Protein AF-0000000074483836 (afdb_homodimer)

pLDDT: mean 87.31, std 13.56, range [37.25, 98.81]

Sequence (510 aa):
MGKIIDRFSKYIGNLTYAEKHVLYYIEEHLEEAKQQSLTTMAEKNNVSTATIIRMCHKLGLEGFSELKYILKTIDSQLIPREEDTIARYKADLNETLRSLERKNLEEISEKLLQANRVLIVAVGLSKMIGEYFSKLLMQVNKPSTYVYESHIIDLLPNMIQPKDFIVFISSSGETKTIIQAAEKIRFKNVETLAITNNADSTLTRLVHQNMSAHIQHAQFAGYDVSARSSLVVLIDILFEFFIKKYVKIKWKNKKMGKIIDRFSKYIGNLTYAEKHVLYYIEEHLEEAKQQSLTTMAEKNNVSTATIIRMCHKLGLEGFSELKYILKTIDSQLIPREEDTIARYKADLNETLRSLERKNLEEISEKLLQANRVLIVAVGLSKMIGEYFSKLLMQVNKPSTYVYESHIIDLLPNMIQPKDFIVFISSSGETKTIIQAAEKIRFKNVETLAITNNADSTLTRLVHQNMSAHIQHAQFAGYDVSARSSLVVLIDILFEFFIKKYVKIKWKNKK

Radius of gyration: 26.15 Å; Cα contacts (8 Å, |Δi|>4): 817; chains: 2; bounding box: 59×85×54 Å

InterPro domains:
  IPR000281 Helix-turn-helix protein RpiR [PF01418] (14-74)
  IPR000281 Helix-turn-helix protein RpiR [PS51071] (2-78)
  IPR001347 SIS domain [PF01380] (111-212)
  IPR001347 SIS domain [PS51464] (108-248)
  IPR009057 Homedomain-like superfamily [SSF46689] (2-73)
  IPR035472 RpiR-like, SIS domain [cd05013] (103-239)
  IPR036388 Winged helix-like DNA-binding domain superfamily [G3DSA:1.10.10.10] (2-74)
  IPR046348 SIS domain superfamily [SSF53697] (91-248)
  IPR047640 HTH-type transcriptional regulator RpiR-like [PTHR30514] (1-245)

Nearest PDB structures (foldseek):
  4ivn-assembly1_A  TM=6.304E-01  e=1.853E-17  Vibrio vulnificus YJ016
  7en6-assembly1_A  TM=8.720E-01  e=9.984E-12  Escherichia coli
  7en6-assembly1_C  TM=8.180E-01  e=5.311E-12  Escherichia coli
  7en7-assembly1_A  TM=7.785E-01  e=6.632E-11  Escherichia coli K-12
  7en6-assembly1_D  TM=7.654E-01  e=2.948E-10  Escherichia coli

Organism: Parageobacillus thermoglucosidasius (NCBI:txid1426)

Foldseek 3Di:
DFLQCLQLVVLLVVADPLLNQLSVVCRVPLVVLLVDDLCRSCVVSVHDSVSQQVSCVSSVHNGDVVVSVCSVCSCVLAVNPPDDVVVQVVVQLVQLVVPDDPVQLLVVLVLQLQAQEEEEEEEDPCQVVSVVLCVLCVVVPHHYDYDYDLVVLVCLCVVDDPRYEYEYEDAALAPPSRLVSLVVCLPPPHAYEYEYQDCPHSNVVSGPYYRHGPWDFHDYSNDGPTDPVSSNVSSVVSSVSNVVVVVVVVVVVVD/DFLQCLQLVVLLVVADPLLNQLSVVCRVPLVVLLPDDLCRSCVVSVHDSVSQQVSCVSSVHNGDVRVSVCSVCSCVLEVNPPDDVVVQVVVQLVQLVVPDDPVQLLVVLVLQLQAQEEEEEEEDPCQVVSVVLCVLCVVVPHHYDYDYDLVVLVCLCVVDDPRYEYEYEDAALAPPSRLVSLVVCLPPPHAYEYEYQDCPHSNVVSGPYYRHGPWDFHDYSNDGPTDPVSSNVSSVVSSVSNVVVVVVVVVVVVD

Structure (mmCIF, N/CA/C/O backbone):
data_AF-0000000074483836-model_v1
#
loop_
_entity.id
_entity.type
_entity.pdbx_description
1 polymer Regulator
#
loop_
_atom_site.group_PDB
_atom_site.id
_atom_site.type_symbol
_atom_site.label_atom_id
_atom_site.label_alt_id
_atom_site.label_comp_id
_atom_site.label_asym_id
_atom_site.label_entity_id
_atom_site.label_seq_id
_atom_site.pdbx_PDB_ins_code
_atom_site.Cartn_x
_atom_site.Cartn_y
_atom_site.Cartn_z
_atom_site.occupancy
_atom_site.B_iso_or_equiv
_atom_site.auth_seq_id
_atom_site.auth_comp_id
_atom_site.auth_asym_id
_atom_site.auth_atom_id
_atom_site.pdbx_PDB_model_num
ATOM 1 N N . MET A 1 1 ? -8.695 -28.625 -12.203 1 45.75 1 MET A N 1
ATOM 2 C CA . MET A 1 1 ? -7.27 -28.75 -12.5 1 45.75 1 MET A CA 1
ATOM 3 C C . MET A 1 1 ? -6.434 -28.609 -11.234 1 45.75 1 MET A C 1
ATOM 5 O O . MET A 1 1 ? -6.859 -27.969 -10.273 1 45.75 1 MET A O 1
ATOM 9 N N . GLY A 1 2 ? -5.512 -29.5 -11.039 1 60.88 2 GLY A N 1
ATOM 10 C CA . GLY A 1 2 ? -4.793 -29.812 -9.812 1 60.88 2 GLY A CA 1
ATOM 11 C C . GLY A 1 2 ? -3.855 -28.703 -9.375 1 60.88 2 GLY A C 1
ATOM 12 O O . GLY A 1 2 ? -3.564 -27.781 -10.148 1 60.88 2 GLY A O 1
ATOM 13 N N . LYS A 1 3 ? -3.578 -28.547 -8.141 1 65.94 3 LYS A N 1
ATOM 14 C CA . LYS A 1 3 ? -2.744 -27.562 -7.449 1 65.94 3 LYS A CA 1
ATOM 15 C C . LYS A 1 3 ? -1.466 -27.281 -8.234 1 65.94 3 LYS A C 1
ATOM 17 O O . LYS A 1 3 ? -1.069 -26.125 -8.383 1 65.94 3 LYS A O 1
ATOM 22 N N . ILE A 1 4 ? -1.062 -28.312 -8.828 1 72.25 4 ILE A N 1
ATOM 23 C CA . ILE A 1 4 ? 0.233 -28.234 -9.5 1 72.25 4 ILE A CA 1
ATOM 24 C C . ILE A 1 4 ? 0.056 -27.641 -10.891 1 72.25 4 ILE A C 1
ATOM 26 O O . ILE A 1 4 ? 0.812 -26.75 -11.297 1 72.25 4 ILE A O 1
ATOM 30 N N . ILE A 1 5 ? -1.058 -28.062 -11.492 1 74.38 5 ILE A N 1
ATOM 31 C CA . ILE A 1 5 ? -1.299 -27.578 -12.852 1 74.38 5 ILE A CA 1
ATOM 32 C C . ILE A 1 5 ? -1.603 -26.094 -12.836 1 74.38 5 ILE A C 1
ATOM 34 O O . ILE A 1 5 ? -1.12 -25.344 -13.688 1 74.38 5 ILE A O 1
ATOM 38 N N . ASP A 1 6 ? -2.221 -25.734 -11.844 1 67.44 6 ASP A N 1
ATOM 39 C CA . ASP A 1 6 ? -2.582 -24.328 -11.703 1 67.44 6 ASP A CA 1
ATOM 40 C C . ASP A 1 6 ? -1.343 -23.453 -11.477 1 67.44 6 ASP A C 1
ATOM 42 O O . ASP A 1 6 ? -1.223 -22.375 -12.039 1 67.44 6 ASP A O 1
ATOM 46 N N . ARG A 1 7 ? -0.468 -23.938 -10.633 1 69 7 ARG A N 1
ATOM 47 C CA . ARG A 1 7 ? 0.757 -23.219 -10.289 1 69 7 ARG A CA 1
ATOM 48 C C . ARG A 1 7 ? 1.63 -23 -11.516 1 69 7 ARG A C 1
ATOM 50 O O . ARG A 1 7 ? 2.275 -21.953 -11.648 1 69 7 ARG A O 1
ATOM 57 N N . PHE A 1 8 ? 1.575 -23.891 -12.414 1 75.12 8 PHE A N 1
ATOM 58 C CA . PHE A 1 8 ? 2.518 -23.828 -13.531 1 75.12 8 PHE A CA 1
ATOM 59 C C . PHE A 1 8 ? 1.784 -23.625 -14.844 1 75.12 8 PHE A C 1
ATOM 61 O O . PHE A 1 8 ? 2.307 -23.953 -15.914 1 75.12 8 PHE A O 1
ATOM 68 N N . SER A 1 9 ? 0.547 -23.047 -14.672 1 73.56 9 SER A N 1
ATOM 69 C CA . SER A 1 9 ? -0.344 -22.953 -15.828 1 73.56 9 SER A CA 1
ATOM 70 C C . SER A 1 9 ? 0.301 -22.156 -16.969 1 73.56 9 SER A C 1
ATOM 72 O O . SER A 1 9 ? 0.185 -22.531 -18.125 1 73.56 9 SER A O 1
ATOM 74 N N . LYS A 1 10 ? 1.065 -21.172 -16.672 1 68.75 10 LYS A N 1
ATOM 75 C CA . LYS A 1 10 ? 1.67 -20.312 -17.688 1 68.75 10 LYS A CA 1
ATOM 76 C C . LYS A 1 10 ? 2.816 -21.016 -18.406 1 68.75 10 LYS A C 1
ATOM 78 O O . LYS A 1 10 ? 3.207 -20.625 -19.5 1 68.75 10 LYS A O 1
ATOM 83 N N . TYR A 1 11 ? 3.295 -22 -17.797 1 77.38 11 TYR A N 1
ATOM 84 C CA . TYR A 1 11 ? 4.477 -22.672 -18.328 1 77.38 11 TYR A CA 1
ATOM 85 C C . TYR A 1 11 ? 4.102 -23.969 -19.047 1 77.38 11 TYR A C 1
ATOM 87 O O . TYR A 1 11 ? 4.918 -24.547 -19.766 1 77.38 11 TYR A O 1
ATOM 95 N N . ILE A 1 12 ? 2.801 -24.328 -18.953 1 80.44 12 ILE A N 1
ATOM 96 C CA . ILE A 1 12 ? 2.416 -25.672 -19.375 1 80.44 12 ILE A CA 1
ATOM 97 C C . ILE A 1 12 ? 2.471 -25.766 -20.891 1 80.44 12 ILE A C 1
ATOM 99 O O . ILE A 1 12 ? 2.799 -26.812 -21.453 1 80.44 12 ILE A O 1
ATOM 103 N N . GLY A 1 13 ? 2.234 -24.688 -21.469 1 81.12 13 GLY A N 1
ATOM 104 C CA . GLY A 1 13 ? 2.266 -24.641 -22.922 1 81.12 13 GLY A CA 1
ATOM 105 C C . GLY A 1 13 ? 3.629 -24.984 -23.5 1 81.12 13 GLY A C 1
ATOM 106 O O . GLY A 1 13 ? 3.73 -25.422 -24.641 1 81.12 13 GLY A O 1
ATOM 107 N N . ASN A 1 14 ? 4.746 -24.812 -22.859 1 82.88 14 ASN A N 1
ATOM 108 C CA . ASN A 1 14 ? 6.109 -25.031 -23.328 1 82.88 14 ASN A CA 1
ATOM 109 C C . ASN A 1 14 ? 6.562 -26.469 -23.094 1 82.88 14 ASN A C 1
ATOM 111 O O . ASN A 1 14 ? 7.668 -26.859 -23.484 1 82.88 14 ASN A O 1
ATOM 115 N N . LEU A 1 15 ? 5.699 -27.219 -22.531 1 90.81 15 LEU A N 1
ATOM 116 C CA . LEU A 1 15 ? 6.102 -28.562 -22.156 1 90.81 15 LEU A CA 1
ATOM 117 C C . LEU A 1 15 ? 5.844 -29.547 -23.297 1 90.81 15 LEU A C 1
ATOM 119 O O . LEU A 1 15 ? 4.875 -29.391 -24.047 1 90.81 15 LEU A O 1
ATOM 123 N N . THR A 1 16 ? 6.766 -30.484 -23.516 1 89.44 16 THR A N 1
ATOM 124 C CA . THR A 1 16 ? 6.52 -31.594 -24.422 1 89.44 16 THR A CA 1
ATOM 125 C C . THR A 1 16 ? 5.445 -32.531 -23.859 1 89.44 16 THR A C 1
ATOM 127 O O . THR A 1 16 ? 5.039 -32.375 -22.703 1 89.44 16 THR A O 1
ATOM 130 N N . TYR A 1 17 ? 5.031 -33.406 -24.766 1 89 17 TYR A N 1
ATOM 131 C CA . TYR A 1 17 ? 4.008 -34.344 -24.344 1 89 17 TYR A CA 1
ATOM 132 C C . TYR A 1 17 ? 4.469 -35.156 -23.141 1 89 17 TYR A C 1
ATOM 134 O O . TYR A 1 17 ? 3.725 -35.344 -22.172 1 89 17 TYR A O 1
ATOM 142 N N . ALA A 1 18 ? 5.668 -35.656 -23.203 1 90.31 18 ALA A N 1
ATOM 143 C CA . ALA A 1 18 ? 6.234 -36.438 -22.109 1 90.31 18 ALA A CA 1
ATOM 144 C C . ALA A 1 18 ? 6.312 -35.625 -20.812 1 90.31 18 ALA A C 1
ATOM 146 O O . ALA A 1 18 ? 5.977 -36.125 -19.75 1 90.31 18 ALA A O 1
ATOM 147 N N . GLU A 1 19 ? 6.695 -34.344 -20.875 1 93.19 19 GLU A N 1
ATOM 148 C CA . GLU A 1 19 ? 6.797 -33.469 -19.719 1 93.19 19 GLU A CA 1
ATOM 149 C C . GLU A 1 19 ? 5.422 -33.156 -19.125 1 93.19 19 GLU A C 1
ATOM 151 O O . GLU A 1 19 ? 5.254 -33.156 -17.906 1 93.19 19 GLU A O 1
ATOM 156 N N . LYS A 1 20 ? 4.449 -32.969 -20 1 89.88 20 LYS A N 1
ATOM 157 C CA . LYS A 1 20 ? 3.082 -32.75 -19.531 1 89.88 20 LYS A CA 1
ATOM 158 C C . LYS A 1 20 ? 2.559 -33.969 -18.766 1 89.88 20 LYS A C 1
ATOM 160 O O . LYS A 1 20 ? 1.9 -33.812 -17.734 1 89.88 20 LYS A O 1
ATOM 165 N N . HIS A 1 21 ? 2.832 -35.062 -19.328 1 90.19 21 HIS A N 1
ATOM 166 C CA . HIS A 1 21 ? 2.416 -36.312 -18.672 1 90.19 21 HIS A CA 1
ATOM 167 C C . HIS A 1 21 ? 2.973 -36.375 -17.25 1 90.19 21 HIS A C 1
ATOM 169 O O . HIS A 1 21 ? 2.256 -36.75 -16.312 1 90.19 21 HIS A O 1
ATOM 175 N N . VAL A 1 22 ? 4.266 -36 -17.031 1 93.19 22 VAL A N 1
ATOM 176 C CA . VAL A 1 22 ? 4.887 -36.031 -15.711 1 93.19 22 VAL A CA 1
ATOM 177 C C . VAL A 1 22 ? 4.172 -35.031 -14.797 1 93.19 22 VAL A C 1
ATOM 179 O O . VAL A 1 22 ? 3.85 -35.344 -13.648 1 93.19 22 VAL A O 1
ATOM 182 N N . LEU A 1 23 ? 3.955 -33.875 -15.328 1 90.19 23 LEU A N 1
ATOM 183 C CA . LEU A 1 23 ? 3.305 -32.844 -14.539 1 90.19 23 LEU A CA 1
ATOM 184 C C . LEU A 1 23 ? 1.911 -33.281 -14.102 1 90.19 23 LEU A C 1
ATOM 186 O O . LEU A 1 23 ? 1.519 -33.062 -12.953 1 90.19 23 LEU A O 1
ATOM 190 N N . TYR A 1 24 ? 1.154 -33.844 -14.992 1 85.56 24 TYR A N 1
ATOM 191 C CA . TYR A 1 24 ? -0.184 -34.344 -14.672 1 85.56 24 TYR A CA 1
ATOM 192 C C . TYR A 1 24 ? -0.126 -35.469 -13.648 1 85.56 24 TYR A C 1
ATOM 194 O O . TYR A 1 24 ? -0.976 -35.562 -12.766 1 85.56 24 TYR A O 1
ATOM 202 N N . TYR A 1 25 ? 0.85 -36.344 -13.812 1 90.12 25 TYR A N 1
ATOM 203 C CA . TYR A 1 25 ? 1.075 -37.375 -12.812 1 90.12 25 TYR A CA 1
ATOM 204 C C . TYR A 1 25 ? 1.29 -36.781 -11.43 1 90.12 25 TYR A C 1
ATOM 206 O O . TYR A 1 25 ? 0.697 -37.219 -10.445 1 90.12 25 TYR A O 1
ATOM 214 N N . ILE A 1 26 ? 2.193 -35.719 -11.398 1 89.12 26 ILE A N 1
ATOM 215 C CA . ILE A 1 26 ? 2.484 -35.062 -10.133 1 89.12 26 ILE A CA 1
ATOM 216 C C . ILE A 1 26 ? 1.195 -34.5 -9.539 1 89.12 26 ILE A C 1
ATOM 218 O O . ILE A 1 26 ? 0.943 -34.656 -8.336 1 89.12 26 ILE A O 1
ATOM 222 N N . GLU A 1 27 ? 0.43 -33.906 -10.359 1 82.06 27 GLU A N 1
ATOM 223 C CA . GLU A 1 27 ? -0.842 -33.312 -9.922 1 82.06 27 GLU A CA 1
ATOM 224 C C . GLU A 1 27 ? -1.764 -34.406 -9.359 1 82.06 27 GLU A C 1
ATOM 226 O O . GLU A 1 27 ? -2.383 -34.188 -8.312 1 82.06 27 GLU A O 1
ATOM 231 N N . GLU A 1 28 ? -1.923 -35.469 -9.984 1 79.62 28 GLU A N 1
ATOM 232 C CA . GLU A 1 28 ? -2.85 -36.531 -9.641 1 79.62 28 GLU A CA 1
ATOM 233 C C . GLU A 1 28 ? -2.34 -37.344 -8.453 1 79.62 28 GLU A C 1
ATOM 235 O O . GLU A 1 28 ? -3.131 -37.938 -7.711 1 79.62 28 GLU A O 1
ATOM 240 N N . HIS A 1 29 ? -1.054 -37.406 -8.266 1 83.12 29 HIS A N 1
ATOM 241 C CA . HIS A 1 29 ? -0.43 -38.188 -7.203 1 83.12 29 HIS A CA 1
ATOM 242 C C . HIS A 1 29 ? 0.458 -37.312 -6.324 1 83.12 29 HIS A C 1
ATOM 244 O O . HIS A 1 29 ? 1.606 -37.688 -6.047 1 83.12 29 HIS A O 1
ATOM 250 N N . LEU A 1 30 ? -0.109 -36.219 -5.938 1 80.31 30 LEU A N 1
ATOM 251 C CA . LEU A 1 30 ? 0.648 -35.156 -5.262 1 80.31 30 LEU A CA 1
ATOM 252 C C . LEU A 1 30 ? 1.36 -35.719 -4.031 1 80.31 30 LEU A C 1
ATOM 254 O O . LEU A 1 30 ? 2.562 -35.5 -3.854 1 80.31 30 LEU A O 1
ATOM 258 N N . GLU A 1 31 ? 0.612 -36.406 -3.139 1 78.94 31 GLU A N 1
ATOM 259 C CA . GLU A 1 31 ? 1.192 -36.938 -1.897 1 78.94 31 GLU A CA 1
ATOM 260 C C . GLU A 1 31 ? 2.332 -37.906 -2.18 1 78.94 31 GLU A C 1
ATOM 262 O O . GLU A 1 31 ? 3.363 -37.875 -1.506 1 78.94 31 GLU A O 1
ATOM 267 N N . GLU A 1 32 ? 2.215 -38.719 -3.139 1 84.44 32 GLU A N 1
ATOM 268 C CA . GLU A 1 32 ? 3.277 -39.625 -3.529 1 84.44 32 GLU A CA 1
ATOM 269 C C . GLU A 1 32 ? 4.457 -38.875 -4.141 1 84.44 32 GLU A C 1
ATOM 271 O O . GLU A 1 32 ? 5.613 -39.188 -3.842 1 84.44 32 GLU A O 1
ATOM 276 N N . ALA A 1 33 ? 4.086 -37.906 -4.996 1 88.06 33 ALA A N 1
ATOM 277 C CA . ALA A 1 33 ? 5.113 -37.125 -5.68 1 88.06 33 ALA A CA 1
ATOM 278 C C . ALA A 1 33 ? 6 -36.406 -4.676 1 88.06 33 ALA A C 1
ATOM 280 O O . ALA A 1 33 ? 7.207 -36.25 -4.891 1 88.06 33 ALA A O 1
ATOM 281 N N . LYS A 1 34 ? 5.398 -35.906 -3.617 1 80.81 34 LYS A N 1
ATOM 282 C CA . LYS A 1 34 ? 6.129 -35.25 -2.553 1 80.81 34 LYS A CA 1
ATOM 283 C C . LYS A 1 34 ? 7.266 -36.094 -2.023 1 80.81 34 LYS A C 1
ATOM 285 O O . LYS A 1 34 ? 8.312 -35.594 -1.621 1 80.81 34 LYS A O 1
ATOM 290 N N . GLN A 1 35 ? 7.094 -37.344 -2.004 1 80.56 35 GLN A N 1
ATOM 291 C CA . GLN A 1 35 ? 8.023 -38.25 -1.352 1 80.56 35 GLN A CA 1
ATOM 292 C C . GLN A 1 35 ? 8.938 -38.938 -2.371 1 80.56 35 GLN A C 1
ATOM 294 O O . GLN A 1 35 ? 9.859 -39.656 -2 1 80.56 35 GLN A O 1
ATOM 299 N N . GLN A 1 36 ? 8.727 -38.719 -3.576 1 87.25 36 GLN A N 1
ATOM 300 C CA . GLN A 1 36 ? 9.477 -39.438 -4.609 1 87.25 36 GLN A CA 1
ATOM 301 C C . GLN A 1 36 ? 10.812 -38.75 -4.875 1 87.25 36 GLN A C 1
ATOM 303 O O . GLN A 1 36 ? 10.914 -37.531 -4.828 1 87.25 36 GLN A O 1
ATOM 308 N N . SER A 1 37 ? 11.805 -39.562 -5.008 1 84.12 37 SER A N 1
ATOM 309 C CA . SER A 1 37 ? 13.07 -39.062 -5.539 1 84.12 37 SER A CA 1
ATOM 310 C C . SER A 1 37 ? 12.977 -38.781 -7.039 1 84.12 37 SER A C 1
ATOM 312 O O . SER A 1 37 ? 12.008 -39.219 -7.688 1 84.12 37 SER A O 1
ATOM 314 N N . LEU A 1 38 ? 14.062 -38.062 -7.527 1 93.06 38 LEU A N 1
ATOM 315 C CA . LEU A 1 38 ? 14.156 -37.812 -8.961 1 93.06 38 LEU A CA 1
ATOM 316 C C . LEU A 1 38 ? 14.109 -39.094 -9.75 1 93.06 38 LEU A C 1
ATOM 318 O O . LEU A 1 38 ? 13.367 -39.219 -10.734 1 93.06 38 LEU A O 1
ATOM 322 N N . THR A 1 39 ? 14.789 -40.125 -9.266 1 91.69 39 THR A N 1
ATOM 323 C CA . THR A 1 39 ? 14.883 -41.438 -9.953 1 91.69 39 THR A CA 1
ATOM 324 C C . THR A 1 39 ? 13.547 -42.156 -9.906 1 91.69 39 THR A C 1
ATOM 326 O O . THR A 1 39 ? 13.094 -42.688 -10.914 1 91.69 39 THR A O 1
ATOM 329 N N . THR A 1 40 ? 12.891 -42.219 -8.773 1 92.69 40 THR A N 1
ATOM 330 C CA . THR A 1 40 ? 11.617 -42.906 -8.617 1 92.69 40 THR A CA 1
ATOM 331 C C . THR A 1 40 ? 10.539 -42.25 -9.484 1 92.69 40 THR A C 1
ATOM 333 O O . THR A 1 40 ? 9.758 -42.938 -10.141 1 92.69 40 THR A O 1
ATOM 336 N N . MET A 1 41 ? 10.469 -40.875 -9.547 1 93.75 41 MET A N 1
ATOM 337 C CA . MET A 1 41 ? 9.469 -40.156 -10.344 1 93.75 41 MET A CA 1
ATOM 338 C C . MET A 1 41 ? 9.672 -40.438 -11.828 1 93.75 41 MET A C 1
ATOM 340 O O . MET A 1 41 ? 8.703 -40.625 -12.57 1 93.75 41 MET A O 1
ATOM 344 N N . ALA A 1 42 ? 10.93 -40.469 -12.234 1 94.81 42 ALA A N 1
ATOM 345 C CA . ALA A 1 42 ? 11.242 -40.781 -13.625 1 94.81 42 ALA A CA 1
ATOM 346 C C . ALA A 1 42 ? 10.758 -42.188 -13.992 1 94.81 42 ALA A C 1
ATOM 348 O O . ALA A 1 42 ? 10.133 -42.375 -15.039 1 94.81 42 ALA A O 1
ATOM 349 N N . GLU A 1 43 ? 10.984 -43.125 -13.109 1 93.31 43 GLU A N 1
ATOM 350 C CA . GLU A 1 43 ? 10.609 -44.5 -13.344 1 93.31 43 GLU A CA 1
ATOM 351 C C . GLU A 1 43 ? 9.094 -44.688 -13.43 1 93.31 43 GLU A C 1
ATOM 353 O O . GLU A 1 43 ? 8.578 -45.344 -14.328 1 93.31 43 GLU A O 1
ATOM 358 N N . LYS A 1 44 ? 8.367 -44 -12.57 1 92.31 44 LYS A N 1
ATOM 359 C CA . LYS A 1 44 ? 6.914 -44.125 -12.5 1 92.31 44 LYS A CA 1
ATOM 360 C C . LYS A 1 44 ? 6.262 -43.5 -13.742 1 92.31 44 LYS A C 1
ATOM 362 O O . LYS A 1 44 ? 5.18 -43.938 -14.148 1 92.31 44 LYS A O 1
ATOM 367 N N . ASN A 1 45 ? 6.953 -42.562 -14.328 1 94.25 45 ASN A N 1
ATOM 368 C CA . ASN A 1 45 ? 6.383 -41.844 -15.484 1 94.25 45 ASN A CA 1
ATOM 369 C C . ASN A 1 45 ? 7.012 -42.344 -16.781 1 94.25 45 ASN A C 1
ATOM 371 O O . ASN A 1 45 ? 6.727 -41.781 -17.859 1 94.25 45 ASN A O 1
ATOM 375 N N . ASN A 1 46 ? 7.887 -43.344 -16.672 1 93.56 46 ASN A N 1
ATOM 376 C CA . ASN A 1 46 ? 8.57 -43.938 -17.828 1 93.56 46 ASN A CA 1
ATOM 377 C C . ASN A 1 46 ? 9.305 -42.906 -18.641 1 93.56 46 ASN A C 1
ATOM 379 O O . ASN A 1 46 ? 9.156 -42.844 -19.875 1 93.56 46 ASN A O 1
ATOM 383 N N . VAL A 1 47 ? 10.023 -42 -18.031 1 95 47 VAL A N 1
ATOM 384 C CA . VAL A 1 47 ? 10.867 -41 -18.656 1 95 47 VAL A CA 1
ATOM 385 C C . VAL A 1 47 ? 12.25 -41 -18.016 1 95 47 VAL A C 1
ATOM 387 O O . VAL A 1 47 ? 12.461 -41.656 -16.984 1 95 47 VAL A O 1
ATOM 390 N N . SER A 1 48 ? 13.211 -40.312 -18.656 1 93.12 48 SER A N 1
ATOM 391 C CA . SER A 1 48 ? 14.547 -40.188 -18.078 1 93.12 48 SER A CA 1
ATOM 392 C C . SER A 1 48 ? 14.562 -39.094 -17 1 93.12 48 SER A C 1
ATOM 394 O O . SER A 1 48 ? 13.703 -38.219 -16.969 1 93.12 48 SER A O 1
ATOM 396 N N . THR A 1 49 ? 15.586 -39.219 -16.094 1 93.81 49 THR A N 1
ATOM 397 C CA . THR A 1 49 ? 15.773 -38.156 -15.109 1 93.81 49 THR A CA 1
ATOM 398 C C . THR A 1 49 ? 16.047 -36.844 -15.797 1 93.81 49 THR A C 1
ATOM 400 O O . THR A 1 49 ? 15.633 -35.781 -15.312 1 93.81 49 THR A O 1
ATOM 403 N N . ALA A 1 50 ? 16.641 -36.875 -17 1 92.94 50 ALA A N 1
ATOM 404 C CA . ALA A 1 50 ? 16.891 -35.656 -17.781 1 92.94 50 ALA A CA 1
ATOM 405 C C . ALA A 1 50 ? 15.586 -35 -18.219 1 92.94 50 ALA A C 1
ATOM 407 O O . ALA A 1 50 ? 15.477 -33.781 -18.234 1 92.94 50 ALA A O 1
ATOM 408 N N . THR A 1 51 ? 14.641 -35.781 -18.578 1 93.56 51 THR A N 1
ATOM 409 C CA . THR A 1 51 ? 13.328 -35.281 -18.969 1 93.56 51 THR A CA 1
ATOM 410 C C . THR A 1 51 ? 12.672 -34.531 -17.828 1 93.56 51 THR A C 1
ATOM 412 O O . THR A 1 51 ? 12.078 -33.469 -18.031 1 93.56 51 THR A O 1
ATOM 415 N N . ILE A 1 52 ? 12.742 -35 -16.578 1 94.88 52 ILE A N 1
ATOM 416 C CA . ILE A 1 52 ? 12.156 -34.312 -15.414 1 94.88 52 ILE A CA 1
ATOM 417 C C . ILE A 1 52 ? 12.914 -33.031 -15.117 1 94.88 52 ILE A C 1
ATOM 419 O O . ILE A 1 52 ? 12.305 -32 -14.82 1 94.88 52 ILE A O 1
ATOM 423 N N . ILE A 1 53 ? 14.234 -33.125 -15.242 1 93.19 53 ILE A N 1
ATOM 424 C CA . ILE A 1 53 ? 15.047 -31.938 -14.992 1 93.19 53 ILE A CA 1
ATOM 425 C C . ILE A 1 53 ? 14.727 -30.859 -16.031 1 93.19 53 ILE A C 1
ATOM 427 O O . ILE A 1 53 ? 14.57 -29.688 -15.703 1 93.19 53 ILE A O 1
ATOM 431 N N . ARG A 1 54 ? 14.617 -31.234 -17.281 1 92.56 54 ARG A N 1
ATOM 432 C CA . ARG A 1 54 ? 14.234 -30.297 -18.328 1 92.56 54 ARG A CA 1
ATOM 433 C C . ARG A 1 54 ? 12.844 -29.719 -18.062 1 92.56 54 ARG A C 1
ATOM 435 O O . ARG A 1 54 ? 12.602 -28.531 -18.281 1 92.56 54 ARG A O 1
ATOM 442 N N . MET A 1 55 ? 11.883 -30.609 -17.672 1 93.56 55 MET A N 1
ATOM 443 C CA . MET A 1 55 ? 10.562 -30.141 -17.281 1 93.56 55 MET A CA 1
ATOM 444 C C . MET A 1 55 ? 10.656 -29.062 -16.203 1 93.56 55 MET A C 1
ATOM 446 O O . MET A 1 55 ? 10.031 -28.016 -16.312 1 93.56 55 MET A O 1
ATOM 450 N N . CYS A 1 56 ? 11.406 -29.328 -15.188 1 90.69 56 CYS A N 1
ATOM 451 C CA . CYS A 1 56 ? 11.57 -28.359 -14.102 1 90.69 56 CYS A CA 1
ATOM 452 C C . CYS A 1 56 ? 12.078 -27.016 -14.633 1 90.69 56 CYS A C 1
ATOM 454 O O . CYS A 1 56 ? 11.539 -25.969 -14.289 1 90.69 56 CYS A O 1
ATOM 456 N N . HIS A 1 57 ? 13.031 -27.062 -15.508 1 87.88 57 HIS A N 1
ATOM 457 C CA . HIS A 1 57 ? 13.57 -25.844 -16.078 1 87.88 57 HIS A CA 1
ATOM 458 C C . HIS A 1 57 ? 12.523 -25.094 -16.891 1 87.88 57 HIS A C 1
ATOM 460 O O . HIS A 1 57 ? 12.406 -23.875 -16.797 1 87.88 57 HIS A O 1
ATOM 466 N N . LYS A 1 58 ? 11.797 -25.812 -17.625 1 88.19 58 LYS A N 1
ATOM 467 C CA . LYS A 1 58 ? 10.766 -25.188 -18.453 1 88.19 58 LYS A CA 1
ATOM 468 C C . LYS A 1 58 ? 9.641 -24.625 -17.594 1 88.19 58 LYS A C 1
ATOM 470 O O . LYS A 1 58 ? 8.961 -23.688 -18.016 1 88.19 58 LYS A O 1
ATOM 475 N N . LEU A 1 59 ? 9.5 -25.219 -16.438 1 86.69 59 LEU A N 1
ATOM 476 C CA . LEU A 1 59 ? 8.508 -24.719 -15.492 1 86.69 59 LEU A CA 1
ATOM 477 C C . LEU A 1 59 ? 9.047 -23.516 -14.719 1 86.69 59 LEU A C 1
ATOM 479 O O . LEU A 1 59 ? 8.383 -23 -13.828 1 86.69 59 LEU A O 1
ATOM 483 N N . GLY A 1 60 ? 10.32 -23.156 -15.055 1 79.81 60 GLY A N 1
ATOM 484 C CA . GLY A 1 60 ? 10.93 -22.016 -14.398 1 79.81 60 GLY A CA 1
ATOM 485 C C . GLY A 1 60 ? 11.641 -22.359 -13.109 1 79.81 60 GLY A C 1
ATOM 486 O O . GLY A 1 60 ? 11.891 -21.5 -12.273 1 79.81 60 GLY A O 1
ATOM 487 N N . LEU A 1 61 ? 11.891 -23.547 -12.93 1 81.69 61 LEU A N 1
ATOM 488 C CA . LEU A 1 61 ? 12.523 -24 -11.695 1 81.69 61 LEU A CA 1
ATOM 489 C C . LEU A 1 61 ? 14.008 -24.281 -11.914 1 81.69 61 LEU A C 1
ATOM 491 O O . LEU A 1 61 ? 14.438 -24.516 -13.047 1 81.69 61 LEU A O 1
ATOM 495 N N . GLU A 1 62 ? 14.797 -24.234 -10.844 1 76.5 62 GLU A N 1
ATOM 496 C CA . GLU A 1 62 ? 16.234 -24.516 -10.922 1 76.5 62 GLU A CA 1
ATOM 497 C C . GLU A 1 62 ? 16.5 -26 -11.094 1 76.5 62 GLU A C 1
ATOM 499 O O . GLU A 1 62 ? 17.531 -26.391 -11.641 1 76.5 62 GLU A O 1
ATOM 504 N N . GLY A 1 63 ? 15.586 -26.812 -10.633 1 82.56 63 GLY A N 1
ATOM 505 C CA . GLY A 1 63 ? 15.758 -28.266 -10.703 1 82.56 63 GLY A CA 1
ATOM 506 C C . GLY A 1 63 ? 14.734 -29.031 -9.891 1 82.56 63 GLY A C 1
ATOM 507 O O . GLY A 1 63 ? 13.727 -28.453 -9.461 1 82.56 63 GLY A O 1
ATOM 508 N N . PHE A 1 64 ? 15.047 -30.328 -9.719 1 87.44 64 PHE A N 1
ATOM 509 C CA . PHE A 1 64 ? 14.109 -31.219 -9.055 1 87.44 64 PHE A CA 1
ATOM 510 C C . PHE A 1 64 ? 13.984 -30.875 -7.578 1 87.44 64 PHE A C 1
ATOM 512 O O . PHE A 1 64 ? 12.906 -31 -6.996 1 87.44 64 PHE A O 1
ATOM 519 N N . SER A 1 65 ? 15.039 -30.359 -7.02 1 78.31 65 SER A N 1
ATOM 520 C CA . SER A 1 65 ? 14.977 -30 -5.609 1 78.31 65 SER A CA 1
ATOM 521 C C . SER A 1 65 ? 13.969 -28.875 -5.3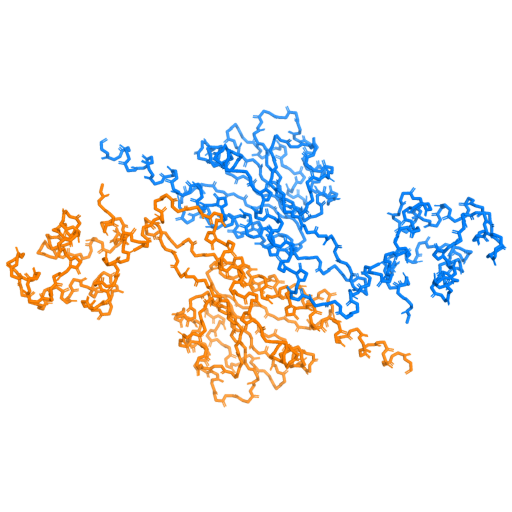71 1 78.31 65 SER A C 1
ATOM 523 O O . SER A 1 65 ? 13.219 -28.906 -4.387 1 78.31 65 SER A O 1
ATOM 525 N N . GLU A 1 66 ? 13.945 -27.938 -6.254 1 78.25 66 GLU A N 1
ATOM 526 C CA . GLU A 1 66 ? 12.961 -26.859 -6.137 1 78.25 66 GLU A CA 1
ATOM 527 C C . GLU A 1 66 ? 11.547 -27.359 -6.41 1 78.25 66 GLU A C 1
ATOM 529 O O . GLU A 1 66 ? 10.594 -26.938 -5.758 1 78.25 66 GLU A O 1
ATOM 534 N N . LEU A 1 67 ? 11.383 -28.25 -7.344 1 83.62 67 LEU A N 1
ATOM 535 C CA . LEU A 1 67 ? 10.07 -28.859 -7.574 1 83.62 67 LEU A CA 1
ATOM 536 C C . LEU A 1 67 ? 9.578 -29.578 -6.316 1 83.62 67 LEU A C 1
ATOM 538 O O . LEU A 1 67 ? 8.43 -29.391 -5.902 1 83.62 67 LEU A O 1
ATOM 542 N N . LYS A 1 68 ? 10.453 -30.297 -5.699 1 79.56 68 LYS A N 1
ATOM 543 C CA . LYS A 1 68 ? 10.094 -31.016 -4.48 1 79.56 68 LYS A CA 1
ATOM 544 C C . LYS A 1 68 ? 9.664 -30.062 -3.375 1 79.56 68 LYS A C 1
ATOM 546 O O . LYS A 1 68 ? 8.695 -30.328 -2.658 1 79.56 68 LYS A O 1
ATOM 551 N N . TYR A 1 69 ? 10.383 -29.078 -3.338 1 70.31 69 TYR A N 1
ATOM 552 C CA . TYR A 1 69 ? 10.016 -28.078 -2.352 1 70.31 69 TYR A CA 1
ATOM 553 C C . TYR A 1 69 ? 8.617 -27.531 -2.623 1 70.31 69 TYR A C 1
ATOM 555 O O . TYR A 1 69 ? 7.805 -27.406 -1.702 1 70.31 69 TYR A O 1
ATOM 563 N N . ILE A 1 70 ? 8.422 -27.203 -3.824 1 70.75 70 ILE A N 1
ATOM 564 C CA . ILE A 1 70 ? 7.117 -26.672 -4.219 1 70.75 70 ILE A CA 1
ATOM 565 C C . ILE A 1 70 ? 6.035 -27.719 -3.932 1 70.75 70 ILE A C 1
ATOM 567 O O . ILE A 1 70 ? 4.969 -27.391 -3.41 1 70.75 70 ILE A O 1
ATOM 571 N N . LEU A 1 71 ? 6.312 -28.953 -4.297 1 74.25 71 LEU A N 1
ATOM 572 C CA . LEU A 1 71 ? 5.336 -30 -4.07 1 74.25 71 LEU A CA 1
ATOM 573 C C . LEU A 1 71 ? 5.039 -30.156 -2.582 1 74.25 71 LEU A C 1
ATOM 575 O O . LEU A 1 71 ? 3.891 -30.406 -2.195 1 74.25 71 LEU A O 1
ATOM 579 N N . LYS A 1 72 ? 6.082 -30.016 -1.83 1 64.62 72 LYS A N 1
ATOM 580 C CA . LYS A 1 72 ? 5.918 -30.172 -0.387 1 64.62 72 LYS A CA 1
ATOM 581 C C . LYS A 1 72 ? 5.125 -29.016 0.202 1 64.62 72 LYS A C 1
ATOM 583 O O . LYS A 1 72 ? 4.402 -29.188 1.188 1 64.62 72 LYS A O 1
ATOM 588 N N . THR A 1 73 ? 5.453 -28.016 -0.522 1 54.28 73 THR A N 1
ATOM 589 C CA . THR A 1 73 ? 4.852 -26.797 0.038 1 54.28 73 THR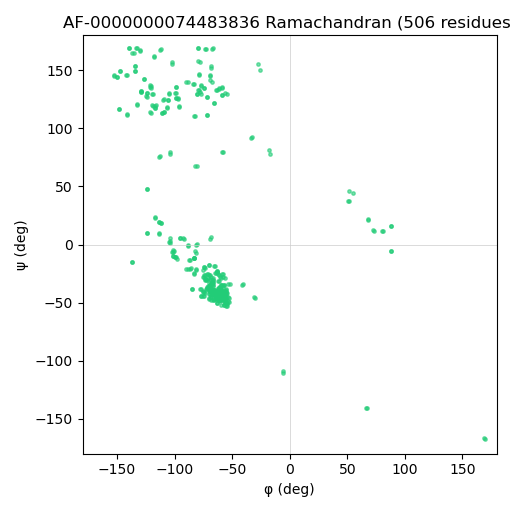 A CA 1
ATOM 590 C C . THR A 1 73 ? 3.566 -26.453 -0.701 1 54.28 73 THR A C 1
ATOM 592 O O . THR A 1 73 ? 2.885 -25.484 -0.342 1 54.28 73 THR A O 1
ATOM 595 N N . ILE A 1 74 ? 3.484 -27.156 -1.786 1 55.47 74 ILE A N 1
ATOM 596 C CA . ILE A 1 74 ? 2.355 -26.828 -2.65 1 55.47 74 ILE A CA 1
ATOM 597 C C . ILE A 1 74 ? 1.052 -26.938 -1.866 1 55.47 74 ILE A C 1
ATOM 599 O O . ILE A 1 74 ? 0.106 -26.188 -2.102 1 55.47 74 ILE A O 1
ATOM 603 N N . ASP A 1 75 ? 1.077 -28 -1.246 1 49.84 75 ASP A N 1
ATOM 604 C CA . ASP A 1 75 ? -0.055 -28.094 -0.329 1 49.84 75 ASP A CA 1
ATOM 605 C C . ASP A 1 75 ? -0.036 -26.969 0.688 1 49.84 75 ASP A C 1
ATOM 607 O O . ASP A 1 75 ? -1.09 -26.469 1.091 1 49.84 75 ASP A O 1
ATOM 611 N N . SER A 1 76 ? 1.135 -26.891 1.199 1 42.47 76 SER A N 1
ATOM 612 C CA . SER A 1 76 ? 1.299 -25.828 2.195 1 42.47 76 SER A CA 1
ATOM 613 C C . SER A 1 76 ? 1.217 -24.453 1.559 1 42.47 76 SER A C 1
ATOM 615 O O . SER A 1 76 ? 0.877 -23.469 2.227 1 42.47 76 SER A O 1
ATOM 617 N N . GLN A 1 77 ? 1.931 -24.281 0.499 1 41.94 77 GLN A N 1
ATOM 618 C CA . GLN A 1 77 ? 1.937 -22.984 -0.188 1 41.94 77 GLN A CA 1
ATOM 619 C C . GLN A 1 77 ? 0.61 -22.734 -0.902 1 41.94 77 GLN A C 1
ATOM 621 O O . GLN A 1 77 ? 0.484 -21.781 -1.674 1 41.94 77 GLN A O 1
ATOM 626 N N . LEU A 1 78 ? -0.145 -23.766 -1.365 1 39.5 78 LEU A N 1
ATOM 627 C CA . LEU A 1 78 ? -1.575 -23.578 -1.593 1 39.5 78 LEU A CA 1
ATOM 628 C C . LEU A 1 78 ? -2.139 -22.5 -0.681 1 39.5 78 LEU A C 1
ATOM 630 O O . LEU A 1 78 ? -1.541 -22.172 0.349 1 39.5 78 LEU A O 1
ATOM 634 N N . ILE A 1 79 ? -3.266 -21.875 -1.114 1 41.16 79 ILE A N 1
ATOM 635 C CA . ILE A 1 79 ? -3.924 -21.031 -0.12 1 41.16 79 ILE A CA 1
ATOM 636 C C . ILE A 1 79 ? -3.748 -21.641 1.269 1 41.16 79 ILE A C 1
ATOM 638 O O . ILE A 1 79 ? -4.094 -22.797 1.492 1 41.16 79 ILE A O 1
ATOM 642 N N . PRO A 1 80 ? -2.789 -21.375 2.088 1 37.75 80 PRO A N 1
ATOM 643 C CA . PRO A 1 80 ? -3.004 -22.047 3.377 1 37.75 80 PRO A CA 1
ATOM 644 C C . PRO A 1 80 ? -4.445 -22.5 3.57 1 37.75 80 PRO A C 1
ATOM 646 O O . PRO A 1 80 ? -5.379 -21.703 3.443 1 37.75 80 PRO A O 1
ATOM 649 N N . ARG A 1 81 ? -4.898 -23.609 3.037 1 38.75 81 ARG A N 1
ATOM 650 C CA . ARG A 1 81 ? -6.211 -24.047 3.492 1 38.75 81 ARG A CA 1
ATOM 651 C C . ARG A 1 81 ? -6.719 -23.172 4.633 1 38.75 81 ARG A C 1
ATOM 653 O O . ARG A 1 81 ? -7.414 -22.188 4.402 1 38.75 81 ARG A O 1
ATOM 660 N N . GLU A 1 82 ? -6.742 -23.875 5.809 1 44.25 82 GLU A N 1
ATOM 661 C CA . GLU A 1 82 ? -7.289 -23.422 7.086 1 44.25 82 GLU A CA 1
ATOM 662 C C . GLU A 1 82 ? -6.449 -22.297 7.676 1 44.25 82 GLU A C 1
ATOM 664 O O . GLU A 1 82 ? -6.57 -21.984 8.859 1 44.25 82 GLU A O 1
ATOM 669 N N . GLU A 1 83 ? -5.418 -21.812 6.855 1 56.12 83 GLU A N 1
ATOM 670 C CA . GLU A 1 83 ? -4.605 -20.875 7.621 1 56.12 83 GLU A CA 1
ATOM 671 C C . GLU A 1 83 ? -5.297 -19.516 7.734 1 56.12 83 GLU A C 1
ATOM 673 O O . GLU A 1 83 ? -5.973 -19.078 6.801 1 56.12 83 GLU A O 1
ATOM 678 N N . ASP A 1 84 ? -5.352 -19.062 8.781 1 80.19 84 ASP A N 1
ATOM 679 C CA . ASP A 1 84 ? -5.887 -17.766 9.195 1 80.19 84 ASP A CA 1
ATOM 680 C C . ASP A 1 84 ? -5.164 -16.625 8.492 1 80.19 84 ASP A C 1
ATOM 682 O O . ASP A 1 84 ? -4.07 -16.219 8.898 1 80.19 84 ASP A O 1
ATOM 686 N N . THR A 1 85 ? -5.574 -16.312 7.082 1 87.88 85 THR A N 1
ATOM 687 C CA . THR A 1 85 ? -5.047 -15.219 6.27 1 87.88 85 THR A CA 1
ATOM 688 C C . THR A 1 85 ? -4.656 -14.031 7.148 1 87.88 85 THR A C 1
ATOM 690 O O . THR A 1 85 ? -3.547 -13.508 7.027 1 87.88 85 THR A O 1
ATOM 693 N N . ILE A 1 86 ? -5.523 -13.719 8.047 1 92.06 86 ILE A N 1
ATOM 694 C CA . ILE A 1 86 ? -5.293 -12.562 8.906 1 92.06 86 ILE A CA 1
ATOM 695 C C . ILE A 1 86 ? -4.082 -12.828 9.805 1 92.06 86 ILE A C 1
ATOM 697 O O . ILE A 1 86 ? -3.225 -11.953 9.969 1 92.06 86 ILE A O 1
ATOM 701 N N . ALA A 1 87 ? -3.979 -14 10.328 1 86.62 87 ALA A N 1
ATOM 702 C CA . ALA A 1 87 ? -2.859 -14.359 11.195 1 86.62 87 ALA A CA 1
ATOM 703 C C . ALA A 1 87 ? -1.542 -14.344 10.422 1 86.62 87 ALA A C 1
ATOM 705 O O . ALA A 1 87 ? -0.509 -13.93 10.953 1 86.62 87 ALA A O 1
ATOM 706 N N . ARG A 1 88 ? -1.547 -14.82 9.211 1 88.19 88 ARG A N 1
ATOM 707 C CA . ARG A 1 88 ? -0.34 -14.812 8.391 1 88.19 88 ARG A CA 1
ATOM 708 C C . ARG A 1 88 ? 0.129 -13.391 8.109 1 88.19 88 ARG A C 1
ATOM 710 O O . ARG A 1 88 ? 1.317 -13.086 8.234 1 88.19 88 ARG A O 1
ATOM 717 N N . TYR A 1 89 ? -0.762 -12.508 7.734 1 92.19 89 TYR A N 1
ATOM 718 C CA . TYR A 1 89 ? -0.412 -11.109 7.504 1 92.19 89 TYR A CA 1
ATOM 719 C C . TYR A 1 89 ? 0.147 -10.477 8.766 1 92.19 89 TYR A C 1
ATOM 721 O O . TYR A 1 89 ? 1.108 -9.703 8.711 1 92.19 89 TYR A O 1
ATOM 729 N N . LYS A 1 90 ? -0.521 -10.805 9.891 1 90.62 90 LYS A N 1
ATOM 730 C CA . LYS A 1 90 ? -0.03 -10.289 11.164 1 90.62 90 LYS A CA 1
ATOM 731 C C . LYS A 1 90 ? 1.414 -10.719 11.406 1 90.62 90 LYS A C 1
ATOM 733 O O . LYS A 1 90 ? 2.26 -9.891 11.758 1 90.62 90 LYS A O 1
ATOM 738 N N . ALA A 1 91 ? 1.689 -11.977 11.219 1 87.44 91 ALA A N 1
ATOM 739 C CA . ALA A 1 91 ? 3.031 -12.516 11.438 1 87.44 91 ALA A CA 1
ATOM 740 C C . ALA A 1 91 ? 4.039 -11.875 10.484 1 87.44 91 ALA A C 1
ATOM 742 O O . ALA A 1 91 ? 5.113 -11.445 10.906 1 87.44 91 ALA A O 1
ATOM 743 N N . ASP A 1 92 ? 3.676 -11.789 9.25 1 90.38 92 ASP A N 1
ATOM 744 C CA . ASP A 1 92 ? 4.559 -11.242 8.227 1 90.38 92 ASP A CA 1
ATOM 745 C C . ASP A 1 92 ? 4.871 -9.773 8.492 1 90.38 92 ASP A C 1
ATOM 747 O O . ASP A 1 92 ? 6.023 -9.352 8.391 1 90.38 92 ASP A O 1
ATOM 751 N N . LEU A 1 93 ? 3.852 -9 8.812 1 94.06 93 LEU A N 1
ATOM 752 C CA . LEU A 1 93 ? 4.039 -7.57 9.062 1 94.06 93 LEU A CA 1
ATOM 753 C C . LEU A 1 93 ? 4.852 -7.348 10.336 1 94.06 93 LEU A C 1
ATOM 755 O O . LEU A 1 93 ? 5.715 -6.465 10.375 1 94.06 93 LEU A O 1
ATOM 759 N N . ASN A 1 94 ? 4.586 -8.18 11.344 1 90 94 ASN A N 1
ATOM 760 C CA . ASN A 1 94 ? 5.367 -8.07 12.57 1 90 94 ASN A CA 1
ATOM 761 C C . ASN A 1 94 ? 6.836 -8.414 12.328 1 90 94 ASN A C 1
ATOM 763 O O . ASN A 1 94 ? 7.73 -7.746 12.852 1 90 94 ASN A O 1
ATOM 767 N N . GLU A 1 95 ? 7.074 -9.438 11.602 1 88.25 95 GLU A N 1
ATOM 768 C CA . GLU A 1 95 ? 8.445 -9.805 11.266 1 88.25 95 GLU A CA 1
ATOM 769 C C . GLU A 1 95 ? 9.133 -8.703 10.461 1 88.25 95 GLU A C 1
ATOM 771 O O . GLU A 1 95 ? 10.305 -8.391 10.695 1 88.25 95 GLU A O 1
ATOM 776 N N . THR A 1 96 ? 8.414 -8.125 9.5 1 93.69 96 THR A N 1
ATOM 777 C CA . THR A 1 96 ? 8.922 -7.02 8.695 1 93.69 96 THR A CA 1
ATOM 778 C C . THR A 1 96 ? 9.352 -5.859 9.594 1 93.69 96 THR A C 1
ATOM 780 O O . THR A 1 96 ? 10.469 -5.359 9.477 1 93.69 96 THR A O 1
ATOM 783 N N . LEU A 1 97 ? 8.453 -5.48 10.492 1 93.06 97 LEU A N 1
ATOM 784 C CA . LEU A 1 97 ? 8.719 -4.328 11.352 1 93.06 97 LEU A CA 1
ATOM 785 C C . LEU A 1 97 ? 9.844 -4.625 12.336 1 93.06 97 LEU A C 1
ATOM 787 O O . LEU A 1 97 ? 10.648 -3.746 12.648 1 93.06 97 LEU A O 1
ATOM 791 N N . ARG A 1 98 ? 9.914 -5.859 12.781 1 87.06 98 ARG A N 1
ATOM 792 C CA . ARG A 1 98 ? 10.969 -6.273 13.703 1 87.06 98 ARG A CA 1
ATOM 793 C C . ARG A 1 98 ? 12.328 -6.234 13.023 1 87.06 98 ARG A C 1
ATOM 795 O O . ARG A 1 98 ? 13.344 -5.934 13.664 1 87.06 98 ARG A O 1
ATOM 802 N N . SER A 1 99 ? 12.375 -6.496 11.781 1 88.38 99 SER A N 1
ATOM 803 C CA . SER A 1 99 ? 13.633 -6.625 11.055 1 88.38 99 SER A CA 1
ATOM 804 C C . SER A 1 99 ? 14.164 -5.262 10.625 1 88.38 99 SER A C 1
ATOM 806 O O . SER A 1 99 ? 15.32 -5.145 10.211 1 88.38 99 SER A O 1
ATOM 808 N N . LEU A 1 100 ? 13.344 -4.195 10.742 1 93.44 100 LEU A N 1
ATOM 809 C CA . LEU A 1 100 ? 13.773 -2.859 10.344 1 93.44 100 LEU A CA 1
ATOM 810 C C . LEU A 1 100 ? 14.789 -2.293 11.32 1 93.44 100 LEU A C 1
ATOM 812 O O . LEU A 1 100 ? 14.562 -2.305 12.539 1 93.44 100 LEU A O 1
ATOM 816 N N . GLU A 1 101 ? 15.898 -1.862 10.828 1 89.19 101 GLU A N 1
ATOM 817 C CA . GLU A 1 101 ? 16.938 -1.229 11.641 1 89.19 101 GLU A CA 1
ATOM 818 C C . GLU A 1 101 ? 16.859 0.292 11.531 1 89.19 101 GLU A C 1
ATOM 820 O O . GLU A 1 101 ? 16.969 0.85 10.438 1 89.19 101 GLU A O 1
ATOM 825 N N . ARG A 1 102 ? 16.781 0.941 12.672 1 90.56 102 ARG A N 1
ATOM 826 C CA . ARG A 1 102 ? 16.688 2.396 12.719 1 90.56 102 ARG A CA 1
ATOM 827 C C . ARG A 1 102 ? 17.875 3.045 12.016 1 90.56 102 ARG A C 1
ATOM 829 O O . ARG A 1 102 ? 17.703 4.02 11.281 1 90.56 102 ARG A O 1
ATOM 836 N N . LYS A 1 103 ? 19.062 2.496 12.258 1 91.88 103 LYS A N 1
ATOM 837 C CA . LYS A 1 103 ? 20.266 3.047 11.648 1 91.88 103 LYS A CA 1
ATOM 838 C C . LYS A 1 103 ? 20.172 3.031 10.125 1 91.88 103 LYS A C 1
ATOM 840 O O . LYS A 1 103 ? 20.547 4.008 9.469 1 91.88 103 LYS A O 1
ATOM 845 N N . ASN A 1 104 ? 19.734 1.938 9.602 1 95.69 104 ASN A N 1
ATOM 846 C CA . ASN A 1 104 ? 19.562 1.818 8.156 1 95.69 104 ASN A CA 1
ATOM 847 C C . ASN A 1 104 ? 18.562 2.842 7.629 1 95.69 104 ASN A C 1
ATOM 849 O O . ASN A 1 104 ? 18.812 3.49 6.609 1 95.69 104 ASN A O 1
ATOM 853 N N . LEU A 1 105 ? 17.453 3.031 8.328 1 96.69 105 LEU A N 1
ATOM 854 C CA . LEU A 1 105 ? 16.422 4 7.965 1 96.69 105 LEU A CA 1
ATOM 855 C C . LEU A 1 105 ? 16.984 5.418 7.996 1 96.69 105 LEU A C 1
ATOM 857 O O . LEU A 1 105 ? 16.703 6.219 7.102 1 96.69 105 LEU A O 1
ATOM 861 N N . GLU A 1 106 ? 17.734 5.684 8.992 1 94.25 106 GLU A N 1
ATOM 862 C CA . GLU A 1 106 ? 18.328 7.004 9.117 1 94.25 106 GLU A CA 1
ATOM 863 C C . GLU A 1 106 ? 19.297 7.277 7.969 1 94.25 106 GLU A C 1
ATOM 865 O O . GLU A 1 106 ? 19.312 8.367 7.398 1 94.25 106 GLU A O 1
ATOM 870 N N . GLU A 1 107 ? 20.078 6.312 7.633 1 96.88 107 GLU A N 1
ATOM 871 C CA . GLU A 1 107 ? 21.062 6.461 6.555 1 96.88 107 GLU A CA 1
ATOM 872 C C . GLU A 1 107 ? 20.359 6.688 5.215 1 96.88 107 GLU A C 1
ATOM 874 O O . GLU A 1 107 ? 20.75 7.57 4.449 1 96.88 107 GLU A O 1
ATOM 879 N N . ILE A 1 108 ? 19.359 5.922 4.914 1 98.12 108 ILE A N 1
ATOM 880 C CA . ILE A 1 108 ? 18.625 6.062 3.662 1 98.12 108 ILE A CA 1
ATOM 881 C C . ILE A 1 108 ? 17.938 7.426 3.617 1 98.12 108 ILE A C 1
ATOM 883 O O . ILE A 1 108 ? 17.938 8.094 2.578 1 98.12 108 ILE A O 1
ATOM 887 N N . SER A 1 109 ? 17.359 7.836 4.75 1 96.94 109 SER A N 1
ATOM 888 C CA . SER A 1 109 ? 16.703 9.141 4.836 1 96.94 109 SER A CA 1
ATOM 889 C C . SER A 1 109 ? 17.688 10.273 4.543 1 96.94 109 SER A C 1
ATOM 891 O O . SER A 1 109 ? 17.328 11.266 3.912 1 96.94 109 SER A O 1
ATOM 893 N N . GLU A 1 110 ? 18.875 10.102 5.016 1 96.56 110 GLU A N 1
ATOM 894 C CA . GLU A 1 110 ? 19.922 11.102 4.758 1 96.56 110 GLU A CA 1
ATOM 895 C C . GLU A 1 110 ? 20.25 11.172 3.273 1 96.56 110 GLU A C 1
ATOM 897 O O . GLU A 1 110 ? 20.438 12.266 2.725 1 96.56 110 GLU A O 1
ATOM 902 N N . LYS A 1 111 ? 20.344 10.031 2.662 1 97.38 111 LYS A N 1
ATOM 903 C CA . LYS A 1 111 ? 20.609 10 1.228 1 97.38 111 LYS A CA 1
ATOM 904 C C . LYS A 1 111 ? 19.484 10.648 0.438 1 97.38 111 LYS A C 1
ATOM 906 O O . LYS A 1 111 ? 19.719 11.375 -0.526 1 97.38 111 LYS A O 1
ATOM 911 N N . LEU A 1 112 ? 18.281 10.406 0.847 1 97.38 112 LEU A N 1
ATOM 912 C CA . LEU A 1 112 ? 17.109 11.031 0.243 1 97.38 112 LEU A CA 1
ATOM 913 C C . LEU A 1 112 ? 17.188 12.547 0.365 1 97.38 112 LEU A C 1
ATOM 915 O O . LEU A 1 112 ? 16.875 13.266 -0.588 1 97.38 112 LEU A O 1
ATOM 919 N N . LEU A 1 113 ? 17.562 12.953 1.474 1 95.56 113 LEU A N 1
ATOM 920 C CA . LEU A 1 113 ? 17.656 14.383 1.76 1 95.56 113 LEU A CA 1
ATOM 921 C C . LEU A 1 113 ? 18.703 15.055 0.887 1 95.56 113 LEU A C 1
ATOM 923 O O . LEU A 1 113 ? 18.484 16.156 0.382 1 95.56 113 LEU A O 1
ATOM 927 N N . GLN A 1 114 ? 19.781 14.398 0.694 1 96.38 114 GLN A N 1
ATOM 928 C CA . GLN A 1 114 ? 20.938 14.977 0.008 1 96.38 114 GLN A CA 1
ATOM 929 C C . GLN A 1 114 ? 20.766 14.914 -1.507 1 96.38 114 GLN A C 1
ATOM 931 O O . GLN A 1 114 ? 21.406 15.664 -2.242 1 96.38 114 GLN A O 1
ATOM 936 N N . ALA A 1 115 ? 19.938 14.062 -1.985 1 97.75 115 ALA A N 1
ATOM 937 C CA . ALA A 1 115 ? 19.781 13.859 -3.424 1 97.75 115 ALA A CA 1
ATOM 938 C C . ALA A 1 115 ? 19.125 15.07 -4.074 1 97.75 115 ALA A C 1
ATOM 940 O O . ALA A 1 115 ? 18.219 15.68 -3.496 1 97.75 115 ALA A O 1
ATOM 941 N N . ASN A 1 116 ? 19.578 15.414 -5.266 1 97.19 116 ASN A N 1
ATOM 942 C CA . ASN A 1 116 ? 18.922 16.453 -6.051 1 97.19 116 ASN A CA 1
ATOM 943 C C . ASN A 1 116 ? 17.578 15.984 -6.59 1 97.19 116 ASN A C 1
ATOM 945 O O . ASN A 1 116 ? 16.641 16.781 -6.715 1 97.19 116 ASN A O 1
ATOM 949 N N . ARG A 1 117 ? 17.594 14.758 -6.91 1 97.31 117 ARG A N 1
ATOM 950 C CA . ARG A 1 117 ? 16.406 14.125 -7.492 1 97.31 117 ARG A CA 1
ATOM 951 C C . ARG A 1 117 ? 16.344 12.648 -7.133 1 97.31 117 ARG A C 1
ATOM 953 O O . ARG A 1 117 ? 17.375 11.992 -6.984 1 97.31 117 ARG A O 1
ATOM 960 N N . VAL A 1 118 ? 15.125 12.172 -6.93 1 98.5 118 VAL A N 1
ATOM 961 C CA . VAL A 1 118 ? 14.906 10.742 -6.703 1 98.5 118 VAL A CA 1
ATOM 962 C C . VAL A 1 118 ? 14.266 10.117 -7.938 1 98.5 118 VAL A C 1
ATOM 964 O O . VAL A 1 118 ? 13.195 10.547 -8.375 1 98.5 118 VAL A O 1
ATOM 967 N N . LEU A 1 119 ? 14.93 9.172 -8.594 1 98.31 119 LEU A N 1
ATOM 968 C CA . LEU A 1 119 ? 14.367 8.391 -9.688 1 98.31 119 LEU A CA 1
ATOM 969 C C . LEU A 1 119 ? 13.836 7.051 -9.188 1 98.31 119 LEU A C 1
ATOM 971 O O . LEU A 1 119 ? 14.594 6.23 -8.672 1 98.31 119 LEU A O 1
ATOM 975 N N . ILE A 1 120 ? 12.586 6.844 -9.359 1 98.69 120 ILE A N 1
ATOM 976 C CA . ILE A 1 120 ? 11.922 5.648 -8.844 1 98.69 120 ILE A CA 1
ATOM 977 C C . ILE A 1 120 ? 11.523 4.742 -10.008 1 98.69 120 ILE A C 1
ATOM 979 O O . ILE A 1 120 ? 10.828 5.176 -10.93 1 98.69 120 ILE A O 1
ATOM 983 N N . VAL A 1 121 ? 11.961 3.486 -9.977 1 98.56 121 VAL A N 1
ATOM 984 C CA . VAL A 1 121 ? 11.719 2.525 -11.047 1 98.56 121 VAL A CA 1
ATOM 985 C C . VAL A 1 121 ? 10.922 1.34 -10.508 1 98.56 121 VAL A C 1
ATOM 987 O O . VAL A 1 121 ? 11.367 0.655 -9.586 1 98.56 121 VAL A O 1
ATOM 990 N N . ALA A 1 122 ? 9.812 1.115 -11.016 1 98 122 ALA A N 1
ATOM 991 C CA . ALA A 1 122 ? 8.938 0.01 -10.625 1 98 122 ALA A CA 1
ATOM 992 C C . ALA A 1 122 ? 8.031 -0.413 -11.773 1 98 122 ALA A C 1
ATOM 994 O O . ALA A 1 122 ? 7.617 0.421 -12.586 1 98 122 ALA A O 1
ATOM 995 N N . VAL A 1 123 ? 7.742 -1.68 -11.883 1 96.19 123 VAL A N 1
ATOM 996 C CA . VAL A 1 123 ? 6.887 -2.188 -12.945 1 96.19 123 VAL A CA 1
ATOM 997 C C . VAL A 1 123 ? 5.844 -3.141 -12.367 1 96.19 123 VAL A C 1
ATOM 999 O O . VAL A 1 123 ? 5.879 -3.457 -11.18 1 96.19 123 VAL A O 1
ATOM 1002 N N . GLY A 1 124 ? 4.852 -3.504 -13.211 1 91.75 124 GLY A N 1
ATOM 1003 C CA . GLY A 1 124 ? 3.826 -4.441 -12.781 1 91.75 124 GLY A CA 1
ATOM 1004 C C . GLY A 1 124 ? 2.936 -3.887 -11.688 1 91.75 124 GLY A C 1
ATOM 1005 O O . GLY A 1 124 ? 2.572 -2.709 -11.711 1 91.75 124 GLY A O 1
ATOM 1006 N N . LEU A 1 125 ? 2.58 -4.73 -10.719 1 90.5 125 LEU A N 1
ATOM 1007 C CA . LEU A 1 125 ? 1.698 -4.336 -9.625 1 90.5 125 LEU A CA 1
ATOM 1008 C C . LEU A 1 125 ? 2.402 -3.365 -8.68 1 90.5 125 LEU A C 1
ATOM 1010 O O . LEU A 1 125 ? 1.748 -2.631 -7.941 1 90.5 125 LEU A O 1
ATOM 1014 N N . SER A 1 126 ? 3.709 -3.342 -8.789 1 93.69 126 SER A N 1
ATOM 1015 C CA . SER A 1 126 ? 4.469 -2.463 -7.906 1 93.69 126 SER A CA 1
ATOM 1016 C C . SER A 1 126 ? 4.523 -1.041 -8.453 1 93.69 126 SER A C 1
ATOM 1018 O O . SER A 1 126 ? 4.953 -0.118 -7.758 1 93.69 126 SER A O 1
ATOM 1020 N N . LYS A 1 127 ? 4.102 -0.877 -9.711 1 94.38 127 LYS A N 1
ATOM 1021 C CA . LYS A 1 127 ? 4.176 0.445 -10.328 1 94.38 127 LYS A CA 1
ATOM 1022 C C . LYS A 1 127 ? 3.408 1.478 -9.508 1 94.38 127 LYS A C 1
ATOM 1024 O O . LYS A 1 127 ? 3.859 2.613 -9.352 1 94.38 127 LYS A O 1
ATOM 1029 N N . MET A 1 128 ? 2.279 1.122 -8.969 1 94.94 128 MET A N 1
ATOM 1030 C CA . MET A 1 128 ? 1.464 2.055 -8.195 1 94.94 128 MET A CA 1
ATOM 1031 C C . MET A 1 128 ? 2.17 2.453 -6.906 1 94.94 128 MET A C 1
ATOM 1033 O O . MET A 1 128 ? 1.995 3.57 -6.418 1 94.94 128 MET A O 1
ATOM 1037 N N . ILE A 1 129 ? 2.957 1.539 -6.418 1 96.5 129 ILE A N 1
ATOM 1038 C CA . ILE A 1 129 ? 3.719 1.804 -5.203 1 96.5 129 ILE A CA 1
ATOM 1039 C C . ILE A 1 129 ? 4.809 2.834 -5.492 1 96.5 129 ILE A C 1
ATOM 1041 O O . ILE A 1 129 ? 5.07 3.717 -4.672 1 96.5 129 ILE A O 1
ATOM 1045 N N . GLY A 1 130 ? 5.418 2.691 -6.66 1 97.62 130 GLY A N 1
ATOM 1046 C CA . GLY A 1 130 ? 6.383 3.693 -7.082 1 97.62 130 GLY A CA 1
ATOM 1047 C C . GLY A 1 130 ? 5.777 5.078 -7.234 1 97.62 130 GLY A C 1
ATOM 1048 O O . GLY A 1 130 ? 6.363 6.07 -6.797 1 97.62 130 GLY A O 1
ATOM 1049 N N . GLU A 1 131 ? 4.66 5.141 -7.891 1 96.44 131 GLU A N 1
ATOM 1050 C CA . GLU A 1 131 ? 3.967 6.414 -8.047 1 96.44 131 GLU A CA 1
ATOM 1051 C C . GLU A 1 131 ? 3.602 7.02 -6.695 1 96.44 131 GLU A C 1
ATOM 1053 O O . GLU A 1 131 ? 3.721 8.227 -6.5 1 96.44 131 GLU A O 1
ATOM 1058 N N . TYR A 1 132 ? 3.139 6.223 -5.816 1 96.88 132 TYR A N 1
ATOM 1059 C CA . TYR A 1 132 ? 2.805 6.656 -4.465 1 96.88 132 TYR A CA 1
ATOM 1060 C C . TYR A 1 132 ? 4 7.324 -3.795 1 96.88 132 TYR A C 1
ATOM 1062 O O . TYR A 1 132 ? 3.881 8.422 -3.246 1 96.88 132 TYR A O 1
ATOM 1070 N N . PHE A 1 133 ? 5.148 6.656 -3.848 1 98 133 PHE A N 1
ATOM 1071 C CA . PHE A 1 133 ? 6.355 7.199 -3.236 1 98 133 PHE A CA 1
ATOM 1072 C C . PHE A 1 133 ? 6.73 8.531 -3.871 1 98 133 PHE A C 1
ATOM 1074 O O . PHE A 1 133 ? 7.078 9.484 -3.17 1 98 133 PHE A O 1
ATOM 1081 N N . SER A 1 134 ? 6.656 8.57 -5.188 1 97.56 134 SER A N 1
ATOM 1082 C CA . SER A 1 134 ? 6.949 9.805 -5.906 1 97.56 134 SER A CA 1
ATOM 1083 C C . SER A 1 134 ? 6.043 10.938 -5.441 1 97.56 134 SER A C 1
ATOM 1085 O O . SER A 1 134 ? 6.504 12.07 -5.25 1 97.56 134 SER A O 1
ATOM 1087 N N . LYS A 1 135 ? 4.793 10.672 -5.266 1 95.25 135 LYS A N 1
ATOM 1088 C CA . LYS A 1 135 ? 3.846 11.695 -4.848 1 95.25 135 LYS A CA 1
ATOM 1089 C C . LYS A 1 135 ? 4.133 12.164 -3.422 1 95.25 135 LYS A C 1
ATOM 1091 O O . LYS A 1 135 ? 3.973 13.344 -3.104 1 95.25 135 LYS A O 1
ATOM 1096 N N . LEU A 1 136 ? 4.488 11.227 -2.535 1 95.56 136 LEU A N 1
ATOM 1097 C CA . LEU A 1 136 ? 4.883 11.609 -1.183 1 95.56 136 LEU A CA 1
ATOM 1098 C C . LEU A 1 136 ? 6.031 12.609 -1.214 1 95.56 136 LEU A C 1
ATOM 1100 O O . LEU A 1 136 ? 6.004 13.617 -0.502 1 95.56 136 LEU A O 1
ATOM 1104 N N . LEU A 1 137 ? 6.996 12.336 -2.041 1 96.31 137 LEU A N 1
ATOM 1105 C CA . LEU A 1 137 ? 8.164 13.211 -2.141 1 96.31 137 LEU A CA 1
ATOM 1106 C C . LEU A 1 137 ? 7.785 14.562 -2.738 1 96.31 137 LEU A C 1
ATOM 1108 O O . LEU A 1 137 ? 8.227 15.602 -2.256 1 96.31 137 LEU A O 1
ATOM 1112 N N . MET A 1 138 ? 6.938 14.5 -3.73 1 93.44 138 MET A N 1
ATOM 1113 C CA . MET A 1 138 ? 6.5 15.711 -4.418 1 93.44 138 MET A CA 1
ATOM 1114 C C . MET A 1 138 ? 5.77 16.641 -3.457 1 93.44 138 MET A C 1
ATOM 1116 O O . MET A 1 138 ? 5.926 17.859 -3.535 1 93.44 138 MET A O 1
ATOM 1120 N N . GLN A 1 139 ? 5.016 16.141 -2.566 1 88.56 139 GLN A N 1
ATOM 1121 C CA . GLN A 1 139 ? 4.223 16.938 -1.636 1 88.56 139 GLN A CA 1
ATOM 1122 C C . GLN A 1 139 ? 5.117 17.781 -0.742 1 88.56 139 GLN A C 1
ATOM 1124 O O . GLN A 1 139 ? 4.688 18.828 -0.237 1 88.56 139 GLN A O 1
ATOM 1129 N N . VAL A 1 140 ? 6.379 17.344 -0.594 1 87.56 140 VAL A N 1
ATOM 1130 C CA . VAL A 1 140 ? 7.285 18.094 0.26 1 87.56 140 VAL A CA 1
ATOM 1131 C C . VAL A 1 140 ? 8.375 18.75 -0.59 1 87.56 140 VAL A C 1
ATOM 1133 O O . VAL A 1 140 ? 9.469 19.031 -0.101 1 87.56 140 VAL A O 1
ATOM 1136 N N . ASN A 1 141 ? 8.125 18.859 -1.856 1 91.5 141 ASN A N 1
ATOM 1137 C CA . ASN A 1 141 ? 8.953 19.562 -2.832 1 91.5 141 ASN A CA 1
ATOM 1138 C C . ASN A 1 141 ? 10.281 18.859 -3.045 1 91.5 141 ASN A C 1
ATOM 1140 O O . ASN A 1 141 ? 11.305 19.5 -3.293 1 91.5 141 ASN A O 1
ATOM 1144 N N . LYS A 1 142 ? 10.367 17.641 -2.752 1 95 142 LYS A N 1
ATOM 1145 C CA . LYS A 1 142 ? 11.508 16.828 -3.168 1 95 142 LYS A CA 1
ATOM 1146 C C . LYS A 1 142 ? 11.336 16.328 -4.598 1 95 142 LYS A C 1
ATOM 1148 O O . LYS A 1 142 ? 10.453 15.516 -4.875 1 95 142 LYS A O 1
ATOM 1153 N N . PRO A 1 143 ? 12.156 16.844 -5.52 1 97.12 143 PRO A N 1
ATOM 1154 C CA . PRO A 1 143 ? 12 16.422 -6.914 1 97.12 143 PRO A CA 1
ATOM 1155 C C . PRO A 1 143 ? 12.102 14.906 -7.078 1 97.12 143 PRO A C 1
ATOM 1157 O O . PRO A 1 143 ? 13.016 14.281 -6.535 1 97.12 143 PRO A O 1
ATOM 1160 N N . SER A 1 144 ? 11.156 14.336 -7.758 1 97.69 144 SER A N 1
ATOM 1161 C CA . SER A 1 144 ? 11.148 12.906 -8.023 1 97.69 144 SER A CA 1
ATOM 1162 C C . SER A 1 144 ? 10.516 12.602 -9.383 1 97.69 144 SER A C 1
ATOM 1164 O O . SER A 1 144 ? 9.703 13.375 -9.883 1 97.69 144 SER A O 1
ATOM 1166 N N . THR A 1 145 ? 10.977 11.547 -10.008 1 95.88 145 THR A N 1
ATOM 1167 C CA . THR A 1 145 ? 10.422 11.008 -11.242 1 95.88 145 THR A CA 1
ATOM 1168 C C . THR A 1 145 ? 10.164 9.516 -11.109 1 95.88 145 THR A C 1
ATOM 1170 O O . THR A 1 145 ? 11 8.773 -10.594 1 95.88 145 THR A O 1
ATOM 1173 N N . TYR A 1 146 ? 9.039 9.109 -11.469 1 94.94 146 TYR A N 1
ATOM 1174 C CA . TYR A 1 146 ? 8.664 7.699 -11.461 1 94.94 146 TYR A CA 1
ATOM 1175 C C . TYR A 1 146 ? 8.633 7.137 -12.875 1 94.94 146 TYR A C 1
ATOM 1177 O O . TYR A 1 146 ? 8.023 7.723 -13.773 1 94.94 146 TYR A O 1
ATOM 1185 N N . VAL A 1 147 ? 9.375 6.066 -13.133 1 96.12 147 VAL A N 1
ATOM 1186 C CA . VAL A 1 147 ? 9.5 5.43 -14.445 1 96.12 147 VAL A CA 1
ATOM 1187 C C . VAL A 1 147 ? 8.992 3.992 -14.367 1 96.12 147 VAL A C 1
ATOM 1189 O O . VAL A 1 147 ? 9.398 3.229 -13.492 1 96.12 147 VAL A O 1
ATOM 1192 N N . TYR A 1 148 ? 8.109 3.668 -15.32 1 95.19 148 TYR A N 1
ATOM 1193 C CA . TYR A 1 148 ? 7.512 2.336 -15.25 1 95.19 148 TYR A CA 1
ATOM 1194 C C . TYR A 1 148 ? 7.457 1.694 -16.625 1 95.19 148 TYR A C 1
ATOM 1196 O O . TYR A 1 148 ? 7.227 0.489 -16.75 1 95.19 148 TYR A O 1
ATOM 1204 N N . GLU A 1 149 ? 7.641 2.492 -17.672 1 95.19 149 GLU A N 1
ATOM 1205 C CA . GLU A 1 149 ? 7.609 1.959 -19.031 1 95.19 149 GLU A CA 1
ATOM 1206 C C . GLU A 1 149 ? 8.938 1.299 -19.406 1 95.19 149 GLU A C 1
ATOM 1208 O O . GLU A 1 149 ? 10 1.912 -19.266 1 95.19 149 GLU A O 1
ATOM 1213 N N . SER A 1 150 ? 8.781 0.079 -19.906 1 93.38 150 SER A N 1
ATOM 1214 C CA . SER A 1 150 ? 9.977 -0.711 -20.188 1 93.38 150 SER A CA 1
ATOM 1215 C C . SER A 1 150 ? 10.93 0.043 -21.109 1 93.38 150 SER A C 1
ATOM 1217 O O . SER A 1 150 ? 12.141 0.028 -20.906 1 93.38 150 SER A O 1
ATOM 1219 N N . HIS A 1 151 ? 10.398 0.744 -22.141 1 94.25 151 HIS A N 1
ATOM 1220 C CA . HIS A 1 151 ? 11.234 1.467 -23.078 1 94.25 151 HIS A CA 1
ATOM 1221 C C . HIS A 1 151 ? 11.953 2.633 -22.406 1 94.25 151 HIS A C 1
ATOM 1223 O O . HIS A 1 151 ? 13.078 2.975 -22.781 1 94.25 151 HIS A O 1
ATOM 1229 N N . ILE A 1 152 ? 11.391 3.266 -21.531 1 95.69 152 ILE A N 1
ATOM 1230 C CA . ILE A 1 152 ? 12 4.375 -20.812 1 95.69 152 ILE A CA 1
ATOM 1231 C C . ILE A 1 152 ? 13.016 3.838 -19.797 1 95.69 152 ILE A C 1
ATOM 1233 O O . ILE A 1 152 ? 14.086 4.422 -19.609 1 95.69 152 ILE A O 1
ATOM 1237 N N . ILE A 1 153 ? 12.656 2.744 -19.141 1 97 153 ILE A N 1
ATOM 1238 C CA . ILE A 1 153 ? 13.555 2.121 -18.172 1 97 153 ILE A CA 1
ATOM 1239 C C . ILE A 1 153 ? 14.875 1.763 -18.859 1 97 153 ILE A C 1
ATOM 1241 O O . ILE A 1 153 ? 15.945 1.902 -18.266 1 97 153 ILE A O 1
ATOM 1245 N N . ASP A 1 154 ? 14.766 1.376 -20.078 1 95.06 154 ASP A N 1
ATOM 1246 C CA . ASP A 1 154 ? 15.953 1.032 -20.844 1 95.06 154 ASP A CA 1
ATOM 1247 C C . ASP A 1 154 ? 16.875 2.244 -21.016 1 95.06 154 ASP A C 1
ATOM 1249 O O . ASP A 1 154 ? 18.078 2.094 -21.234 1 95.06 154 ASP A O 1
ATOM 1253 N N . LEU A 1 155 ? 16.391 3.432 -20.938 1 95.5 155 LEU A N 1
ATOM 1254 C CA . LEU A 1 155 ? 17.141 4.668 -21.125 1 95.5 155 LEU A CA 1
ATOM 1255 C C . LEU A 1 155 ? 17.672 5.188 -19.797 1 95.5 155 LEU A C 1
ATOM 1257 O O . LEU A 1 155 ? 18.297 6.25 -19.734 1 95.5 155 LEU A O 1
ATOM 1261 N N . LEU A 1 156 ? 17.484 4.441 -18.719 1 96.06 156 LEU A N 1
ATOM 1262 C CA . LEU A 1 156 ? 17.859 4.867 -17.375 1 96.06 156 LEU A CA 1
ATOM 1263 C C . LEU A 1 156 ? 19.312 5.316 -17.344 1 96.06 156 LEU A C 1
ATOM 1265 O O . LEU A 1 156 ? 19.625 6.375 -16.781 1 96.06 156 LEU A O 1
ATOM 1269 N N . PRO A 1 157 ? 20.297 4.605 -17.922 1 96.12 157 PRO A N 1
ATOM 1270 C CA . PRO A 1 157 ? 21.688 5.035 -17.891 1 96.12 157 PRO A CA 1
ATOM 1271 C C . PRO A 1 157 ? 21.906 6.43 -18.469 1 96.12 157 PRO A C 1
ATOM 1273 O O . PRO A 1 157 ? 22.781 7.168 -18.031 1 96.12 157 PRO A O 1
ATOM 1276 N N . ASN A 1 158 ? 21.062 6.793 -19.375 1 95.81 158 ASN A N 1
ATOM 1277 C CA . ASN A 1 158 ? 21.188 8.086 -20.031 1 95.81 158 ASN A CA 1
ATOM 1278 C C . ASN A 1 158 ? 20.5 9.188 -19.25 1 95.81 158 ASN A C 1
ATOM 1280 O O . ASN A 1 158 ? 20.797 10.375 -19.422 1 95.81 158 ASN A O 1
ATOM 1284 N N . MET A 1 159 ? 19.594 8.852 -18.406 1 94.81 159 MET A N 1
ATOM 1285 C CA . MET A 1 159 ? 18.766 9.805 -17.672 1 94.81 159 MET A CA 1
ATOM 1286 C C . MET A 1 159 ? 19.438 10.211 -16.375 1 94.81 159 MET A C 1
ATOM 1288 O O . MET A 1 159 ? 19.141 11.281 -15.82 1 94.81 159 MET A O 1
ATOM 1292 N N . ILE A 1 160 ? 20.312 9.453 -15.898 1 95.88 160 ILE A N 1
ATOM 1293 C CA . ILE A 1 160 ? 20.859 9.602 -14.562 1 95.88 160 ILE A CA 1
ATOM 1294 C C . ILE A 1 160 ? 21.812 10.797 -14.531 1 95.88 160 ILE A C 1
ATOM 1296 O O . ILE A 1 160 ? 22.609 10.984 -15.445 1 95.88 160 ILE A O 1
ATOM 1300 N N . GLN A 1 161 ? 21.719 11.625 -13.531 1 95.62 161 GLN A N 1
ATOM 1301 C CA . GLN A 1 161 ? 22.578 12.766 -13.25 1 95.62 161 GLN A CA 1
ATOM 1302 C C . GLN A 1 161 ? 23.297 12.594 -11.914 1 95.62 161 GLN A C 1
ATOM 1304 O O . GLN A 1 161 ? 22.875 11.812 -11.07 1 95.62 161 GLN A O 1
ATOM 1309 N N . PRO A 1 162 ? 24.391 13.414 -11.789 1 94.12 162 PRO A N 1
ATOM 1310 C CA . PRO A 1 162 ? 25.078 13.367 -10.492 1 94.12 162 PRO A CA 1
ATOM 1311 C C . PRO A 1 162 ? 24.156 13.742 -9.328 1 94.12 162 PRO A C 1
ATOM 1313 O O . PRO A 1 162 ? 23.328 14.648 -9.453 1 94.12 162 PRO A O 1
ATOM 1316 N N . LYS A 1 163 ? 24.156 13.07 -8.273 1 96.31 163 LYS A N 1
ATOM 1317 C CA . LYS A 1 163 ? 23.438 13.305 -7.02 1 96.31 163 LYS A CA 1
ATOM 1318 C C . LYS A 1 163 ? 21.984 12.844 -7.125 1 96.31 163 LYS A C 1
ATOM 1320 O O . LYS A 1 163 ? 21.156 13.211 -6.293 1 96.31 163 LYS A O 1
ATOM 1325 N N . ASP A 1 164 ? 21.75 12.109 -8.242 1 98.12 164 ASP A N 1
ATOM 1326 C CA . ASP A 1 164 ? 20.469 11.391 -8.25 1 98.12 164 ASP A CA 1
ATOM 1327 C C . ASP A 1 164 ? 20.469 10.266 -7.227 1 98.12 164 ASP A C 1
ATOM 1329 O O . ASP A 1 164 ? 21.516 9.703 -6.902 1 98.12 164 ASP A O 1
ATOM 1333 N N . PHE A 1 165 ? 19.375 10.008 -6.641 1 98.5 165 PHE A N 1
ATOM 1334 C CA . PHE A 1 165 ? 19.141 8.828 -5.82 1 98.5 165 PHE A CA 1
ATOM 1335 C C . PHE A 1 165 ? 18.156 7.887 -6.508 1 98.5 165 PHE A C 1
ATOM 1337 O O . PHE A 1 165 ? 17 8.25 -6.742 1 98.5 165 PHE A O 1
ATOM 1344 N N . ILE A 1 166 ? 18.594 6.68 -6.941 1 98.69 166 ILE A N 1
ATOM 1345 C CA . ILE A 1 166 ? 17.781 5.754 -7.719 1 98.69 166 ILE A CA 1
ATOM 1346 C C . ILE A 1 166 ? 17.156 4.715 -6.797 1 98.69 166 ILE A C 1
ATOM 1348 O O . ILE A 1 166 ? 17.859 4.047 -6.035 1 98.69 166 ILE A O 1
ATOM 1352 N N . VAL A 1 167 ? 15.852 4.574 -6.852 1 98.81 167 VAL A N 1
ATOM 1353 C CA . VAL A 1 167 ? 15.109 3.623 -6.031 1 98.81 167 VAL A CA 1
ATOM 1354 C C . VAL A 1 167 ? 14.422 2.596 -6.926 1 98.81 167 VAL A C 1
ATOM 1356 O O . VAL A 1 167 ? 13.617 2.955 -7.789 1 98.81 167 VAL A O 1
ATOM 1359 N N . PHE A 1 168 ? 14.766 1.325 -6.758 1 98.75 168 PHE A N 1
ATOM 1360 C CA . PHE A 1 168 ? 14.094 0.214 -7.422 1 98.75 168 PHE A CA 1
ATOM 1361 C C . PHE A 1 168 ? 13.078 -0.442 -6.488 1 98.75 168 PHE A C 1
ATOM 1363 O O . PHE A 1 168 ? 13.406 -0.76 -5.34 1 98.75 168 PHE A O 1
ATOM 1370 N N . ILE A 1 169 ? 11.852 -0.627 -6.973 1 98.5 169 ILE A N 1
ATOM 1371 C CA . ILE A 1 169 ? 10.828 -1.319 -6.203 1 98.5 169 ILE A CA 1
ATOM 1372 C C . ILE A 1 169 ? 10.414 -2.6 -6.922 1 98.5 169 ILE A C 1
ATOM 1374 O O . ILE A 1 169 ? 9.938 -2.553 -8.062 1 98.5 169 ILE A O 1
ATOM 1378 N N . SER A 1 170 ? 10.633 -3.67 -6.312 1 96.19 170 SER A N 1
ATOM 1379 C CA . SER A 1 170 ? 10.297 -4.992 -6.824 1 96.19 170 SER A CA 1
ATOM 1380 C C . SER A 1 170 ? 9.953 -5.953 -5.691 1 96.19 170 SER A C 1
ATOM 1382 O O . SER A 1 170 ? 10.797 -6.258 -4.852 1 96.19 170 SER A O 1
ATOM 1384 N N . SER A 1 171 ? 8.742 -6.414 -5.664 1 93.75 171 SER A N 1
ATOM 1385 C CA . SER A 1 171 ? 8.297 -7.273 -4.574 1 93.75 171 SER A CA 1
ATOM 1386 C C . SER A 1 171 ? 9.227 -8.477 -4.41 1 93.75 171 SER A C 1
ATOM 1388 O O . SER A 1 171 ? 9.742 -8.727 -3.322 1 93.75 171 SER A O 1
ATOM 1390 N N . SER A 1 172 ? 9.5 -9.18 -5.453 1 88.5 172 SER A N 1
ATOM 1391 C CA . SER A 1 172 ? 10.289 -10.398 -5.395 1 88.5 172 SER A CA 1
ATOM 1392 C C . SER A 1 172 ? 11.781 -10.094 -5.402 1 88.5 172 SER A C 1
ATOM 1394 O O . SER A 1 172 ? 12.594 -10.922 -4.988 1 88.5 172 SER A O 1
ATOM 1396 N N . GLY A 1 173 ? 12.172 -8.969 -5.93 1 93.94 173 GLY A N 1
ATOM 1397 C CA . GLY A 1 173 ? 13.57 -8.648 -6.168 1 93.94 173 GLY A CA 1
ATOM 1398 C C . GLY A 1 173 ? 14.172 -9.438 -7.316 1 93.94 173 GLY A C 1
ATOM 1399 O O . GLY A 1 173 ? 15.391 -9.445 -7.496 1 93.94 173 GLY A O 1
ATOM 1400 N N . GLU A 1 174 ? 13.273 -10.07 -8.047 1 91.88 174 GLU A N 1
ATOM 1401 C CA . GLU A 1 174 ? 13.742 -10.93 -9.125 1 91.88 174 GLU A CA 1
ATOM 1402 C C . GLU A 1 174 ? 13.125 -10.516 -10.461 1 91.88 174 GLU A C 1
ATOM 1404 O O . GLU A 1 174 ? 13.211 -11.25 -11.445 1 91.88 174 GLU A O 1
ATOM 1409 N N . THR A 1 175 ? 12.43 -9.336 -10.5 1 93.12 175 THR A N 1
ATOM 1410 C CA . THR A 1 175 ? 11.82 -8.859 -11.734 1 93.12 175 THR A CA 1
ATOM 1411 C C . THR A 1 175 ? 12.883 -8.523 -12.773 1 93.12 175 THR A C 1
ATOM 1413 O O . THR A 1 175 ? 13.711 -7.633 -12.555 1 93.12 175 THR A O 1
ATOM 1416 N N . LYS A 1 176 ? 12.828 -9.156 -13.906 1 94.06 176 LYS A N 1
ATOM 1417 C CA . LYS A 1 176 ? 13.883 -9.102 -14.922 1 94.06 176 LYS A CA 1
ATOM 1418 C C . LYS A 1 176 ? 14.148 -7.66 -15.352 1 94.06 176 LYS A C 1
ATOM 1420 O O . LYS A 1 176 ? 15.297 -7.219 -15.367 1 94.06 176 LYS A O 1
ATOM 1425 N N . THR A 1 177 ? 13.078 -6.945 -15.734 1 96.81 177 THR A N 1
ATOM 1426 C CA . THR A 1 177 ? 13.211 -5.57 -16.203 1 96.81 177 THR A CA 1
ATOM 1427 C C . THR A 1 177 ? 13.922 -4.711 -15.156 1 96.81 177 THR A C 1
ATOM 1429 O O . THR A 1 177 ? 14.773 -3.889 -15.5 1 96.81 177 THR A O 1
ATOM 1432 N N . ILE A 1 178 ? 13.648 -4.914 -13.938 1 97.88 178 ILE A N 1
ATOM 1433 C CA . ILE A 1 178 ? 14.219 -4.129 -12.844 1 97.88 178 ILE A CA 1
ATOM 1434 C C . ILE A 1 178 ? 15.672 -4.539 -12.625 1 97.88 178 ILE A C 1
ATOM 1436 O O . ILE A 1 178 ? 16.547 -3.682 -12.445 1 97.88 178 ILE A O 1
ATOM 1440 N N . ILE A 1 179 ? 15.906 -5.848 -12.633 1 97.25 179 ILE A N 1
ATOM 1441 C CA . ILE A 1 179 ? 17.25 -6.367 -12.445 1 97.25 179 ILE A CA 1
ATOM 1442 C C . ILE A 1 179 ? 18.156 -5.848 -13.562 1 97.25 179 ILE A C 1
ATOM 1444 O O . ILE A 1 179 ? 19.266 -5.367 -13.289 1 97.25 179 ILE A O 1
ATOM 1448 N N . GLN A 1 180 ? 17.703 -5.883 -14.75 1 97.81 180 GLN A N 1
ATOM 1449 C CA . GLN A 1 180 ? 18.484 -5.414 -15.891 1 97.81 180 GLN A CA 1
ATOM 1450 C C . GLN A 1 180 ? 18.781 -3.922 -15.773 1 97.81 180 GLN A C 1
ATOM 1452 O O . GLN A 1 180 ? 19.891 -3.479 -16.078 1 97.81 180 GLN A O 1
ATOM 1457 N N . ALA A 1 181 ? 17.812 -3.162 -15.391 1 98 181 ALA A N 1
ATOM 1458 C CA . ALA A 1 181 ? 18.016 -1.73 -15.188 1 98 181 ALA A CA 1
ATOM 1459 C C . ALA A 1 181 ? 19.094 -1.472 -14.133 1 98 181 ALA A C 1
ATOM 1461 O O . ALA A 1 181 ? 19.969 -0.63 -14.328 1 98 181 ALA A O 1
ATOM 1462 N N . ALA A 1 182 ? 18.984 -2.197 -13.047 1 98.31 182 ALA A N 1
ATOM 1463 C CA . ALA A 1 182 ? 19.969 -2.055 -11.977 1 98.31 182 ALA A CA 1
ATOM 1464 C C . ALA A 1 182 ? 21.359 -2.441 -12.453 1 98.31 182 ALA A C 1
ATOM 1466 O O . ALA A 1 182 ? 22.344 -1.777 -12.117 1 98.31 182 ALA A O 1
ATOM 1467 N N . GLU A 1 183 ? 21.406 -3.496 -13.234 1 97.88 183 GLU A N 1
ATOM 1468 C CA . GLU A 1 183 ? 22.688 -3.955 -13.773 1 97.88 183 GLU A CA 1
ATOM 1469 C C . GLU A 1 183 ? 23.328 -2.898 -14.672 1 97.88 183 GLU A C 1
ATOM 1471 O O . GLU A 1 183 ? 24.531 -2.676 -14.617 1 97.88 183 GLU A O 1
ATOM 1476 N N . LYS A 1 184 ? 22.547 -2.281 -15.445 1 97.25 184 LYS A N 1
ATOM 1477 C CA . LYS A 1 184 ? 23.031 -1.314 -16.422 1 97.25 184 LYS A CA 1
ATOM 1478 C C . LYS A 1 184 ? 23.656 -0.106 -15.742 1 97.25 184 LYS A C 1
ATOM 1480 O O . LYS A 1 184 ? 24.531 0.557 -16.312 1 97.25 184 LYS A O 1
ATOM 1485 N N . ILE A 1 185 ? 23.281 0.182 -14.523 1 97.06 185 ILE A N 1
ATOM 1486 C CA . ILE A 1 185 ? 23.797 1.404 -13.914 1 97.06 185 ILE A CA 1
ATOM 1487 C C . ILE A 1 185 ? 24.719 1.054 -12.742 1 97.06 185 ILE A C 1
ATOM 1489 O O . ILE A 1 185 ? 25.078 1.924 -11.953 1 97.06 185 ILE A O 1
ATOM 1493 N N . ARG A 1 186 ? 25.047 -0.214 -12.609 1 92.81 186 ARG A N 1
ATOM 1494 C CA . ARG A 1 186 ? 25.781 -0.724 -11.453 1 92.81 186 ARG A CA 1
ATOM 1495 C C . ARG A 1 186 ? 27.125 -0.02 -11.312 1 92.81 186 ARG A C 1
ATOM 1497 O O . ARG A 1 186 ? 27.641 0.134 -10.203 1 92.81 186 ARG A O 1
ATOM 1504 N N . PHE A 1 187 ? 27.688 0.497 -12.344 1 89.88 187 PHE A N 1
ATOM 1505 C CA . PHE A 1 187 ? 29.016 1.082 -12.305 1 89.88 187 PHE A CA 1
ATOM 1506 C C . PHE A 1 187 ? 28.953 2.604 -12.336 1 89.88 187 PHE A C 1
ATOM 1508 O O . PHE A 1 187 ? 29.969 3.283 -12.328 1 89.88 187 PHE A O 1
ATOM 1515 N N . LYS A 1 188 ? 27.797 3.119 -12.352 1 92.62 188 LYS A N 1
ATOM 1516 C CA . LYS A 1 188 ? 27.641 4.566 -12.242 1 92.62 188 LYS A CA 1
ATOM 1517 C C . LYS A 1 188 ? 27.781 5.027 -10.797 1 92.62 188 LYS A C 1
ATOM 1519 O O . LYS A 1 188 ? 27.438 4.293 -9.867 1 92.62 188 LYS A O 1
ATOM 1524 N N . ASN A 1 189 ? 28.328 6.238 -10.625 1 92.88 189 ASN A N 1
ATOM 1525 C CA . ASN A 1 189 ? 28.516 6.801 -9.289 1 92.88 189 ASN A CA 1
ATOM 1526 C C . ASN A 1 189 ? 27.219 7.438 -8.781 1 92.88 189 ASN A C 1
ATOM 1528 O O . ASN A 1 189 ? 27.156 8.656 -8.617 1 92.88 189 ASN A O 1
ATOM 1532 N N . VAL A 1 190 ? 26.281 6.613 -8.539 1 96 190 VAL A N 1
ATOM 1533 C CA . VAL A 1 190 ? 24.984 7.078 -8.023 1 96 190 VAL A CA 1
ATOM 1534 C C . VAL A 1 190 ? 24.531 6.184 -6.871 1 96 190 VAL A C 1
ATOM 1536 O O . VAL A 1 190 ? 24.906 5.008 -6.809 1 96 190 VAL A O 1
ATOM 1539 N N . GLU A 1 191 ? 23.812 6.742 -5.949 1 97.31 191 GLU A N 1
ATOM 1540 C CA . GLU A 1 191 ? 23.266 5.984 -4.828 1 97.31 191 GLU A CA 1
ATOM 1541 C C . GLU A 1 191 ? 22.016 5.211 -5.25 1 97.31 191 GLU A C 1
ATOM 1543 O O . GLU A 1 191 ? 21.156 5.742 -5.953 1 97.31 191 GLU A O 1
ATOM 1548 N N . THR A 1 192 ? 22 3.924 -4.855 1 98.38 192 THR A N 1
ATOM 1549 C CA . THR A 1 192 ? 20.875 3.078 -5.258 1 98.38 192 THR A CA 1
ATOM 1550 C C . THR A 1 192 ? 20.25 2.4 -4.043 1 98.38 192 THR A C 1
ATOM 1552 O O . THR A 1 192 ? 20.953 2.018 -3.107 1 98.38 192 THR A O 1
ATOM 1555 N N . LEU A 1 193 ? 18.922 2.287 -4.059 1 98.69 193 LEU A N 1
ATOM 1556 C CA . LEU A 1 193 ? 18.125 1.632 -3.029 1 98.69 193 LEU A CA 1
ATOM 1557 C C . LEU A 1 193 ? 17.156 0.625 -3.646 1 98.69 193 LEU A C 1
ATOM 1559 O O . LEU A 1 193 ? 16.516 0.912 -4.664 1 98.69 193 LEU A O 1
ATOM 1563 N N . ALA A 1 194 ? 17.109 -0.572 -3.109 1 98.69 194 ALA A N 1
ATOM 1564 C CA . ALA A 1 194 ? 16.078 -1.535 -3.449 1 98.69 194 ALA A CA 1
ATOM 1565 C C . ALA A 1 194 ? 15.047 -1.658 -2.322 1 98.69 194 ALA A C 1
ATOM 1567 O O . ALA A 1 194 ? 15.422 -1.77 -1.151 1 98.69 194 ALA A O 1
ATOM 1568 N N . ILE A 1 195 ? 13.789 -1.563 -2.648 1 98.44 195 ILE A N 1
ATOM 1569 C CA . ILE A 1 195 ? 12.688 -1.894 -1.751 1 98.44 195 ILE A CA 1
ATOM 1570 C C . ILE A 1 195 ? 12 -3.174 -2.225 1 98.44 195 ILE A C 1
ATOM 1572 O O . ILE A 1 195 ? 11.43 -3.213 -3.318 1 98.44 195 ILE A O 1
ATOM 1576 N N . THR A 1 196 ? 12.109 -4.254 -1.389 1 96.62 196 THR A N 1
ATOM 1577 C CA . THR A 1 196 ? 11.648 -5.574 -1.803 1 96.62 196 THR A CA 1
ATOM 1578 C C . THR A 1 196 ? 10.953 -6.285 -0.649 1 96.62 196 THR A C 1
ATOM 1580 O O . THR A 1 196 ? 10.914 -5.777 0.473 1 96.62 196 THR A O 1
ATOM 1583 N N . ASN A 1 197 ? 10.297 -7.406 -0.974 1 92.56 197 ASN A N 1
ATOM 1584 C CA . ASN A 1 197 ? 9.75 -8.297 0.043 1 92.56 197 ASN A CA 1
ATOM 1585 C C . ASN A 1 197 ? 10.711 -9.438 0.372 1 92.56 197 ASN A C 1
ATOM 1587 O O . ASN A 1 197 ? 10.375 -10.336 1.136 1 92.56 197 ASN A O 1
ATOM 1591 N N . ASN A 1 198 ? 11.867 -9.367 -0.199 1 87.5 198 ASN A N 1
ATOM 1592 C CA . ASN A 1 198 ? 12.852 -10.43 -0.036 1 87.5 198 ASN A CA 1
ATOM 1593 C C . ASN A 1 198 ? 14.266 -9.867 0.101 1 87.5 198 ASN A C 1
ATOM 1595 O O . ASN A 1 198 ? 14.844 -9.398 -0.876 1 87.5 198 ASN A O 1
ATOM 1599 N N . ALA A 1 199 ? 14.836 -10.039 1.312 1 88.38 199 ALA A N 1
ATOM 1600 C CA . ALA A 1 199 ? 16.156 -9.469 1.59 1 88.38 199 ALA A CA 1
ATOM 1601 C C . ALA A 1 199 ? 17.25 -10.219 0.842 1 88.38 199 ALA A C 1
ATOM 1603 O O . ALA A 1 199 ? 18.344 -9.695 0.64 1 88.38 199 ALA A O 1
ATOM 1604 N N . ASP A 1 200 ? 17.016 -11.438 0.519 1 88.81 200 ASP A N 1
ATOM 1605 C CA . ASP A 1 200 ? 17.969 -12.25 -0.232 1 88.81 200 ASP A CA 1
ATOM 1606 C C . ASP A 1 200 ? 17.531 -12.398 -1.688 1 88.81 200 ASP A C 1
ATOM 1608 O O . ASP A 1 200 ? 16.984 -13.43 -2.07 1 88.81 200 ASP A O 1
ATOM 1612 N N . SER A 1 201 ? 17.766 -11.422 -2.496 1 90.38 201 SER A N 1
ATOM 1613 C CA . SER A 1 201 ? 17.359 -11.422 -3.898 1 90.38 201 SER A CA 1
ATOM 1614 C C . SER A 1 201 ? 18.469 -10.883 -4.793 1 90.38 201 SER A C 1
ATOM 1616 O O . SER A 1 201 ? 19.422 -10.266 -4.309 1 90.38 201 SER A O 1
ATOM 1618 N N . THR A 1 202 ? 18.359 -11.102 -6.09 1 95.69 202 THR A N 1
ATOM 1619 C CA . THR A 1 202 ? 19.312 -10.594 -7.062 1 95.69 202 THR A CA 1
ATOM 1620 C C . THR A 1 202 ? 19.375 -9.07 -7.016 1 95.69 202 THR A C 1
ATOM 1622 O O . THR A 1 202 ? 20.469 -8.492 -7.02 1 95.69 202 THR A O 1
ATOM 1625 N N . LEU A 1 203 ? 18.281 -8.414 -6.945 1 97.75 203 LEU A N 1
ATOM 1626 C CA . LEU A 1 203 ? 18.234 -6.961 -6.945 1 97.75 203 LEU A CA 1
ATOM 1627 C C . LEU A 1 203 ? 18.969 -6.387 -5.738 1 97.75 203 LEU A C 1
ATOM 1629 O O . LEU A 1 203 ? 19.703 -5.414 -5.867 1 97.75 203 LEU A O 1
ATOM 1633 N N . THR A 1 204 ? 18.688 -7.062 -4.527 1 96.12 204 THR A N 1
ATOM 1634 C CA . THR A 1 204 ? 19.297 -6.535 -3.309 1 96.12 204 THR A CA 1
ATOM 1635 C C . THR A 1 204 ? 20.812 -6.656 -3.357 1 96.12 204 THR A C 1
ATOM 1637 O O . THR A 1 204 ? 21.516 -5.898 -2.693 1 96.12 204 THR A O 1
ATOM 1640 N N . ARG A 1 205 ? 21.344 -7.492 -4.207 1 96.06 205 ARG A N 1
ATOM 1641 C CA . ARG A 1 205 ? 22.781 -7.68 -4.344 1 96.06 205 ARG A CA 1
ATOM 1642 C C . ARG A 1 205 ? 23.375 -6.676 -5.324 1 96.06 205 ARG A C 1
ATOM 1644 O O . ARG A 1 205 ? 24.594 -6.492 -5.375 1 96.06 205 ARG A O 1
ATOM 1651 N N . LEU A 1 206 ? 22.594 -6.02 -6.059 1 97.62 206 LEU A N 1
ATOM 1652 C CA . LEU A 1 206 ? 23.047 -5.145 -7.129 1 97.62 206 LEU A CA 1
ATOM 1653 C C . LEU A 1 206 ? 23.047 -3.688 -6.688 1 97.62 206 LEU A C 1
ATOM 1655 O O . LEU A 1 206 ? 23.578 -2.82 -7.379 1 97.62 206 LEU A O 1
ATOM 1659 N N . VAL A 1 207 ? 22.453 -3.369 -5.539 1 97.81 207 VAL A N 1
ATOM 1660 C CA . VAL A 1 207 ? 22.266 -1.981 -5.129 1 97.81 207 VAL A CA 1
ATOM 1661 C C . VAL A 1 207 ? 23.141 -1.688 -3.904 1 97.81 207 VAL A C 1
ATOM 1663 O O . VAL A 1 207 ? 23.641 -2.609 -3.26 1 97.81 207 VAL A O 1
ATOM 1666 N N . HIS A 1 208 ? 23.297 -0.382 -3.541 1 96.81 208 HIS A N 1
ATOM 1667 C CA . HIS A 1 208 ? 24.109 0.034 -2.404 1 96.81 208 HIS A CA 1
ATOM 1668 C C . HIS A 1 208 ? 23.375 -0.202 -1.087 1 96.81 208 HIS A C 1
ATOM 1670 O O . HIS A 1 208 ? 24 -0.546 -0.079 1 96.81 208 HIS A O 1
ATOM 1676 N N . GLN A 1 209 ? 22.047 0.03 -1.06 1 96.94 209 GLN A N 1
ATOM 1677 C CA . GLN A 1 209 ? 21.203 -0.143 0.125 1 96.94 209 GLN A CA 1
ATOM 1678 C C . GLN A 1 209 ? 19.922 -0.885 -0.215 1 96.94 209 GLN A C 1
ATOM 1680 O O . GLN A 1 209 ? 19.484 -0.885 -1.368 1 96.94 209 GLN A O 1
ATOM 1685 N N . ASN A 1 210 ? 19.406 -1.525 0.765 1 97 210 ASN A N 1
ATOM 1686 C CA . ASN A 1 210 ? 18.125 -2.184 0.581 1 97 210 ASN A CA 1
ATOM 1687 C C . ASN A 1 210 ? 17.25 -2.072 1.83 1 97 210 ASN A C 1
ATOM 1689 O O . ASN A 1 210 ? 17.766 -1.892 2.936 1 97 210 ASN A O 1
ATOM 1693 N N . MET A 1 211 ? 15.992 -1.973 1.632 1 97.38 211 MET A N 1
ATOM 1694 C CA . MET A 1 211 ? 14.93 -2.141 2.619 1 97.38 211 MET A CA 1
ATOM 1695 C C . MET A 1 211 ? 13.984 -3.264 2.215 1 97.38 211 MET A C 1
ATOM 1697 O O . MET A 1 211 ? 13.312 -3.178 1.181 1 97.38 211 MET A O 1
ATOM 1701 N N . SER A 1 212 ? 14.008 -4.32 3.016 1 95.12 212 SER A N 1
ATOM 1702 C CA . SER A 1 212 ? 13.242 -5.492 2.604 1 95.12 212 SER A CA 1
ATOM 1703 C C . SER A 1 212 ? 12.242 -5.906 3.684 1 95.12 212 SER A C 1
ATOM 1705 O O . SER A 1 212 ? 12.562 -5.875 4.875 1 95.12 212 SER A O 1
ATOM 1707 N N . ALA A 1 213 ? 11.031 -6.09 3.25 1 94.69 213 ALA A N 1
ATOM 1708 C CA . ALA A 1 213 ? 10.062 -6.758 4.113 1 94.69 213 ALA A CA 1
ATOM 1709 C C . ALA A 1 213 ? 10.258 -8.273 4.09 1 94.69 213 ALA A C 1
ATOM 1711 O O . ALA A 1 213 ? 11.164 -8.773 3.426 1 94.69 213 ALA A O 1
ATOM 1712 N N . HIS A 1 214 ? 9.57 -8.891 5.016 1 84.62 214 HIS A N 1
ATOM 1713 C CA . HIS A 1 214 ? 9.617 -10.344 5.117 1 84.62 214 HIS A CA 1
ATOM 1714 C C . HIS A 1 214 ? 8.266 -10.961 4.777 1 84.62 214 HIS A C 1
ATOM 1716 O O . HIS A 1 214 ? 7.477 -11.281 5.676 1 84.62 214 HIS A O 1
ATOM 1722 N N . ILE A 1 215 ? 8.023 -10.953 3.518 1 82.94 215 ILE A N 1
ATOM 1723 C CA . ILE A 1 215 ? 6.781 -11.562 3.055 1 82.94 215 ILE A CA 1
ATOM 1724 C C . ILE A 1 215 ? 7.09 -12.695 2.084 1 82.94 215 ILE A C 1
ATOM 1726 O O . ILE A 1 215 ? 8.008 -12.594 1.271 1 82.94 215 ILE A O 1
ATOM 1730 N N . GLN A 1 216 ? 6.434 -13.648 2.332 1 67 216 GLN A N 1
ATOM 1731 C CA . GLN A 1 216 ? 6.613 -14.781 1.422 1 67 216 GLN A CA 1
ATOM 1732 C C . GLN A 1 216 ? 5.871 -14.547 0.108 1 67 216 GLN A C 1
ATOM 1734 O O . GLN A 1 216 ? 4.77 -13.992 0.1 1 67 216 GLN A O 1
ATOM 1739 N N . HIS A 1 217 ? 6.582 -14.898 -0.892 1 72.88 217 HIS A N 1
ATOM 1740 C CA . HIS A 1 217 ? 5.879 -14.922 -2.168 1 72.88 217 HIS A CA 1
ATOM 1741 C C . HIS A 1 217 ? 4.691 -15.875 -2.123 1 72.88 217 HIS A C 1
ATOM 1743 O O . HIS A 1 217 ? 4.797 -16.984 -1.588 1 72.88 217 HIS A O 1
ATOM 1749 N N . ALA A 1 218 ? 3.541 -15.336 -2.543 1 72.94 218 ALA A N 1
ATOM 1750 C CA . ALA A 1 218 ? 2.342 -16.172 -2.518 1 72.94 218 ALA A CA 1
ATOM 1751 C C . ALA A 1 218 ? 1.686 -16.234 -3.895 1 72.94 218 ALA A C 1
ATOM 1753 O O . ALA A 1 218 ? 1.6 -15.219 -4.59 1 72.94 218 ALA A O 1
ATOM 1754 N N . GLN A 1 219 ? 1.469 -17.406 -4.316 1 70.88 219 GLN A N 1
ATOM 1755 C CA . GLN A 1 219 ? 0.705 -17.656 -5.531 1 70.88 219 GLN A CA 1
ATOM 1756 C C . GLN A 1 219 ? -0.511 -18.531 -5.242 1 70.88 219 GLN A C 1
ATOM 1758 O O . GLN A 1 219 ? -0.442 -19.453 -4.414 1 70.88 219 GLN A O 1
ATOM 1763 N N . PHE A 1 220 ? -1.639 -18.125 -5.859 1 69 220 PHE A N 1
ATOM 1764 C CA . PHE A 1 220 ? -2.855 -18.906 -5.734 1 69 220 PHE A CA 1
ATOM 1765 C C . PHE A 1 220 ? -3.51 -19.125 -7.098 1 69 220 PHE A C 1
ATOM 1767 O O . PHE A 1 220 ? -3.855 -18.156 -7.777 1 69 220 PHE A O 1
ATOM 1774 N N . ALA A 1 221 ? -3.633 -20.406 -7.422 1 67.81 221 ALA A N 1
ATOM 1775 C CA . ALA A 1 221 ? -4.277 -20.781 -8.68 1 67.81 221 ALA A CA 1
ATOM 1776 C C . ALA A 1 221 ? -3.666 -20.031 -9.859 1 67.81 221 ALA A C 1
ATOM 1778 O O . ALA A 1 221 ? -4.387 -19.531 -10.727 1 67.81 221 ALA A O 1
ATOM 1779 N N . GLY A 1 222 ? -2.336 -19.812 -9.844 1 69.31 222 GLY A N 1
ATOM 1780 C CA . GLY A 1 222 ? -1.632 -19.172 -10.945 1 69.31 222 GLY A CA 1
ATOM 1781 C C . GLY A 1 222 ? -1.599 -17.672 -10.836 1 69.31 222 GLY A C 1
ATOM 1782 O O . GLY A 1 222 ? -0.936 -17 -11.633 1 69.31 222 GLY A O 1
ATOM 1783 N N . TYR A 1 223 ? -2.281 -17.219 -9.875 1 75.06 223 TYR A N 1
ATOM 1784 C CA . TYR A 1 223 ? -2.318 -15.773 -9.688 1 75.06 223 TYR A CA 1
ATOM 1785 C C . TYR A 1 223 ? -1.34 -15.336 -8.602 1 75.06 223 TYR A C 1
ATOM 1787 O O . TYR A 1 223 ? -1.197 -16.016 -7.578 1 75.06 223 TYR A O 1
ATOM 1795 N N . ASP A 1 224 ? -0.598 -14.242 -8.906 1 78.81 224 ASP A N 1
ATOM 1796 C CA . ASP A 1 224 ? 0.253 -13.625 -7.891 1 78.81 224 ASP A CA 1
ATOM 1797 C C . ASP A 1 224 ? -0.583 -12.906 -6.84 1 78.81 224 ASP A C 1
ATOM 1799 O O . ASP A 1 224 ? -1.231 -11.898 -7.137 1 78.81 224 ASP A O 1
ATOM 1803 N N . VAL A 1 225 ? -0.561 -13.484 -5.609 1 80.75 225 VAL A N 1
ATOM 1804 C CA . VAL A 1 225 ? -1.329 -12.867 -4.535 1 80.75 225 VAL A CA 1
ATOM 1805 C C . VAL A 1 225 ? -0.381 -12.32 -3.471 1 80.75 225 VAL A C 1
ATOM 1807 O O . VAL A 1 225 ? -0.783 -12.102 -2.324 1 80.75 225 VAL A O 1
ATOM 1810 N N . SER A 1 226 ? 0.876 -12.156 -3.939 1 86.69 226 SER A N 1
ATOM 1811 C CA . SER A 1 226 ? 1.847 -11.617 -2.994 1 86.69 226 SER A CA 1
ATOM 1812 C C . SER A 1 226 ? 1.438 -10.227 -2.52 1 86.69 226 SER A C 1
ATOM 1814 O O . SER A 1 226 ? 1.058 -9.375 -3.326 1 86.69 226 SER A O 1
ATOM 1816 N N . ALA A 1 227 ? 1.545 -10.062 -1.213 1 90.12 227 ALA A N 1
ATOM 1817 C CA . ALA A 1 227 ? 1.172 -8.789 -0.606 1 90.12 227 ALA A CA 1
ATOM 1818 C C . ALA A 1 227 ? 2.078 -7.664 -1.097 1 90.12 227 ALA A C 1
ATOM 1820 O O . ALA A 1 227 ? 3.295 -7.832 -1.186 1 90.12 227 ALA A O 1
ATOM 1821 N N . ARG A 1 228 ? 1.521 -6.555 -1.487 1 94.81 228 ARG A N 1
ATOM 1822 C CA . ARG A 1 228 ? 2.279 -5.348 -1.799 1 94.81 228 ARG A CA 1
ATOM 1823 C C . ARG A 1 228 ? 2.217 -4.348 -0.65 1 94.81 228 ARG A C 1
ATOM 1825 O O . ARG A 1 228 ? 3.01 -3.406 -0.595 1 94.81 228 ARG A O 1
ATOM 1832 N N . SER A 1 229 ? 1.329 -4.652 0.31 1 96.62 229 SER A N 1
ATOM 1833 C CA . SER A 1 229 ? 1.143 -3.76 1.449 1 96.62 229 SER A CA 1
ATOM 1834 C C . SER A 1 229 ? 2.439 -3.586 2.232 1 96.62 229 SER A C 1
ATOM 1836 O O . SER A 1 229 ? 2.723 -2.5 2.742 1 96.62 229 SER A O 1
ATOM 1838 N N . SER A 1 230 ? 3.211 -4.656 2.291 1 96.25 230 SER A N 1
ATOM 1839 C CA . SER A 1 230 ? 4.469 -4.59 3.029 1 96.25 230 SER A CA 1
ATOM 1840 C C . SER A 1 230 ? 5.414 -3.559 2.42 1 96.25 230 SER A C 1
ATOM 1842 O O . SER A 1 230 ? 6.121 -2.855 3.143 1 96.25 230 SER A O 1
ATOM 1844 N N . LEU A 1 231 ? 5.469 -3.453 1.117 1 97.69 231 LEU A N 1
ATOM 1845 C CA . LEU A 1 231 ? 6.293 -2.457 0.441 1 97.69 231 LEU A CA 1
ATOM 1846 C C . LEU A 1 231 ? 5.836 -1.045 0.795 1 97.69 231 LEU A C 1
ATOM 1848 O O . LEU A 1 231 ? 6.664 -0.156 1.008 1 97.69 231 LEU A O 1
ATOM 1852 N N . VAL A 1 232 ? 4.52 -0.848 0.866 1 97.94 232 VAL A N 1
ATOM 1853 C CA . VAL A 1 232 ? 3.967 0.464 1.191 1 97.94 232 VAL A CA 1
ATOM 1854 C C . VAL A 1 232 ? 4.266 0.801 2.65 1 97.94 232 VAL A C 1
ATOM 1856 O O . VAL A 1 232 ? 4.516 1.961 2.988 1 97.94 232 VAL A O 1
ATOM 1859 N N . VAL A 1 233 ? 4.219 -0.18 3.541 1 97 233 VAL A N 1
ATOM 1860 C CA . VAL A 1 233 ? 4.59 0.033 4.934 1 97 233 VAL A CA 1
ATOM 1861 C C . VAL A 1 233 ? 6.027 0.55 5.012 1 97 233 VAL A C 1
ATOM 1863 O O . VAL A 1 233 ? 6.309 1.514 5.727 1 97 233 VAL A O 1
ATOM 1866 N N . LEU A 1 234 ? 6.949 -0.085 4.289 1 98 234 LEU A N 1
ATOM 1867 C CA . LEU A 1 234 ? 8.344 0.341 4.262 1 98 234 LEU A CA 1
ATOM 1868 C C . LEU A 1 234 ? 8.461 1.785 3.785 1 98 234 LEU A C 1
ATOM 1870 O O . LEU A 1 234 ? 9.203 2.578 4.375 1 98 234 LEU A O 1
ATOM 1874 N N . ILE A 1 235 ? 7.727 2.129 2.787 1 98.19 235 ILE A N 1
ATOM 1875 C CA . ILE A 1 235 ? 7.781 3.461 2.193 1 98.19 235 ILE A CA 1
ATOM 1876 C C . ILE A 1 235 ? 7.219 4.488 3.174 1 98.19 235 ILE A C 1
ATOM 1878 O O . ILE A 1 235 ? 7.789 5.562 3.354 1 98.19 235 ILE A O 1
ATOM 1882 N N . ASP A 1 236 ? 6.043 4.152 3.82 1 96.19 236 ASP A N 1
ATOM 1883 C CA . ASP A 1 236 ? 5.461 5.059 4.809 1 96.19 236 ASP A CA 1
ATOM 1884 C C . ASP A 1 236 ? 6.457 5.367 5.922 1 96.19 236 ASP A C 1
ATOM 1886 O O . ASP A 1 236 ? 6.637 6.527 6.301 1 96.19 236 ASP A O 1
ATOM 1890 N N . ILE A 1 237 ? 7.055 4.34 6.398 1 95.5 237 ILE A N 1
ATOM 1891 C CA . ILE A 1 237 ? 7.988 4.5 7.512 1 95.5 237 ILE A CA 1
ATOM 1892 C C . ILE A 1 237 ? 9.203 5.301 7.051 1 95.5 237 ILE A C 1
ATOM 1894 O O . ILE A 1 237 ? 9.633 6.238 7.73 1 95.5 237 ILE A O 1
ATOM 1898 N N . LEU A 1 238 ? 9.797 4.938 5.895 1 97.56 238 LEU A N 1
ATOM 1899 C CA . LEU A 1 238 ? 10.938 5.668 5.352 1 97.56 238 LEU A CA 1
ATOM 1900 C C . LEU A 1 238 ? 10.602 7.148 5.18 1 97.56 238 LEU A C 1
ATOM 1902 O O . LEU A 1 238 ? 11.414 8.016 5.516 1 97.56 238 LEU A O 1
ATOM 1906 N N . PHE A 1 239 ? 9.469 7.438 4.648 1 96.69 239 PHE A N 1
ATOM 1907 C CA . PHE A 1 239 ? 9.055 8.812 4.406 1 96.69 239 PHE A CA 1
ATOM 1908 C C . PHE A 1 239 ? 8.953 9.586 5.715 1 96.69 239 PHE A C 1
ATOM 1910 O O . PHE A 1 239 ? 9.328 10.766 5.777 1 96.69 239 PHE A O 1
ATOM 1917 N N . GLU A 1 240 ? 8.398 8.961 6.707 1 91.69 240 GLU A N 1
ATOM 1918 C CA . GLU A 1 240 ? 8.305 9.641 7.996 1 91.69 240 GLU A CA 1
ATOM 1919 C C . GLU A 1 240 ? 9.688 9.969 8.547 1 91.69 240 GLU A C 1
ATOM 1921 O O . GLU A 1 240 ? 9.898 11.055 9.094 1 91.69 240 GLU A O 1
ATOM 1926 N N . PHE A 1 241 ? 10.648 9.016 8.477 1 92.31 241 PHE A N 1
ATOM 1927 C CA . PHE A 1 241 ? 12.016 9.297 8.883 1 92.31 241 PHE A CA 1
ATOM 1928 C C . PHE A 1 241 ? 12.594 10.461 8.086 1 92.31 241 PHE A C 1
ATOM 1930 O O . PHE A 1 241 ? 13.234 11.352 8.656 1 92.31 241 PHE A O 1
ATOM 1937 N N . PHE A 1 242 ? 12.359 10.5 6.805 1 95.56 242 PHE A N 1
ATOM 1938 C CA . PHE A 1 242 ? 12.844 11.539 5.902 1 95.56 242 PHE A CA 1
ATOM 1939 C C . PHE A 1 242 ? 12.266 12.898 6.277 1 95.56 242 PHE A C 1
ATOM 1941 O O . PHE A 1 242 ? 13 13.875 6.422 1 95.56 242 PHE A O 1
ATOM 1948 N N . ILE A 1 243 ? 10.914 12.953 6.441 1 90.56 243 ILE A N 1
ATOM 1949 C CA . ILE A 1 243 ? 10.25 14.242 6.621 1 90.56 243 ILE A CA 1
ATOM 1950 C C . ILE A 1 243 ? 10.656 14.844 7.965 1 90.56 243 ILE A C 1
ATOM 1952 O O . ILE A 1 243 ? 10.758 16.062 8.102 1 90.56 243 ILE A O 1
ATOM 1956 N N . LYS A 1 244 ? 10.891 13.969 8.953 1 83.25 244 LYS A N 1
ATOM 1957 C CA . LYS A 1 244 ? 11.352 14.453 10.25 1 83.25 244 LYS A CA 1
ATOM 1958 C C . LYS A 1 244 ? 12.711 15.133 10.133 1 83.25 244 LYS A C 1
ATOM 1960 O O . LYS A 1 244 ? 12.953 16.156 10.758 1 83.25 244 LYS A O 1
ATOM 1965 N N . LYS A 1 245 ? 13.547 14.586 9.32 1 85.69 245 LYS A N 1
ATOM 1966 C CA . LYS A 1 245 ? 14.859 15.18 9.07 1 85.69 245 LYS A CA 1
ATOM 1967 C C . LYS A 1 245 ? 14.742 16.422 8.195 1 85.69 245 LYS A C 1
ATOM 1969 O O . LYS A 1 245 ? 15.422 17.422 8.43 1 85.69 245 LYS A O 1
ATOM 1974 N N . TYR A 1 246 ? 13.906 16.328 7.207 1 85.5 246 TYR A N 1
ATOM 1975 C CA . TYR A 1 246 ? 13.695 17.391 6.234 1 85.5 246 TYR A CA 1
ATOM 1976 C C . TYR A 1 246 ? 13.211 18.672 6.918 1 85.5 246 TYR A C 1
ATOM 1978 O O . TYR A 1 246 ? 13.719 19.766 6.645 1 85.5 246 TYR A O 1
ATOM 1986 N N . VAL A 1 247 ? 12.289 18.578 7.809 1 77.06 247 VAL A N 1
ATOM 1987 C CA . VAL A 1 247 ? 11.695 19.719 8.484 1 77.06 247 VAL A CA 1
ATOM 1988 C C . VAL A 1 247 ? 12.703 20.312 9.469 1 77.06 247 VAL A C 1
ATOM 1990 O O . VAL A 1 247 ? 12.781 21.531 9.625 1 77.06 247 VAL A O 1
ATOM 1993 N N . LYS A 1 248 ? 13.445 19.469 10.102 1 72.31 248 LYS A N 1
ATOM 1994 C CA . LYS A 1 248 ? 14.461 19.938 11.039 1 72.31 248 LYS A CA 1
ATOM 1995 C C . LYS A 1 248 ? 15.492 20.828 10.328 1 72.31 248 LYS A C 1
ATOM 1997 O O . LYS A 1 248 ? 15.891 21.859 10.852 1 72.31 248 LYS A O 1
ATOM 2002 N N . ILE A 1 249 ? 15.797 20.484 9.211 1 74.19 249 ILE A N 1
ATOM 2003 C CA . ILE A 1 249 ? 16.797 21.234 8.453 1 74.19 249 ILE A CA 1
ATOM 2004 C C . ILE A 1 249 ? 16.188 22.516 7.906 1 74.19 249 ILE A C 1
ATOM 2006 O O . ILE A 1 249 ? 16.812 23.578 7.961 1 74.19 249 ILE A O 1
ATOM 2010 N N . LYS A 1 250 ? 15.016 22.406 7.375 1 68.44 250 LYS A N 1
ATOM 2011 C CA . LYS A 1 250 ? 14.352 23.578 6.816 1 68.44 250 LYS A CA 1
ATOM 2012 C C . LYS A 1 250 ? 14.117 24.641 7.887 1 68.44 250 LYS A C 1
ATOM 2014 O O . LYS A 1 250 ? 14.219 25.844 7.613 1 68.44 250 LYS A O 1
ATOM 2019 N N . TRP A 1 251 ? 13.805 24.203 9.047 1 56.38 251 TRP A N 1
ATOM 2020 C CA . TRP A 1 251 ? 13.562 25.125 10.156 1 56.38 251 TRP A CA 1
ATOM 2021 C C . TRP A 1 251 ? 14.875 25.719 10.664 1 56.38 251 TRP A C 1
ATOM 2023 O O . TRP A 1 251 ? 14.922 26.891 11.039 1 56.38 251 TRP A O 1
ATOM 2033 N N . LYS A 1 252 ? 15.883 24.969 10.539 1 58.56 252 LYS A N 1
ATOM 2034 C CA . LYS A 1 252 ? 17.188 25.484 10.945 1 58.56 252 LYS A CA 1
ATOM 2035 C C . LYS A 1 252 ? 17.703 26.516 9.953 1 58.56 252 LYS A C 1
ATOM 2037 O O . LYS A 1 252 ? 18.312 27.516 10.352 1 58.56 252 LYS A O 1
ATOM 2042 N N . ASN A 1 253 ? 17.438 26.203 8.844 1 57.56 253 ASN A N 1
ATOM 2043 C CA . ASN A 1 253 ? 17.922 27.141 7.828 1 57.56 253 ASN A CA 1
ATOM 2044 C C . ASN A 1 253 ? 17.094 28.422 7.801 1 57.56 253 ASN A C 1
ATOM 2046 O O . ASN A 1 253 ? 17.562 29.453 7.312 1 57.56 253 ASN A O 1
ATOM 2050 N N . LYS A 1 254 ? 15.969 28.484 8.266 1 48.84 254 LYS A N 1
ATOM 2051 C CA . LYS A 1 254 ? 15.164 29.688 8.352 1 48.84 254 LYS A CA 1
ATOM 2052 C C . LYS A 1 254 ? 15.539 30.516 9.586 1 48.84 254 LYS A C 1
ATOM 2054 O O . LYS A 1 254 ? 15.094 31.656 9.734 1 48.84 254 LYS A O 1
ATOM 2059 N N . LYS A 1 255 ? 16.344 30.109 10.422 1 44.28 255 LYS A N 1
ATOM 2060 C CA . LYS A 1 255 ? 16.969 30.938 11.453 1 44.28 255 LYS A CA 1
ATOM 2061 C C . LYS A 1 255 ? 18.297 31.5 10.969 1 44.28 255 LYS A C 1
ATOM 2063 O O . LYS A 1 255 ? 19.047 30.828 10.258 1 44.28 255 LYS A O 1
ATOM 2068 N N . MET B 1 1 ? 10.312 28.031 14.305 1 45.31 1 MET B N 1
ATOM 2069 C CA . MET B 1 1 ? 8.875 28.266 14.281 1 45.31 1 MET B CA 1
ATOM 2070 C C . MET B 1 1 ? 8.125 27.125 14.945 1 45.31 1 MET B C 1
ATOM 2072 O O . MET B 1 1 ? 8.609 25.984 14.969 1 45.31 1 MET B O 1
ATOM 2076 N N . GLY B 1 2 ? 7.238 27.438 15.859 1 60.69 2 GLY B N 1
ATOM 2077 C CA . GLY B 1 2 ? 6.625 26.594 16.875 1 60.69 2 GLY B CA 1
ATOM 2078 C C . GLY B 1 2 ? 5.68 25.547 16.297 1 60.69 2 GLY B C 1
ATOM 2079 O O . GLY B 1 2 ? 5.297 25.641 15.125 1 60.69 2 GLY B O 1
ATOM 2080 N N . LYS B 1 3 ? 5.457 24.469 16.891 1 65.38 3 LYS B N 1
ATOM 2081 C CA . LYS B 1 3 ? 4.641 23.297 16.562 1 65.38 3 LYS B CA 1
ATOM 2082 C C . LYS B 1 3 ? 3.303 23.719 15.961 1 65.38 3 LYS B C 1
ATOM 2084 O O . LYS B 1 3 ? 2.861 23.156 14.961 1 65.38 3 LYS B O 1
ATOM 2089 N N . ILE B 1 4 ? 2.891 24.781 16.469 1 72.19 4 ILE B N 1
ATOM 2090 C CA . ILE B 1 4 ? 1.554 25.234 16.094 1 72.19 4 ILE B CA 1
ATOM 2091 C C . ILE B 1 4 ? 1.619 26.031 14.797 1 72.19 4 ILE B C 1
ATOM 2093 O O . ILE B 1 4 ? 0.812 25.812 13.891 1 72.19 4 ILE B O 1
ATOM 2097 N N . ILE B 1 5 ? 2.707 26.797 14.727 1 74.44 5 ILE B N 1
ATOM 2098 C CA . ILE B 1 5 ? 2.846 27.641 13.547 1 74.44 5 ILE B CA 1
ATOM 2099 C C . ILE B 1 5 ? 3.104 26.766 12.32 1 74.44 5 ILE B C 1
ATOM 2101 O O . ILE B 1 5 ? 2.545 27.016 11.25 1 74.44 5 ILE B O 1
ATOM 2105 N N . ASP B 1 6 ? 3.781 25.781 12.547 1 67.75 6 ASP B N 1
ATOM 2106 C CA . ASP B 1 6 ? 4.105 24.844 11.469 1 67.75 6 ASP B CA 1
ATOM 2107 C C . ASP B 1 6 ? 2.857 24.109 10.977 1 67.75 6 ASP B C 1
ATOM 2109 O O . ASP B 1 6 ? 2.666 23.938 9.773 1 67.75 6 ASP B O 1
ATOM 2113 N N . ARG B 1 7 ? 2.045 23.688 11.898 1 69.12 7 ARG B N 1
ATOM 2114 C CA . ARG B 1 7 ? 0.825 22.938 11.602 1 69.12 7 ARG B CA 1
ATOM 2115 C C . ARG B 1 7 ? -0.134 23.781 10.758 1 69.12 7 ARG B C 1
ATOM 2117 O O . ARG B 1 7 ? -0.82 23.25 9.883 1 69.12 7 ARG B O 1
ATOM 2124 N N . PHE B 1 8 ? -0.102 25.047 10.961 1 75.38 8 PHE B N 1
ATOM 2125 C CA . PHE B 1 8 ? -1.116 25.875 10.328 1 75.38 8 PHE B CA 1
ATOM 2126 C C . PHE B 1 8 ? -0.477 26.844 9.344 1 75.38 8 PHE B C 1
ATOM 2128 O O . PHE B 1 8 ? -1.057 27.891 9.031 1 75.38 8 PHE B O 1
ATOM 2135 N N . SER B 1 9 ? 0.761 26.422 8.906 1 73.5 9 SER B N 1
ATOM 2136 C CA . SER B 1 9 ? 1.574 27.328 8.102 1 73.5 9 SER B CA 1
ATOM 2137 C C . SER B 1 9 ? 0.834 27.766 6.844 1 73.5 9 SER B C 1
ATOM 2139 O O . SER B 1 9 ? 0.894 28.938 6.465 1 73.5 9 SER B O 1
ATOM 2141 N N . LYS B 1 10 ? 0.049 26.938 6.246 1 69.31 10 LYS B N 1
ATOM 2142 C CA . LYS B 1 10 ? -0.645 27.234 4.996 1 69.31 10 LYS B CA 1
ATOM 2143 C C . LYS B 1 10 ? -1.809 28.188 5.227 1 69.31 10 LYS B C 1
ATOM 2145 O O . LYS B 1 10 ? -2.281 28.844 4.293 1 69.31 10 LYS B O 1
ATOM 2150 N N . TYR B 1 11 ? -2.211 28.25 6.418 1 77.88 11 TYR B N 1
ATOM 2151 C CA . TYR B 1 11 ? -3.404 29.031 6.719 1 77.88 11 TYR B CA 1
ATOM 2152 C C . TYR B 1 11 ? -3.037 30.375 7.336 1 77.88 11 TYR B C 1
ATOM 2154 O O . TYR B 1 11 ? -3.879 31.281 7.438 1 77.88 11 TYR B O 1
ATOM 2162 N N . ILE B 1 12 ? -1.723 30.547 7.613 1 80.81 12 ILE B N 1
ATOM 2163 C CA . ILE B 1 12 ? -1.326 31.688 8.438 1 80.81 12 ILE B CA 1
ATOM 2164 C C . ILE B 1 12 ? -1.477 32.969 7.637 1 80.81 12 ILE B C 1
ATOM 2166 O O . ILE B 1 12 ? -1.807 34.031 8.195 1 80.81 12 ILE B O 1
ATOM 2170 N N . GLY B 1 13 ? -1.312 32.844 6.41 1 81.44 13 GLY B N 1
ATOM 2171 C CA . GLY B 1 13 ? -1.437 34 5.543 1 81.44 13 GLY B CA 1
ATOM 2172 C C . GLY B 1 13 ? -2.824 34.625 5.559 1 81.44 13 GLY B C 1
ATOM 2173 O O . GLY B 1 13 ? -2.988 35.812 5.277 1 81.44 13 GLY B O 1
ATOM 2174 N N . ASN B 1 14 ? -3.904 33.969 5.855 1 83.38 14 ASN B N 1
ATOM 2175 C CA . ASN B 1 14 ? -5.289 34.406 5.84 1 83.38 14 ASN B CA 1
ATOM 2176 C C . ASN B 1 14 ? -5.688 35.031 7.176 1 83.38 14 ASN B C 1
ATOM 2178 O O . ASN B 1 14 ? -6.801 35.562 7.324 1 83.38 14 ASN B O 1
ATOM 2182 N N . LEU B 1 15 ? -4.766 35.031 8.055 1 91 15 LEU B 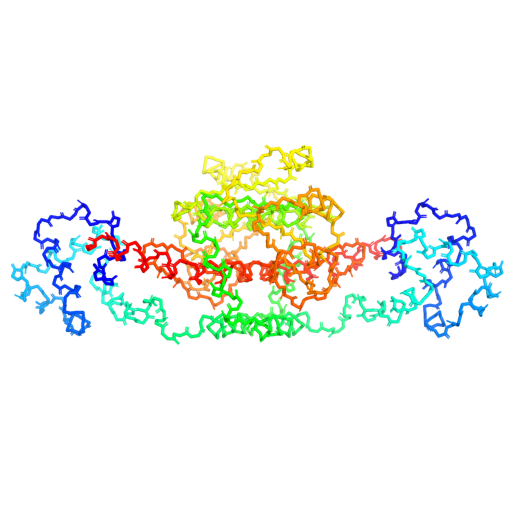N 1
ATOM 2183 C CA . LEU B 1 15 ? -5.105 35.531 9.398 1 91 15 LEU B CA 1
ATOM 2184 C C . LEU B 1 15 ? -4.895 37.031 9.516 1 91 15 LEU B C 1
ATOM 2186 O O . LEU B 1 15 ? -3.984 37.562 8.891 1 91 15 LEU B O 1
ATOM 2190 N N . THR B 1 16 ? -5.805 37.719 10.188 1 89.56 16 THR B N 1
ATOM 2191 C CA . THR B 1 16 ? -5.586 39.094 10.555 1 89.56 16 THR B CA 1
ATOM 2192 C C . THR B 1 16 ? -4.453 39.219 11.57 1 89.56 16 THR B C 1
ATOM 2194 O O . THR B 1 16 ? -3.975 38.219 12.102 1 89.56 16 THR B O 1
ATOM 2197 N N . TYR B 1 17 ? -4.078 40.469 11.742 1 89.12 17 TYR B N 1
ATOM 2198 C CA . TYR B 1 17 ? -3 40.719 12.688 1 89.12 17 TYR B CA 1
ATOM 2199 C C . TYR B 1 17 ? -3.365 40.219 14.078 1 89.12 17 TYR B C 1
ATOM 2201 O O . TYR B 1 17 ? -2.555 39.562 14.734 1 89.12 17 TYR B O 1
ATOM 2209 N N . ALA B 1 18 ? -4.559 40.5 14.508 1 90.62 18 ALA B N 1
ATOM 2210 C CA . ALA B 1 18 ? -5.031 40.062 15.812 1 90.62 18 ALA B CA 1
ATOM 2211 C C . ALA B 1 18 ? -5.047 38.531 15.914 1 90.62 18 ALA B C 1
ATOM 2213 O O . ALA B 1 18 ? -4.629 37.969 16.922 1 90.62 18 ALA B O 1
ATOM 2214 N N . GLU B 1 19 ? -5.465 37.844 14.859 1 93.44 19 GLU B N 1
ATOM 2215 C CA . GLU B 1 19 ? -5.516 36.375 14.828 1 93.44 19 GLU B CA 1
ATOM 2216 C C . GLU B 1 19 ? -4.113 35.781 14.844 1 93.44 19 GLU B C 1
ATOM 2218 O O . GLU B 1 19 ? -3.867 34.781 15.523 1 93.44 19 GLU B O 1
ATOM 2223 N N . LYS B 1 20 ? -3.213 36.406 14.117 1 89.88 20 LYS B N 1
ATOM 2224 C CA . LYS B 1 20 ? -1.824 35.938 14.125 1 89.88 20 LYS B CA 1
ATOM 2225 C C . LYS B 1 20 ? -1.219 36.031 15.523 1 89.88 20 LYS B C 1
ATOM 2227 O O . LYS B 1 20 ? -0.501 35.156 15.953 1 89.88 20 LYS B O 1
ATOM 2232 N N . HIS B 1 21 ? -1.496 37.156 16.109 1 90.31 21 HIS B N 1
ATOM 2233 C CA . HIS B 1 21 ? -1.008 37.344 17.469 1 90.31 21 HIS B CA 1
ATOM 2234 C C . HIS B 1 21 ? -1.468 36.219 18.391 1 90.31 21 HIS B C 1
ATOM 2236 O O . HIS B 1 21 ? -0.685 35.719 19.203 1 90.31 21 HIS B O 1
ATOM 2242 N N . VAL B 1 22 ? -2.744 35.781 18.297 1 93.31 22 VAL B N 1
ATOM 2243 C CA . VAL B 1 22 ? -3.281 34.688 19.109 1 93.31 22 VAL B CA 1
ATOM 2244 C C . VAL B 1 22 ? -2.535 33.406 18.797 1 93.31 22 VAL B C 1
ATOM 2246 O O . VAL B 1 22 ? -2.133 32.656 19.703 1 93.31 22 VAL B O 1
ATOM 2249 N N . LEU B 1 23 ? -2.387 33.156 17.531 1 90.12 23 LEU B N 1
ATOM 2250 C CA . LEU B 1 23 ? -1.717 31.922 17.109 1 90.12 23 LEU B CA 1
ATOM 2251 C C . LEU B 1 23 ? -0.286 31.875 17.625 1 90.12 23 LEU B C 1
ATOM 2253 O O . LEU B 1 23 ? 0.174 30.828 18.094 1 90.12 23 LEU B O 1
ATOM 2257 N N . TYR B 1 24 ? 0.427 32.969 17.531 1 85.56 24 TYR B N 1
ATOM 2258 C CA . TYR B 1 24 ? 1.795 33.031 18.031 1 85.56 24 TYR B CA 1
ATOM 2259 C C . TYR B 1 24 ? 1.833 32.875 19.547 1 85.56 24 TYR B C 1
ATOM 2261 O O . TYR B 1 24 ? 2.74 32.219 20.078 1 85.56 24 TYR B O 1
ATOM 2269 N N . TYR B 1 25 ? 0.878 33.469 20.219 1 90.12 25 TYR B N 1
ATOM 2270 C CA . TYR B 1 25 ? 0.745 33.25 21.656 1 90.12 25 TYR B CA 1
ATOM 2271 C C . TYR B 1 25 ? 0.604 31.766 21.969 1 90.12 25 TYR B C 1
ATOM 2273 O O . TYR B 1 25 ? 1.271 31.25 22.875 1 90.12 25 TYR B O 1
ATOM 2281 N N . ILE B 1 26 ? -0.326 31.094 21.219 1 89.06 26 ILE B N 1
ATOM 2282 C CA . ILE B 1 26 ? -0.553 29.672 21.422 1 89.06 26 ILE B CA 1
ATOM 2283 C C . ILE B 1 26 ? 0.757 28.906 21.234 1 89.06 26 ILE B C 1
ATOM 2285 O O . ILE B 1 26 ? 1.09 28.031 22.047 1 89.06 26 ILE B O 1
ATOM 2289 N N . GLU B 1 27 ? 1.445 29.25 20.203 1 82 27 GLU B N 1
ATOM 2290 C CA . GLU B 1 27 ? 2.727 28.609 19.906 1 82 27 GLU B CA 1
ATOM 2291 C C . GLU B 1 27 ? 3.711 28.812 21.062 1 82 27 GLU B C 1
ATOM 2293 O O . GLU B 1 27 ? 4.391 27.875 21.469 1 82 27 GLU B O 1
ATOM 2298 N N . GLU B 1 28 ? 3.857 29.969 21.562 1 79.56 28 GLU B N 1
ATOM 2299 C CA . GLU B 1 28 ? 4.832 30.344 22.578 1 79.56 28 GLU B CA 1
ATOM 2300 C C . GLU B 1 28 ? 4.426 29.828 23.953 1 79.56 28 GLU B C 1
ATOM 2302 O O . GLU B 1 28 ? 5.277 29.609 24.812 1 79.56 28 GLU B O 1
ATOM 2307 N N . HIS B 1 29 ? 3.156 29.656 24.188 1 83 29 HIS B N 1
ATOM 2308 C CA . HIS B 1 29 ? 2.623 29.234 25.469 1 83 29 HIS B CA 1
ATOM 2309 C C . HIS B 1 29 ? 1.772 27.984 25.328 1 83 29 HIS B C 1
ATOM 2311 O O . HIS B 1 29 ? 0.654 27.922 25.844 1 83 29 HIS B O 1
ATOM 2317 N N . LEU B 1 30 ? 2.342 27.047 24.625 1 80 30 LEU B N 1
ATOM 2318 C CA . LEU B 1 30 ? 1.604 25.844 24.219 1 80 30 LEU B CA 1
ATOM 2319 C C . LEU B 1 30 ? 0.988 25.156 25.422 1 80 30 LEU B C 1
ATOM 2321 O O . LEU B 1 30 ? -0.206 24.844 25.422 1 80 30 LEU B O 1
ATOM 2325 N N . GLU B 1 31 ? 1.821 24.859 26.469 1 78.75 31 GLU B N 1
ATOM 2326 C CA . GLU B 1 31 ? 1.338 24.125 27.625 1 78.75 31 GLU B CA 1
ATOM 2327 C C . GLU B 1 31 ? 0.208 24.875 28.328 1 78.75 31 GLU B C 1
ATOM 2329 O O . GLU B 1 31 ? -0.777 24.281 28.75 1 78.75 31 GLU B O 1
ATOM 2334 N N . GLU B 1 32 ? 0.284 26.125 28.406 1 84 32 GLU B N 1
ATOM 2335 C CA . GLU B 1 32 ? -0.777 26.953 29 1 84 32 GLU B CA 1
ATOM 2336 C C . GLU B 1 32 ? -2.016 26.969 28.109 1 84 32 GLU B C 1
ATOM 2338 O O . GLU B 1 32 ? -3.141 26.844 28.594 1 84 32 GLU B O 1
ATOM 2343 N N . ALA B 1 33 ? -1.74 27.094 26.812 1 87.81 33 ALA B N 1
ATOM 2344 C CA . ALA B 1 33 ? -2.832 27.156 25.844 1 87.81 33 ALA B CA 1
ATOM 2345 C C . ALA B 1 33 ? -3.67 25.875 25.875 1 87.81 33 ALA B C 1
ATOM 2347 O O . ALA B 1 33 ? -4.891 25.922 25.719 1 87.81 33 ALA B O 1
ATOM 2348 N N . LYS B 1 34 ? -3.008 24.766 26.062 1 80.56 34 LYS B N 1
ATOM 2349 C CA . LYS B 1 34 ? -3.684 23.484 26.172 1 80.56 34 LYS B CA 1
ATOM 2350 C C . LYS B 1 34 ? -4.762 23.516 27.25 1 80.56 34 LYS B C 1
ATOM 2352 O O . LYS B 1 34 ? -5.793 22.844 27.125 1 80.56 34 LYS B O 1
ATOM 2357 N N . GLN B 1 35 ? -4.562 24.203 28.25 1 80.38 35 GLN B N 1
ATOM 2358 C CA . GLN B 1 35 ? -5.426 24.172 29.422 1 80.38 35 GLN B CA 1
ATOM 2359 C C . GLN B 1 35 ? -6.383 25.359 29.438 1 80.38 35 GLN B C 1
ATOM 2361 O O . GLN B 1 35 ? -7.27 25.438 30.297 1 80.38 35 GLN B O 1
ATOM 2366 N N . GLN B 1 36 ? -6.254 26.219 28.562 1 87.06 36 GLN B N 1
ATOM 2367 C CA . GLN B 1 36 ? -7.055 27.453 28.578 1 87.06 36 GLN B CA 1
ATOM 2368 C C . GLN B 1 36 ? -8.422 27.219 27.953 1 87.06 36 GLN B C 1
ATOM 2370 O O . GLN B 1 36 ? -8.555 26.453 27 1 87.06 36 GLN B O 1
ATOM 2375 N N . SER B 1 37 ? -9.406 27.766 28.578 1 84.12 37 SER B N 1
ATOM 2376 C CA . SER B 1 37 ? -10.711 27.859 27.938 1 84.12 37 SER B CA 1
ATOM 2377 C C . SER B 1 37 ? -10.719 28.922 26.859 1 84.12 37 SER B C 1
ATOM 2379 O O . SER B 1 37 ? -9.789 29.719 26.75 1 84.12 37 SER B O 1
ATOM 2381 N N . LEU B 1 38 ? -11.867 28.859 26.047 1 93.12 38 LEU B N 1
ATOM 2382 C CA . LEU B 1 38 ? -12.055 29.875 25.016 1 93.12 38 LEU B CA 1
ATOM 2383 C C . LEU B 1 38 ? -12.023 31.281 25.609 1 93.12 38 LEU B C 1
ATOM 2385 O O . LEU B 1 38 ? -11.344 32.156 25.094 1 93.12 38 LEU B O 1
ATOM 2389 N N . THR B 1 39 ? -12.656 31.453 26.781 1 91.56 39 THR B N 1
ATOM 2390 C CA . THR B 1 39 ? -12.766 32.75 27.438 1 91.56 39 THR B CA 1
ATOM 2391 C C . THR B 1 39 ? -11.406 33.188 27.969 1 91.56 39 THR B C 1
ATOM 2393 O O . THR B 1 39 ? -11 34.344 27.781 1 91.56 39 THR B O 1
ATOM 2396 N N . THR B 1 40 ? -10.672 32.344 28.625 1 92.56 40 THR B N 1
ATOM 2397 C CA . THR B 1 40 ? -9.367 32.656 29.203 1 92.56 40 THR B CA 1
ATOM 2398 C C . THR B 1 40 ? -8.367 33.031 28.109 1 92.56 40 THR B C 1
ATOM 2400 O O . THR B 1 40 ? -7.613 34 28.25 1 92.56 40 THR B O 1
ATOM 2403 N N . MET B 1 41 ? -8.344 32.281 26.953 1 93.88 41 MET B N 1
ATOM 2404 C CA . MET B 1 41 ? -7.422 32.531 25.844 1 93.88 41 MET B CA 1
ATOM 2405 C C . MET B 1 41 ? -7.711 33.875 25.219 1 93.88 41 MET B C 1
ATOM 2407 O O . MET B 1 41 ? -6.785 34.625 24.891 1 93.88 41 MET B O 1
ATOM 2411 N N . ALA B 1 42 ? -8.977 34.188 25.094 1 94.94 42 ALA B N 1
ATOM 2412 C CA . ALA B 1 42 ? -9.375 35.5 24.562 1 94.94 42 ALA B CA 1
ATOM 2413 C C . ALA B 1 42 ? -8.875 36.625 25.469 1 94.94 42 ALA B C 1
ATOM 2415 O O . ALA B 1 42 ? -8.312 37.625 24.984 1 94.94 42 ALA B O 1
ATOM 2416 N N . GLU B 1 43 ? -9.016 36.438 26.75 1 93.12 43 GLU B N 1
ATOM 2417 C CA . GLU B 1 43 ? -8.617 37.469 27.719 1 93.12 43 GLU B CA 1
ATOM 2418 C C . GLU B 1 43 ? -7.109 37.688 27.719 1 93.12 43 GLU B C 1
ATOM 2420 O O . GLU B 1 43 ? -6.641 38.812 27.703 1 93.12 43 GLU B O 1
ATOM 2425 N N . LYS B 1 44 ? -6.348 36.656 27.641 1 92.38 44 LYS B N 1
ATOM 2426 C CA . LYS B 1 44 ? -4.891 36.688 27.672 1 92.38 44 LYS B CA 1
ATOM 2427 C C . LYS B 1 44 ? -4.336 37.375 26.422 1 92.38 44 LYS B C 1
ATOM 2429 O O . LYS B 1 44 ? -3.268 38 26.469 1 92.38 44 LYS B O 1
ATOM 2434 N N . ASN B 1 45 ? -5.086 37.281 25.328 1 94.25 45 ASN B N 1
ATOM 2435 C CA . ASN B 1 45 ? -4.613 37.812 24.078 1 94.25 45 ASN B CA 1
ATOM 2436 C C . ASN B 1 45 ? -5.312 39.125 23.734 1 94.25 45 ASN B C 1
ATOM 2438 O O . ASN B 1 45 ? -5.117 39.688 22.656 1 94.25 45 ASN B O 1
ATOM 2442 N N . ASN B 1 46 ? -6.137 39.625 24.688 1 93.5 46 ASN B N 1
ATOM 2443 C CA . ASN B 1 46 ? -6.879 40.844 24.562 1 93.5 46 ASN B CA 1
ATOM 2444 C C . ASN B 1 46 ? -7.691 40.906 23.266 1 93.5 46 ASN B C 1
ATOM 2446 O O . ASN B 1 46 ? -7.629 41.875 22.516 1 93.5 46 ASN B O 1
ATOM 2450 N N . VAL B 1 47 ? -8.398 39.844 22.938 1 94.94 47 VAL B N 1
ATOM 2451 C CA . VAL B 1 47 ? -9.305 39.719 21.797 1 94.94 47 VAL B CA 1
ATOM 2452 C C . VAL B 1 47 ? -10.648 39.156 22.266 1 94.94 47 VAL B C 1
ATOM 2454 O O . VAL B 1 47 ? -10.773 38.719 23.406 1 94.94 47 VAL B O 1
ATOM 2457 N N . SER B 1 48 ? -11.664 39.25 21.391 1 93.12 48 SER B N 1
ATOM 2458 C CA . SER B 1 48 ? -12.961 38.656 21.688 1 93.12 48 SER B CA 1
ATOM 2459 C C . SER B 1 48 ? -12.945 37.156 21.453 1 93.12 48 SER B C 1
ATOM 2461 O O . SER B 1 48 ? -12.109 36.656 20.688 1 93.12 48 SER B O 1
ATOM 2463 N N . THR B 1 49 ? -13.898 36.469 22.141 1 94 49 THR B N 1
ATOM 2464 C CA . THR B 1 49 ? -14.062 35.031 21.859 1 94 49 THR B CA 1
ATOM 2465 C C . THR B 1 49 ? -14.414 34.812 20.391 1 94 49 THR B C 1
ATOM 2467 O O . THR B 1 49 ? -14 33.812 19.797 1 94 49 THR B O 1
ATOM 2470 N N . ALA B 1 50 ? -15.07 35.781 19.766 1 92.94 50 ALA B N 1
ATOM 2471 C CA . ALA B 1 50 ? -15.414 35.719 18.344 1 92.94 50 ALA B CA 1
ATOM 2472 C C . ALA B 1 50 ? -14.156 35.75 17.484 1 92.94 50 ALA B C 1
ATOM 2474 O O . ALA B 1 50 ? -14.078 35.031 16.469 1 92.94 50 ALA B O 1
ATOM 2475 N N . THR B 1 51 ? -13.203 36.531 17.844 1 93.69 51 THR B N 1
ATOM 2476 C CA . THR B 1 51 ? -11.938 36.594 17.125 1 93.69 51 THR B CA 1
ATOM 2477 C C . THR B 1 51 ? -11.227 35.25 17.125 1 93.69 51 THR B C 1
ATOM 2479 O O . THR B 1 51 ? -10.688 34.812 16.109 1 93.69 51 THR B O 1
ATOM 2482 N N . ILE B 1 52 ? -11.203 34.5 18.234 1 95.12 52 ILE B N 1
ATOM 2483 C CA . ILE B 1 52 ? -10.57 33.188 18.328 1 95.12 52 ILE B CA 1
ATOM 2484 C C . ILE B 1 52 ? -11.344 32.156 17.5 1 95.12 52 ILE B C 1
ATOM 2486 O O . ILE B 1 52 ? -10.75 31.344 16.797 1 95.12 52 ILE B O 1
ATOM 2490 N N . ILE B 1 53 ? -12.656 32.281 17.578 1 93.44 53 ILE B N 1
ATOM 2491 C CA . ILE B 1 53 ? -13.484 31.359 16.812 1 93.44 53 ILE B CA 1
ATOM 2492 C C . ILE B 1 53 ? -13.266 31.594 15.32 1 93.44 53 ILE B C 1
ATOM 2494 O O . ILE B 1 53 ? -13.125 30.641 14.547 1 93.44 53 ILE B O 1
ATOM 2498 N N . ARG B 1 54 ? -13.219 32.844 14.891 1 92.62 54 ARG B N 1
ATOM 2499 C CA . ARG B 1 54 ? -12.93 33.156 13.5 1 92.62 54 ARG B CA 1
ATOM 2500 C C . ARG B 1 54 ? -11.539 32.656 13.102 1 92.62 54 ARG B C 1
ATOM 2502 O O . ARG B 1 54 ? -11.352 32.125 12 1 92.62 54 ARG B O 1
ATOM 2509 N N . MET B 1 55 ? -10.531 32.875 13.984 1 93.81 55 MET B N 1
ATOM 2510 C CA . MET B 1 55 ? -9.195 32.344 13.75 1 93.81 55 MET B CA 1
ATOM 2511 C C . MET B 1 55 ? -9.258 30.828 13.508 1 93.81 55 MET B C 1
ATOM 2513 O O . MET B 1 55 ? -8.664 30.328 12.547 1 93.81 55 MET B O 1
ATOM 2517 N N . CYS B 1 56 ? -9.945 30.125 14.359 1 91.06 56 CYS B N 1
ATOM 2518 C CA . CYS B 1 56 ? -10.07 28.688 14.211 1 91.06 56 CYS B CA 1
ATOM 2519 C C . CYS B 1 56 ? -10.641 28.328 12.844 1 91.06 56 CYS B C 1
ATOM 2521 O O . CYS B 1 56 ? -10.109 27.453 12.156 1 91.06 56 CYS B O 1
ATOM 2523 N N . HIS B 1 57 ? -11.633 29.031 12.43 1 88.38 57 HIS B N 1
ATOM 2524 C CA . HIS B 1 57 ? -12.25 28.75 11.133 1 88.38 57 HIS B CA 1
ATOM 2525 C C . HIS B 1 57 ? -11.273 29.031 9.992 1 88.38 57 HIS B C 1
ATOM 2527 O O . HIS B 1 57 ? -11.188 28.25 9.047 1 88.38 57 HIS B O 1
ATOM 2533 N N . LYS B 1 58 ? -10.578 30.062 10.109 1 88.44 58 LYS B N 1
ATOM 2534 C CA . LYS B 1 58 ? -9.617 30.406 9.07 1 88.44 58 LYS B CA 1
ATOM 2535 C C . LYS B 1 58 ? -8.461 29.406 9.031 1 88.44 58 LYS B C 1
ATOM 2537 O O . LYS B 1 58 ? -7.828 29.234 7.988 1 88.44 58 LYS B O 1
ATOM 2542 N N . LEU B 1 59 ? -8.211 28.828 10.18 1 87.06 59 LEU B N 1
ATOM 2543 C CA . LEU B 1 59 ? -7.176 27.797 10.266 1 87.06 59 LEU B CA 1
ATOM 2544 C C . LEU B 1 59 ? -7.703 26.453 9.773 1 87.06 59 LEU B C 1
ATOM 2546 O O . LEU B 1 59 ? -6.992 25.453 9.828 1 87.06 59 LEU B O 1
ATOM 2550 N N . GLY B 1 60 ? -9 26.484 9.359 1 80.06 60 GLY B N 1
ATOM 2551 C CA . GLY B 1 60 ? -9.594 25.266 8.836 1 80.06 60 GLY B CA 1
ATOM 2552 C C . GLY B 1 60 ? -10.211 24.391 9.914 1 80.06 60 GLY B C 1
ATOM 2553 O O . GLY B 1 60 ? -10.43 23.188 9.711 1 80.06 60 GLY B O 1
ATOM 2554 N N . LEU B 1 61 ? -10.414 24.922 11.008 1 82.19 61 LEU B N 1
ATOM 2555 C CA . LEU B 1 61 ? -10.953 24.156 12.133 1 82.19 61 LEU B CA 1
ATOM 2556 C C . LEU B 1 61 ? -12.438 24.438 12.32 1 82.19 61 LEU B C 1
ATOM 2558 O O . LEU B 1 61 ? -12.93 25.484 11.883 1 82.19 61 LEU B O 1
ATOM 2562 N N . GLU B 1 62 ? -13.164 23.516 12.922 1 76.81 62 GLU B N 1
ATOM 2563 C CA . GLU B 1 62 ? -14.594 23.688 13.188 1 76.81 62 GLU B CA 1
ATOM 2564 C C . GLU B 1 62 ? -14.828 24.672 14.32 1 76.81 62 GLU B C 1
ATOM 2566 O O . GLU B 1 62 ? -15.883 25.312 14.383 1 76.81 62 GLU B O 1
ATOM 2571 N N . GLY B 1 63 ? -13.867 24.797 15.211 1 82.69 63 GLY B N 1
ATOM 2572 C CA . GLY B 1 63 ? -14.008 25.688 16.359 1 82.69 63 GLY B CA 1
ATOM 2573 C C . GLY B 1 63 ? -12.906 25.5 17.375 1 82.69 63 GLY B C 1
ATOM 2574 O O . GLY B 1 63 ? -11.891 24.875 17.109 1 82.69 63 GLY B O 1
ATOM 2575 N N . PHE B 1 64 ? -13.172 26.125 18.562 1 88.12 64 PHE B N 1
ATOM 2576 C CA . PHE B 1 64 ? -12.164 26.141 19.609 1 88.12 64 PHE B CA 1
ATOM 2577 C C . PHE B 1 64 ? -11.953 24.75 20.188 1 88.12 64 PHE B C 1
ATOM 2579 O O . PHE B 1 64 ? -10.828 24.391 20.547 1 88.12 64 PHE B O 1
ATOM 2586 N N . SER B 1 65 ? -12.984 23.969 20.172 1 78.44 65 SER B N 1
ATOM 2587 C CA . SER B 1 65 ? -12.844 22.609 20.688 1 78.44 65 SER B CA 1
ATOM 2588 C C . SER B 1 65 ? -11.852 21.797 19.859 1 78.44 65 SER B C 1
ATOM 2590 O O . SER B 1 65 ? -11.039 21.047 20.406 1 78.44 65 SER B O 1
ATOM 2592 N N . GLU B 1 66 ? -11.906 21.969 18.562 1 78.56 66 GLU B N 1
ATOM 2593 C CA . GLU B 1 66 ? -10.953 21.297 17.688 1 78.56 66 GLU B CA 1
ATOM 2594 C C . GLU B 1 66 ? -9.547 21.859 17.859 1 78.56 66 GLU B C 1
ATOM 2596 O O . GLU B 1 66 ? -8.562 21.109 17.828 1 78.56 66 GLU B O 1
ATOM 2601 N N . LEU B 1 67 ? -9.414 23.141 18.047 1 83.81 67 LEU B N 1
ATOM 2602 C CA . LEU B 1 67 ? -8.109 23.734 18.328 1 83.81 67 LEU B CA 1
ATOM 2603 C C . LEU B 1 67 ? -7.516 23.141 19.609 1 83.81 67 LEU B C 1
ATOM 2605 O O . LEU B 1 67 ? -6.352 22.734 19.625 1 83.81 67 LEU B O 1
ATOM 2609 N N . LYS B 1 68 ? -8.328 23.031 20.594 1 79.5 68 LYS B N 1
ATOM 2610 C CA . LYS B 1 68 ? -7.875 22.469 21.875 1 79.5 68 LYS B CA 1
ATOM 2611 C C . LYS B 1 68 ? -7.391 21.031 21.719 1 79.5 68 LYS B C 1
ATOM 2613 O O . LYS B 1 68 ? -6.371 20.656 22.281 1 79.5 68 LYS B O 1
ATOM 2618 N N . TYR B 1 69 ? -8.125 20.406 20.984 1 70.19 69 TYR B N 1
ATOM 2619 C CA . TYR B 1 69 ? -7.719 19.031 20.719 1 70.19 69 TYR B CA 1
ATOM 2620 C C . TYR B 1 69 ? -6.359 19 20.031 1 70.19 69 TYR B C 1
ATOM 2622 O O . TYR B 1 69 ? -5.488 18.203 20.422 1 70.19 69 TYR B O 1
ATOM 2630 N N . ILE B 1 70 ? -6.242 19.781 19.062 1 70.69 70 ILE B N 1
ATOM 2631 C CA . ILE B 1 70 ? -4.98 19.844 18.328 1 70.69 70 ILE B CA 1
ATOM 2632 C C . ILE B 1 70 ? -3.859 20.266 19.281 1 70.69 70 ILE B C 1
ATOM 2634 O O . ILE B 1 70 ? -2.768 19.688 19.25 1 70.69 70 ILE B O 1
ATOM 2638 N N . LEU B 1 71 ? -4.117 21.266 20.078 1 74.19 71 LEU B N 1
ATOM 2639 C CA . LEU B 1 71 ? -3.1 21.734 21.016 1 74.19 71 LEU B CA 1
ATOM 2640 C C . LEU B 1 71 ? -2.701 20.625 21.984 1 74.19 71 LEU B C 1
ATOM 2642 O O . LEU B 1 71 ? -1.525 20.5 22.328 1 74.19 71 LEU B O 1
ATOM 2646 N N . LYS B 1 7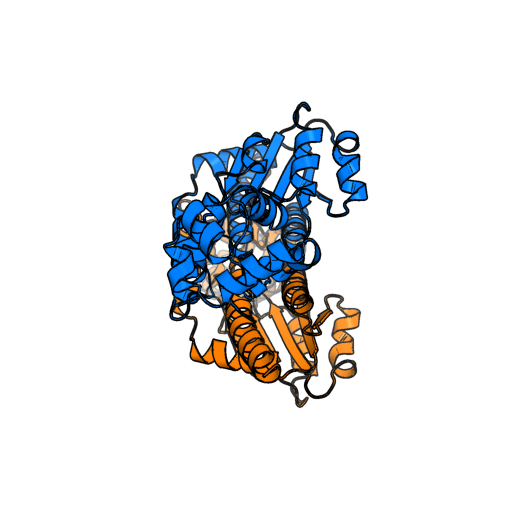2 ? -3.697 19.906 22.391 1 64.5 72 LYS B N 1
ATOM 2647 C CA . LYS B 1 72 ? -3.436 18.828 23.344 1 64.5 72 LYS B CA 1
ATOM 2648 C C . LYS B 1 72 ? -2.629 17.703 22.688 1 64.5 72 LYS B C 1
ATOM 2650 O O . LYS B 1 72 ? -1.846 17.031 23.359 1 64.5 72 LYS B O 1
ATOM 2655 N N . THR B 1 73 ? -3.01 17.688 21.484 1 54.06 73 THR B N 1
ATOM 2656 C CA . THR B 1 73 ? -2.4 16.562 20.797 1 54.06 73 THR B CA 1
ATOM 2657 C C . THR B 1 73 ? -1.181 17.016 20 1 54.06 73 THR B C 1
ATOM 2659 O O . THR B 1 73 ? -0.498 16.188 19.391 1 54.06 73 THR B O 1
ATOM 2662 N N . ILE B 1 74 ? -1.138 18.297 19.953 1 55.38 74 ILE B N 1
ATOM 2663 C CA . ILE B 1 74 ? -0.08 18.844 19.125 1 55.38 74 ILE B CA 1
ATOM 2664 C C . ILE B 1 74 ? 1.278 18.344 19.594 1 55.38 74 ILE B C 1
ATOM 2666 O O . ILE B 1 74 ? 2.188 18.125 18.797 1 55.38 74 ILE B O 1
ATOM 2670 N N . ASP B 1 75 ? 1.349 18.469 20.828 1 49.69 75 ASP B N 1
ATOM 2671 C CA . ASP B 1 75 ? 2.547 17.844 21.375 1 49.69 75 ASP B CA 1
ATOM 2672 C C . ASP B 1 75 ? 2.574 16.344 21.062 1 49.69 75 ASP B C 1
ATOM 2674 O O . ASP B 1 75 ? 3.641 15.773 20.828 1 49.69 75 ASP B O 1
ATOM 2678 N N . SER B 1 76 ? 1.477 15.82 21.438 1 42.16 76 SER B N 1
ATOM 2679 C CA . SER B 1 76 ? 1.358 14.383 21.203 1 42.16 76 SER B CA 1
ATOM 2680 C C . SER B 1 76 ? 1.334 14.07 19.703 1 42.16 76 SER B C 1
ATOM 2682 O O . SER B 1 76 ? 1.71 12.969 19.297 1 42.16 76 SER B O 1
ATOM 2684 N N . GLN B 1 77 ? 0.554 14.789 19 1 41.38 77 GLN B N 1
ATOM 2685 C CA . GLN B 1 77 ? 0.427 14.578 17.562 1 41.38 77 GLN B CA 1
ATOM 2686 C C . GLN B 1 77 ? 1.658 15.086 16.812 1 41.38 77 GLN B C 1
ATOM 2688 O O . GLN B 1 77 ? 1.655 15.18 15.586 1 41.38 77 GLN B O 1
ATOM 2693 N N . LEU B 1 78 ? 2.404 16.125 17.281 1 38.84 78 LEU B N 1
ATOM 2694 C CA . LEU B 1 78 ? 3.791 16.281 16.859 1 38.84 78 LEU B CA 1
ATOM 2695 C C . LEU B 1 78 ? 4.391 14.938 16.453 1 38.84 78 LEU B C 1
ATOM 2697 O O . LEU B 1 78 ? 3.9 13.883 16.859 1 38.84 78 LEU B O 1
ATOM 2701 N N . ILE B 1 79 ? 5.344 14.977 15.516 1 40.75 79 ILE B N 1
ATOM 2702 C CA . ILE B 1 79 ? 6.09 13.734 15.344 1 40.75 79 ILE B CA 1
ATOM 2703 C C . ILE B 1 79 ? 6.207 13.016 16.688 1 40.75 79 ILE B C 1
ATOM 2705 O O . ILE B 1 79 ? 6.668 13.602 17.672 1 40.75 79 ILE B O 1
ATOM 2709 N N . PRO B 1 80 ? 5.414 12.133 17.141 1 37.25 80 PRO B N 1
ATOM 2710 C CA . PRO B 1 80 ? 5.934 11.562 18.375 1 37.25 80 PRO B CA 1
ATOM 2711 C C . PRO B 1 80 ? 7.418 11.844 18.578 1 37.25 80 PRO B C 1
ATOM 2713 O O . PRO B 1 80 ? 8.234 11.523 17.719 1 37.25 80 PRO B O 1
ATOM 2716 N N . ARG B 1 81 ? 7.883 13.008 19 1 38.56 81 ARG B N 1
ATOM 2717 C CA . ARG B 1 81 ? 9.297 13.062 19.359 1 38.56 81 ARG B CA 1
ATOM 2718 C C . ARG B 1 81 ? 9.93 11.672 19.297 1 38.56 81 ARG B C 1
ATOM 2720 O O .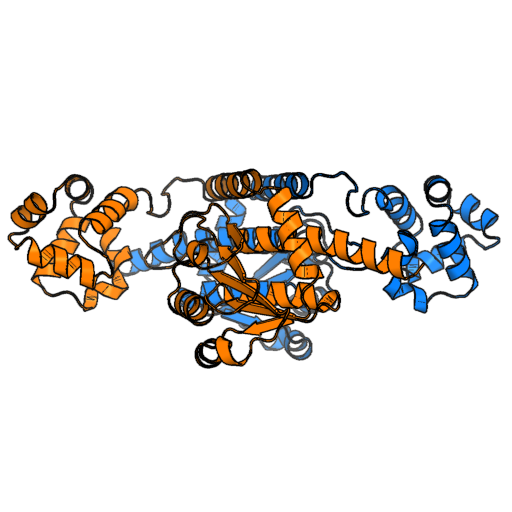 ARG B 1 81 ? 10.562 11.32 18.312 1 38.56 81 ARG B O 1
ATOM 2727 N N . GLU B 1 82 ? 10.195 11.219 20.547 1 43.66 82 GLU B N 1
ATOM 2728 C CA . GLU B 1 82 ? 10.906 9.992 20.891 1 43.66 82 GLU B CA 1
ATOM 2729 C C . GLU B 1 82 ? 10.086 8.758 20.531 1 43.66 82 GLU B C 1
ATOM 2731 O O . GLU B 1 82 ? 10.375 7.652 20.984 1 43.66 82 GLU B O 1
ATOM 2736 N N . GLU B 1 83 ? 8.867 9.016 19.844 1 55.94 83 GLU B N 1
ATOM 2737 C CA . GLU B 1 83 ? 8.125 7.766 19.734 1 55.94 83 GLU B CA 1
ATOM 2738 C C . GLU B 1 83 ? 8.695 6.875 18.641 1 55.94 83 GLU B C 1
ATOM 2740 O O . GLU B 1 83 ? 9.156 7.371 17.609 1 55.94 83 GLU B O 1
ATOM 2745 N N . ASP B 1 84 ? 8.914 5.805 18.922 1 80.31 84 ASP B N 1
ATOM 2746 C CA . ASP B 1 84 ? 9.406 4.711 18.078 1 80.31 84 ASP B CA 1
ATOM 2747 C C . ASP B 1 84 ? 8.469 4.457 16.906 1 80.31 84 ASP B C 1
ATOM 2749 O O . ASP B 1 84 ? 7.438 3.793 17.062 1 80.31 84 ASP B O 1
ATOM 2753 N N . THR B 1 85 ? 8.578 5.387 15.727 1 88 85 THR B N 1
ATOM 2754 C CA . THR B 1 85 ? 7.816 5.262 14.484 1 88 85 THR B CA 1
ATOM 2755 C C . THR B 1 85 ? 7.492 3.801 14.195 1 88 85 THR B C 1
ATOM 2757 O O . THR B 1 85 ? 6.34 3.455 13.922 1 88 85 THR B O 1
ATOM 2760 N N . ILE B 1 86 ? 8.492 2.994 14.344 1 92.12 86 ILE B N 1
ATOM 2761 C CA . ILE B 1 86 ? 8.328 1.576 14.047 1 92.12 86 ILE B CA 1
ATOM 2762 C C . ILE B 1 86 ? 7.332 0.954 15.016 1 92.12 86 ILE B C 1
ATOM 2764 O O . ILE B 1 86 ? 6.449 0.196 14.609 1 92.12 86 ILE B O 1
ATOM 2768 N N . ALA B 1 87 ? 7.43 1.293 16.266 1 86.75 87 ALA B N 1
ATOM 2769 C CA . ALA B 1 87 ? 6.527 0.761 17.281 1 86.75 87 ALA B CA 1
ATOM 2770 C C . ALA B 1 87 ? 5.094 1.224 17.031 1 86.75 87 ALA B C 1
ATOM 2772 O O . ALA B 1 87 ? 4.145 0.461 17.234 1 86.75 87 ALA B O 1
ATOM 2773 N N . ARG B 1 88 ? 4.914 2.455 16.641 1 88.38 88 ARG B N 1
ATOM 2774 C CA . ARG B 1 88 ? 3.58 2.973 16.359 1 88.38 88 ARG B CA 1
ATOM 2775 C C . ARG B 1 88 ? 2.947 2.236 15.18 1 88.38 88 ARG B C 1
ATOM 2777 O O . ARG B 1 88 ? 1.78 1.842 15.242 1 88.38 88 ARG B O 1
ATOM 2784 N N . TYR B 1 89 ? 3.662 2.053 14.109 1 92.25 89 TYR B N 1
ATOM 2785 C CA . TYR B 1 89 ? 3.154 1.308 12.961 1 92.25 89 TYR B CA 1
ATOM 2786 C C . TYR B 1 89 ? 2.787 -0.118 13.359 1 92.25 89 TYR B C 1
ATOM 2788 O O . TYR B 1 89 ? 1.769 -0.649 12.906 1 92.25 89 TYR B O 1
ATOM 2796 N N . LYS B 1 90 ? 3.693 -0.708 14.18 1 90.88 90 LYS B N 1
ATOM 2797 C CA . LYS B 1 90 ? 3.404 -2.057 14.656 1 90.88 90 LYS B CA 1
ATOM 2798 C C . LYS B 1 90 ? 2.076 -2.102 15.414 1 90.88 90 LYS B C 1
ATOM 2800 O O . LYS B 1 90 ? 1.24 -2.971 15.148 1 90.88 90 LYS B O 1
ATOM 2805 N N . ALA B 1 91 ? 1.876 -1.182 16.312 1 87.69 91 ALA B N 1
ATOM 2806 C CA . ALA B 1 91 ? 0.652 -1.127 17.109 1 87.69 91 ALA B CA 1
ATOM 2807 C C . ALA B 1 91 ? -0.569 -0.895 16.219 1 87.69 91 ALA B C 1
ATOM 2809 O O . ALA B 1 91 ? -1.581 -1.587 16.359 1 87.69 91 ALA B O 1
ATOM 2810 N N . ASP B 1 92 ? -0.448 0.025 15.328 1 90.5 92 ASP B N 1
ATOM 2811 C CA . ASP B 1 92 ? -1.554 0.387 14.445 1 90.5 92 ASP B CA 1
ATOM 2812 C C . ASP B 1 92 ? -1.941 -0.781 13.539 1 90.5 92 ASP B C 1
ATOM 2814 O O . ASP B 1 92 ? -3.127 -1.077 13.375 1 90.5 92 ASP B O 1
ATOM 2818 N N . LEU B 1 93 ? -0.955 -1.424 12.945 1 94.19 93 LEU B N 1
ATOM 2819 C CA . LEU B 1 93 ? -1.219 -2.543 12.047 1 94.19 93 LEU B CA 1
ATOM 2820 C C . LEU B 1 93 ? -1.798 -3.729 12.812 1 94.19 93 LEU B C 1
ATOM 2822 O O . LEU B 1 93 ? -2.709 -4.402 12.32 1 94.19 93 LEU B O 1
ATOM 2826 N N . ASN B 1 94 ? -1.27 -3.955 14.016 1 90.06 94 ASN B N 1
ATOM 2827 C CA . ASN B 1 94 ? -1.816 -5.035 14.836 1 90.06 94 ASN B CA 1
ATOM 2828 C C . ASN B 1 94 ? -3.266 -4.762 15.227 1 90.06 94 ASN B C 1
ATOM 2830 O O . ASN B 1 94 ? -4.102 -5.664 15.195 1 90.06 94 ASN B O 1
ATOM 2834 N N . GLU B 1 95 ? -3.551 -3.57 15.594 1 88.56 95 GLU B N 1
ATOM 2835 C CA . GLU B 1 95 ? -4.926 -3.201 15.93 1 88.56 95 GLU B CA 1
ATOM 2836 C C . GLU B 1 95 ? -5.844 -3.35 14.719 1 88.56 95 GLU B C 1
ATOM 2838 O O . GLU B 1 95 ? -6.969 -3.834 14.844 1 88.56 95 GLU B O 1
ATOM 2843 N N . THR B 1 96 ? -5.371 -2.908 13.555 1 93.88 96 THR B N 1
ATOM 2844 C CA . THR B 1 96 ? -6.113 -3.047 12.305 1 93.88 96 THR B CA 1
ATOM 2845 C C . THR B 1 96 ? -6.469 -4.508 12.047 1 93.88 96 THR B C 1
ATOM 2847 O O . THR B 1 96 ? -7.633 -4.836 11.805 1 93.88 96 THR B O 1
ATOM 2850 N N . LEU B 1 97 ? -5.453 -5.363 12.141 1 93.19 97 LEU B N 1
ATOM 2851 C CA . LEU B 1 97 ? -5.652 -6.777 11.836 1 93.19 97 LEU B CA 1
ATOM 2852 C C . LEU B 1 97 ? -6.547 -7.438 12.883 1 93.19 97 LEU B C 1
ATOM 2854 O O . LEU B 1 97 ? -7.355 -8.305 12.555 1 93.19 97 LEU B O 1
ATOM 2858 N N . ARG B 1 98 ? -6.422 -7 14.117 1 87.31 98 ARG B N 1
ATOM 2859 C CA . ARG B 1 98 ? -7.246 -7.531 15.203 1 87.31 98 ARG B CA 1
ATOM 2860 C C . ARG B 1 98 ? -8.711 -7.156 15.008 1 87.31 98 ARG B C 1
ATOM 2862 O O . ARG B 1 98 ? -9.609 -7.93 15.359 1 87.31 98 ARG B O 1
ATOM 2869 N N . SER B 1 99 ? -8.969 -6.047 14.453 1 88.56 99 SER B N 1
ATOM 2870 C CA . SER B 1 99 ? -10.32 -5.52 14.336 1 88.56 99 SER B CA 1
ATOM 2871 C C . SER B 1 99 ? -11.047 -6.105 13.125 1 88.56 99 SER B C 1
ATOM 2873 O O . SER B 1 99 ? -12.258 -5.961 12.992 1 88.56 99 SER B O 1
ATOM 2875 N N . LEU B 1 100 ? -10.312 -6.797 12.227 1 93.56 100 LEU B N 1
ATOM 2876 C CA . LEU B 1 100 ? -10.922 -7.375 11.039 1 93.56 100 LEU B CA 1
ATOM 2877 C C . LEU B 1 100 ? -11.789 -8.578 11.398 1 93.56 100 LEU B C 1
ATOM 2879 O O . LEU B 1 100 ? -11.344 -9.477 12.109 1 93.56 100 LEU B O 1
ATOM 2883 N N . GLU B 1 101 ? -13 -8.562 10.977 1 89.38 101 GLU B N 1
ATOM 2884 C CA . GLU B 1 101 ? -13.922 -9.672 11.188 1 89.38 101 GLU B CA 1
ATOM 2885 C C . GLU B 1 101 ? -14.008 -10.562 9.945 1 89.38 101 GLU B C 1
ATOM 2887 O O . GLU B 1 101 ? -14.367 -10.094 8.867 1 89.38 101 GLU B O 1
ATOM 2892 N N . ARG B 1 102 ? -13.773 -11.844 10.141 1 90.56 102 ARG B N 1
ATOM 2893 C CA . ARG B 1 102 ? -13.797 -12.797 9.039 1 90.56 102 ARG B CA 1
ATOM 2894 C C . ARG B 1 102 ? -15.148 -12.781 8.328 1 90.56 102 ARG B C 1
ATOM 2896 O O . ARG B 1 102 ? -15.211 -12.82 7.098 1 90.56 102 ARG B O 1
ATOM 2903 N N . LYS B 1 103 ? -16.219 -12.711 9.109 1 92 103 LYS B N 1
ATOM 2904 C CA . LYS B 1 103 ? -17.562 -12.711 8.539 1 92 103 LYS B CA 1
ATOM 2905 C C . LYS B 1 103 ? -17.75 -11.531 7.594 1 92 103 LYS B C 1
ATOM 2907 O O . LYS B 1 103 ? -18.312 -11.68 6.504 1 92 103 LYS B O 1
ATOM 2912 N N . ASN B 1 104 ? -17.328 -10.391 8.031 1 95.75 104 ASN B N 1
ATOM 2913 C CA . ASN B 1 104 ? -17.406 -9.195 7.199 1 95.75 104 ASN B CA 1
ATOM 2914 C C . ASN B 1 104 ? -16.625 -9.352 5.902 1 95.75 104 ASN B C 1
ATOM 2916 O O . ASN B 1 104 ? -17.109 -9.008 4.828 1 95.75 104 ASN B O 1
ATOM 2920 N N . LEU B 1 105 ? -15.422 -9.914 5.977 1 96.69 105 LEU B N 1
ATOM 2921 C CA . LEU B 1 105 ? -14.578 -10.164 4.82 1 96.69 105 LEU B CA 1
ATOM 2922 C C . LEU B 1 105 ? -15.242 -11.141 3.855 1 96.69 105 LEU B C 1
ATOM 2924 O O . LEU B 1 105 ? -15.203 -10.945 2.639 1 96.69 105 LEU B O 1
ATOM 2928 N N . GLU B 1 106 ? -15.805 -12.141 4.406 1 94.31 106 GLU B N 1
ATOM 2929 C CA . GLU B 1 106 ? -16.484 -13.133 3.584 1 94.31 106 GLU B CA 1
ATOM 2930 C C . GLU B 1 106 ? -17.672 -12.508 2.852 1 94.31 106 GLU B C 1
ATOM 2932 O O . GLU B 1 106 ? -17.891 -12.773 1.664 1 94.31 106 GLU B O 1
ATOM 2937 N N . GLU B 1 107 ? -18.422 -11.711 3.525 1 96.94 107 GLU B N 1
ATOM 2938 C CA . GLU B 1 107 ? -19.578 -11.07 2.928 1 96.94 107 GLU B CA 1
ATOM 2939 C C . GLU B 1 107 ? -19.172 -10.125 1.8 1 96.94 107 GLU B C 1
ATOM 2941 O O . GLU B 1 107 ? -19.781 -10.133 0.725 1 96.94 107 GLU B O 1
ATOM 2946 N N . ILE B 1 108 ? -18.188 -9.32 2.014 1 98.06 108 ILE B N 1
ATOM 2947 C CA . ILE B 1 108 ? -17.703 -8.391 0.998 1 98.06 108 ILE B CA 1
ATOM 2948 C C . ILE B 1 108 ? -17.172 -9.164 -0.202 1 98.06 108 ILE B C 1
ATOM 2950 O O . ILE B 1 108 ? -17.422 -8.789 -1.352 1 98.06 108 ILE B O 1
ATOM 2954 N N . SER B 1 109 ? -16.438 -10.242 0.078 1 96.94 109 SER B N 1
ATOM 2955 C CA . SER B 1 109 ? -15.898 -11.078 -0.987 1 96.94 109 SER B CA 1
ATOM 2956 C C . SER B 1 109 ? -17.016 -11.664 -1.852 1 96.94 109 SER B C 1
ATOM 2958 O O . SER B 1 109 ? -16.859 -11.781 -3.07 1 96.94 109 SER B O 1
ATOM 2960 N N . GLU B 1 110 ? -18.062 -12.023 -1.208 1 96.56 110 GLU B N 1
ATOM 2961 C CA . GLU B 1 110 ? -19.219 -12.555 -1.94 1 96.56 110 GLU B CA 1
ATOM 2962 C C . GLU B 1 110 ? -19.828 -11.492 -2.85 1 96.56 110 GLU B C 1
ATOM 2964 O O . GLU B 1 110 ? -20.203 -11.781 -3.988 1 96.56 110 GLU B O 1
ATOM 2969 N N . LYS B 1 111 ? -19.922 -10.297 -2.334 1 97.38 111 LYS B N 1
ATOM 2970 C CA . LYS B 1 111 ? -20.453 -9.203 -3.145 1 97.38 111 LYS B CA 1
ATOM 2971 C C . LYS B 1 111 ? -19.547 -8.914 -4.336 1 97.38 111 LYS B C 1
ATOM 2973 O O . LYS B 1 111 ? -20.016 -8.656 -5.441 1 97.38 111 LYS B O 1
ATOM 2978 N N . LEU B 1 112 ? -18.281 -8.961 -4.125 1 97.38 112 LEU B N 1
ATOM 2979 C CA . LEU B 1 112 ? -17.297 -8.797 -5.195 1 97.38 112 LEU B CA 1
ATOM 2980 C C . LEU B 1 112 ? -17.484 -9.867 -6.27 1 97.38 112 LEU B C 1
ATOM 2982 O O . LEU B 1 112 ? -17.422 -9.57 -7.465 1 97.38 112 LEU B O 1
ATOM 2986 N N . LEU B 1 113 ? -17.688 -11.008 -5.82 1 95.62 113 LEU B N 1
ATOM 2987 C CA . LEU B 1 113 ? -17.828 -12.148 -6.719 1 95.62 113 LEU B CA 1
ATOM 2988 C C . LEU B 1 113 ? -19.094 -12 -7.574 1 95.62 113 LEU B C 1
ATOM 2990 O O . LEU B 1 113 ? -19.062 -12.297 -8.773 1 95.62 113 LEU B O 1
ATOM 2994 N N . GLN B 1 114 ? -20.125 -11.531 -6.996 1 96.44 114 GLN B N 1
ATOM 2995 C CA . GLN B 1 114 ? -21.422 -11.477 -7.645 1 96.44 114 GLN B CA 1
ATOM 2996 C C . GLN B 1 114 ? -21.531 -10.266 -8.562 1 96.44 114 GLN B C 1
ATOM 2998 O O . GLN B 1 114 ? -22.359 -10.234 -9.477 1 96.44 114 GLN B O 1
ATOM 3003 N N . ALA B 1 115 ? -20.75 -9.273 -8.352 1 97.75 115 ALA B N 1
ATOM 3004 C CA . ALA B 1 115 ? -20.828 -8.031 -9.117 1 97.75 115 ALA B CA 1
ATOM 3005 C C . ALA B 1 115 ? -20.422 -8.242 -10.57 1 97.75 115 ALA B C 1
ATOM 3007 O O . ALA B 1 115 ? -19.484 -9 -10.844 1 97.75 115 ALA B O 1
ATOM 3008 N N . ASN B 1 116 ? -21.125 -7.602 -11.484 1 97.19 116 ASN B N 1
ATOM 3009 C CA . ASN B 1 116 ? -20.719 -7.605 -12.883 1 97.19 116 ASN B CA 1
ATOM 3010 C C . ASN B 1 116 ? -19.453 -6.773 -13.109 1 97.19 116 ASN B C 1
ATOM 3012 O O . ASN B 1 116 ? -18.641 -7.094 -13.969 1 97.19 116 ASN B O 1
ATOM 3016 N N . ARG B 1 117 ? -19.422 -5.746 -12.367 1 97.31 117 ARG B N 1
ATOM 3017 C CA . ARG B 1 117 ? -18.312 -4.793 -12.461 1 97.31 117 ARG B CA 1
ATOM 3018 C C . ARG B 1 117 ? -18.047 -4.121 -11.125 1 97.31 117 ARG B C 1
ATOM 3020 O O . ARG B 1 117 ? -18.984 -3.9 -10.336 1 97.31 117 ARG B O 1
ATOM 3027 N N . VAL B 1 118 ? -16.781 -3.871 -10.844 1 98.5 118 VAL B N 1
ATOM 3028 C CA . VAL B 1 118 ? -16.406 -3.117 -9.656 1 98.5 118 VAL B CA 1
ATOM 3029 C C . VAL B 1 118 ? -15.945 -1.716 -10.055 1 98.5 118 VAL B C 1
ATOM 3031 O O . VAL B 1 118 ? -15.023 -1.562 -10.859 1 98.5 118 VAL B O 1
ATOM 3034 N N . LEU B 1 119 ? -16.625 -0.667 -9.609 1 98.31 119 LEU B N 1
ATOM 3035 C CA . LEU B 1 119 ? -16.219 0.721 -9.789 1 98.31 119 LEU B CA 1
ATOM 3036 C C . LEU B 1 119 ? -15.477 1.238 -8.562 1 98.31 119 LEU B C 1
ATOM 3038 O O . LEU B 1 119 ? -16.047 1.302 -7.473 1 98.31 119 LEU B O 1
ATOM 3042 N N . ILE B 1 120 ? -14.273 1.601 -8.742 1 98.69 120 ILE B N 1
ATOM 3043 C CA . ILE B 1 120 ? -13.422 2.029 -7.637 1 98.69 120 ILE B CA 1
ATOM 3044 C C . ILE B 1 120 ? -13.172 3.531 -7.734 1 98.69 120 ILE B C 1
ATOM 3046 O O . ILE B 1 120 ? -12.703 4.023 -8.766 1 98.69 120 ILE B O 1
ATOM 3050 N N . VAL B 1 121 ? -13.477 4.273 -6.676 1 98.56 121 VAL B N 1
ATOM 3051 C CA . VAL B 1 121 ? -13.352 5.73 -6.645 1 98.56 121 VAL B CA 1
ATOM 3052 C C . VAL B 1 121 ? -12.367 6.141 -5.555 1 98.56 121 VAL B C 1
ATOM 3054 O O . VAL B 1 121 ? -12.562 5.828 -4.379 1 98.56 121 VAL B O 1
ATOM 3057 N N . ALA B 1 122 ? -11.359 6.773 -5.902 1 98.06 122 ALA B N 1
ATOM 3058 C CA . ALA B 1 122 ? -10.344 7.254 -4.977 1 98.06 122 ALA B CA 1
ATOM 3059 C C . ALA B 1 122 ? -9.633 8.492 -5.531 1 98.06 122 ALA B C 1
ATOM 3061 O O . ALA B 1 122 ? -9.461 8.617 -6.746 1 98.06 122 ALA B O 1
ATOM 3062 N N . VAL B 1 123 ? -9.25 9.406 -4.684 1 96.12 123 VAL B N 1
ATOM 3063 C CA . VAL B 1 123 ? -8.57 10.625 -5.109 1 96.12 123 VAL B CA 1
ATOM 3064 C C . VAL B 1 123 ? -7.355 10.875 -4.219 1 96.12 123 VAL B C 1
ATOM 3066 O O . VAL B 1 123 ? -7.145 10.172 -3.23 1 96.12 123 VAL B O 1
ATOM 3069 N N . GLY B 1 124 ? -6.5 11.836 -4.648 1 91.75 124 GLY B N 1
ATOM 3070 C CA . GLY B 1 124 ? -5.332 12.188 -3.857 1 91.75 124 GLY B CA 1
ATOM 3071 C C . GLY B 1 124 ? -4.309 11.078 -3.77 1 91.75 124 GLY B C 1
ATOM 3072 O O . GLY B 1 124 ? -4.062 10.375 -4.754 1 91.75 124 GLY B O 1
ATOM 3073 N N . LEU B 1 125 ? -3.711 10.914 -2.598 1 90.38 125 LEU B N 1
ATOM 3074 C CA . LEU B 1 125 ? -2.684 9.898 -2.385 1 90.38 125 LEU B CA 1
ATOM 3075 C C . LEU B 1 125 ? -3.285 8.5 -2.414 1 90.38 125 LEU B C 1
ATOM 3077 O O . LEU B 1 125 ? -2.574 7.52 -2.643 1 90.38 125 LEU B O 1
ATOM 3081 N N . SER B 1 126 ? -4.59 8.445 -2.252 1 93.69 126 SER B N 1
ATOM 3082 C CA . SER B 1 126 ? -5.25 7.145 -2.24 1 93.69 126 SER B CA 1
ATOM 3083 C C . SER B 1 126 ? -5.523 6.652 -3.656 1 93.69 126 SER B C 1
ATOM 3085 O O . SER B 1 126 ? -5.902 5.496 -3.854 1 93.69 126 SER B O 1
ATOM 3087 N N . LYS B 1 127 ? -5.359 7.551 -4.637 1 94.38 127 LYS B N 1
ATOM 3088 C CA . LYS B 1 127 ? -5.652 7.176 -6.016 1 94.38 127 LYS B CA 1
ATOM 3089 C C . LYS B 1 127 ? -4.844 5.949 -6.438 1 94.38 127 LYS B C 1
ATOM 3091 O O . LYS B 1 127 ? -5.359 5.062 -7.113 1 94.38 127 LYS B O 1
ATOM 3096 N N . MET B 1 128 ? -3.613 5.875 -6.043 1 94.94 128 MET B N 1
ATOM 3097 C CA . MET B 1 128 ? -2.754 4.758 -6.43 1 94.94 128 MET B CA 1
ATOM 3098 C C . MET B 1 128 ? -3.24 3.455 -5.805 1 94.94 128 MET B C 1
ATOM 3100 O O . MET B 1 128 ? -3.078 2.381 -6.387 1 94.94 128 MET B O 1
ATOM 3104 N N . ILE B 1 129 ? -3.838 3.588 -4.66 1 96.56 129 ILE B N 1
ATOM 3105 C CA . ILE B 1 129 ? -4.387 2.424 -3.971 1 96.56 129 ILE B CA 1
ATOM 3106 C C . ILE B 1 129 ? -5.594 1.894 -4.734 1 96.56 129 ILE B C 1
ATOM 3108 O O . ILE B 1 129 ? -5.773 0.68 -4.863 1 96.56 129 ILE B O 1
ATOM 3112 N N . GLY B 1 130 ? -6.387 2.818 -5.234 1 97.69 130 GLY B N 1
ATOM 3113 C CA . GLY B 1 130 ? -7.5 2.414 -6.078 1 97.69 130 GLY B CA 1
ATOM 3114 C C . GLY B 1 130 ? -7.059 1.703 -7.344 1 97.69 130 GLY B C 1
ATOM 3115 O O . GLY B 1 130 ? -7.641 0.685 -7.727 1 97.69 130 GLY B O 1
ATOM 3116 N N . GLU B 1 131 ? -6.102 2.27 -8.016 1 96.5 131 GLU B N 1
ATOM 3117 C CA . GLU B 1 131 ? -5.566 1.639 -9.219 1 96.5 131 GLU B CA 1
ATOM 3118 C C . GLU B 1 131 ? -5.008 0.251 -8.914 1 96.5 131 GLU B C 1
ATOM 3120 O O . GLU B 1 131 ? -5.195 -0.683 -9.695 1 96.5 131 GLU B O 1
ATOM 3125 N N . TYR B 1 132 ? -4.316 0.12 -7.852 1 96.88 132 TYR B N 1
ATOM 3126 C CA . TYR B 1 132 ? -3.779 -1.162 -7.414 1 96.88 132 TYR B CA 1
ATOM 3127 C C . TYR B 1 132 ? -4.883 -2.205 -7.289 1 96.88 132 TYR B C 1
ATOM 3129 O O . TYR B 1 132 ? -4.766 -3.312 -7.816 1 96.88 132 TYR B O 1
ATOM 3137 N N . PHE B 1 133 ? -5.957 -1.836 -6.586 1 98 133 PHE B N 1
ATOM 3138 C CA . PHE B 1 133 ? -7.07 -2.756 -6.402 1 98 133 PHE B CA 1
ATOM 3139 C C . PHE B 1 133 ? -7.672 -3.154 -7.742 1 98 133 PHE B C 1
ATOM 3141 O O . PHE B 1 133 ? -7.969 -4.328 -7.973 1 98 133 PHE B O 1
ATOM 3148 N N . SER B 1 134 ? -7.855 -2.162 -8.594 1 97.62 134 SER B N 1
ATOM 3149 C CA . SER B 1 134 ? -8.383 -2.43 -9.93 1 97.62 134 SER B CA 1
ATOM 3150 C C . SER B 1 134 ? -7.512 -3.43 -10.68 1 97.62 134 SER B C 1
ATOM 3152 O O . SER B 1 134 ? -8.023 -4.34 -11.336 1 97.62 134 SER B O 1
ATOM 3154 N N . LYS B 1 135 ? -6.234 -3.271 -10.602 1 95.31 135 LYS B N 1
ATOM 3155 C CA . LYS B 1 135 ? -5.32 -4.164 -11.312 1 95.31 135 LYS B CA 1
ATOM 3156 C C . LYS B 1 135 ? -5.371 -5.578 -10.734 1 95.31 135 LYS B C 1
ATOM 3158 O O . LYS B 1 135 ? -5.262 -6.559 -11.469 1 95.31 135 LYS B O 1
ATOM 3163 N N . LEU B 1 136 ? -5.473 -5.699 -9.398 1 95.56 136 LEU B N 1
ATOM 3164 C CA . LEU B 1 136 ? -5.637 -7.008 -8.773 1 95.56 136 LEU B CA 1
ATOM 3165 C C . LEU B 1 136 ? -6.855 -7.73 -9.344 1 95.56 136 LEU B C 1
ATOM 3167 O O . LEU B 1 136 ? -6.781 -8.914 -9.688 1 95.56 136 LEU B O 1
ATOM 3171 N N . LEU B 1 137 ? -7.93 -7.008 -9.469 1 96.38 137 LEU B N 1
ATOM 3172 C CA . LEU B 1 137 ? -9.164 -7.594 -9.984 1 96.38 137 LEU B CA 1
ATOM 3173 C C . LEU B 1 137 ? -9.023 -7.965 -11.453 1 96.38 137 LEU B C 1
ATOM 3175 O O . LEU B 1 137 ? -9.461 -9.039 -11.875 1 96.38 137 LEU B O 1
ATOM 3179 N N . MET B 1 138 ? -8.383 -7.086 -12.18 1 93.44 138 MET B N 1
ATOM 3180 C CA . MET B 1 138 ? -8.188 -7.297 -13.609 1 93.44 138 MET B CA 1
ATOM 3181 C C . MET B 1 138 ? -7.379 -8.562 -13.867 1 93.44 138 MET B C 1
ATOM 3183 O O . MET B 1 138 ? -7.652 -9.297 -14.82 1 93.44 138 MET B O 1
ATOM 3187 N N . GLN B 1 139 ? -6.43 -8.859 -13.062 1 88.5 139 GLN B N 1
ATOM 3188 C CA . GLN B 1 139 ? -5.551 -10.008 -13.25 1 88.5 139 GLN B CA 1
ATOM 3189 C C . GLN B 1 139 ? -6.336 -11.312 -13.188 1 88.5 139 GLN B C 1
ATOM 3191 O O . GLN B 1 139 ? -5.918 -12.32 -13.758 1 88.5 139 GLN B O 1
ATOM 3196 N N . VAL B 1 140 ? -7.504 -11.258 -12.531 1 87.62 140 VAL B N 1
ATOM 3197 C CA . VAL B 1 140 ? -8.305 -12.469 -12.414 1 87.62 140 VAL B CA 1
ATOM 3198 C C . VAL B 1 140 ? -9.586 -12.328 -13.234 1 87.62 140 VAL B C 1
ATOM 3200 O O . VAL B 1 140 ? -10.594 -12.977 -12.938 1 87.62 140 VAL B O 1
ATOM 3203 N N . ASN B 1 141 ? -9.578 -11.406 -14.141 1 91.5 141 ASN B N 1
ATOM 3204 C CA . ASN B 1 141 ? -10.633 -11.18 -15.125 1 91.5 141 ASN B CA 1
ATOM 3205 C C . ASN B 1 141 ? -11.914 -10.68 -14.461 1 91.5 141 ASN B C 1
ATOM 3207 O O . ASN B 1 141 ? -13.016 -10.992 -14.922 1 91.5 141 ASN B O 1
ATOM 3211 N N . LYS B 1 142 ? -11.844 -10.148 -13.328 1 95.06 142 LYS B N 1
ATOM 3212 C CA . LYS B 1 142 ? -12.969 -9.414 -12.758 1 95.06 142 LYS B CA 1
ATOM 3213 C C . LYS B 1 142 ? -13.016 -7.98 -13.281 1 95.06 142 LYS B C 1
ATOM 3215 O O . LYS B 1 142 ? -12.125 -7.18 -13 1 95.06 142 LYS B O 1
ATOM 3220 N N . PRO B 1 143 ? -14.023 -7.676 -14.102 1 97.06 143 PRO B N 1
ATOM 3221 C CA . PRO B 1 143 ? -14.102 -6.324 -14.656 1 97.06 143 PRO B CA 1
ATOM 3222 C C . PRO B 1 143 ? -14.086 -5.238 -13.586 1 97.06 143 PRO B C 1
ATOM 3224 O O . PRO B 1 143 ? -14.82 -5.336 -12.602 1 97.06 143 PRO B O 1
ATOM 3227 N N . SER B 1 144 ? -13.242 -4.281 -13.75 1 97.69 144 SER B N 1
ATOM 3228 C CA . SER B 1 144 ? -13.156 -3.16 -12.82 1 97.69 144 SER B CA 1
ATOM 3229 C C . SER B 1 144 ? -12.766 -1.873 -13.539 1 97.69 144 SER B C 1
ATOM 3231 O O . SER B 1 144 ? -12.125 -1.916 -14.586 1 97.69 144 SER B O 1
ATOM 3233 N N . THR B 1 145 ? -13.234 -0.764 -13.039 1 95.88 145 THR B N 1
ATOM 3234 C CA . THR B 1 145 ? -12.867 0.575 -13.492 1 95.88 145 THR B CA 1
ATOM 3235 C C . THR B 1 145 ? -12.461 1.453 -12.312 1 95.88 145 THR B C 1
ATOM 3237 O O . THR B 1 145 ? -13.117 1.451 -11.273 1 95.88 145 THR B O 1
ATOM 3240 N N . TYR B 1 146 ? -11.398 2.08 -12.438 1 94.94 146 TYR B N 1
ATOM 3241 C CA . TYR B 1 146 ? -10.898 3.01 -11.43 1 94.94 146 TYR B CA 1
ATOM 3242 C C . TYR B 1 146 ? -11.086 4.453 -11.875 1 94.94 146 TYR B C 1
ATOM 3244 O O . TYR B 1 146 ? -10.711 4.82 -12.992 1 94.94 146 TYR B O 1
ATOM 3252 N N . VAL B 1 147 ? -11.75 5.273 -11.078 1 96.12 147 VAL B N 1
ATOM 3253 C CA . VAL B 1 147 ? -12.07 6.668 -11.375 1 96.12 147 VAL B CA 1
ATOM 3254 C C . VAL B 1 147 ? -11.43 7.574 -10.328 1 96.12 147 VAL B C 1
ATOM 3256 O O . VAL B 1 147 ? -11.609 7.367 -9.125 1 96.12 147 VAL B O 1
ATOM 3259 N N . TYR B 1 148 ? -10.719 8.586 -10.828 1 95.25 148 TYR B N 1
ATOM 3260 C CA . TYR B 1 148 ? -10.008 9.438 -9.883 1 95.25 148 TYR B CA 1
ATOM 3261 C C . TYR B 1 148 ? -10.156 10.906 -10.25 1 95.25 148 TYR B C 1
ATOM 3263 O O . TYR B 1 148 ? -9.844 11.789 -9.453 1 95.25 148 TYR B O 1
ATOM 3271 N N . GLU B 1 149 ? -10.602 11.188 -11.469 1 95.25 149 GLU B N 1
ATOM 3272 C CA . GLU B 1 149 ? -10.781 12.57 -11.906 1 95.25 149 GLU B CA 1
ATOM 3273 C C . GLU B 1 149 ? -12.094 13.148 -11.383 1 95.25 149 GLU B C 1
ATOM 3275 O O . GLU B 1 149 ? -13.156 12.562 -11.578 1 95.25 149 GLU B O 1
ATOM 3280 N N . SER B 1 150 ? -11.93 14.32 -10.781 1 93.38 150 SER B N 1
ATOM 3281 C CA . SER B 1 150 ? -13.078 14.938 -10.133 1 93.38 150 SER B CA 1
ATOM 3282 C C . SER B 1 150 ? -14.25 15.07 -11.094 1 93.38 150 SER B C 1
ATOM 3284 O O . SER B 1 150 ? -15.398 14.812 -10.727 1 93.38 150 SER B O 1
ATOM 3286 N N . HIS B 1 151 ? -13.992 15.461 -12.352 1 94.31 151 HIS B N 1
ATOM 3287 C CA . HIS B 1 151 ? -15.055 15.648 -13.336 1 94.31 151 HIS B CA 1
ATOM 3288 C C . HIS B 1 151 ? -15.727 14.328 -13.68 1 94.31 151 HIS B C 1
ATOM 3290 O O . HIS B 1 151 ? -16.922 14.297 -13.961 1 94.31 151 HIS B O 1
ATOM 3296 N N . ILE B 1 152 ? -15.07 13.297 -13.719 1 95.81 152 ILE B N 1
ATOM 3297 C CA . ILE B 1 152 ? -15.633 11.984 -14.008 1 95.81 152 ILE B CA 1
ATOM 3298 C C . ILE B 1 152 ? -16.391 11.469 -12.789 1 95.81 152 ILE B C 1
ATOM 3300 O O . ILE B 1 152 ? -17.453 10.859 -12.922 1 95.81 152 ILE B O 1
ATOM 3304 N N . ILE B 1 153 ? -15.812 11.688 -11.609 1 97.06 153 ILE B N 1
ATOM 3305 C CA . ILE B 1 153 ? -16.469 11.273 -10.375 1 97.06 153 ILE B CA 1
ATOM 3306 C C . ILE B 1 153 ? -17.844 11.906 -10.273 1 97.06 153 ILE B C 1
ATOM 3308 O O . ILE B 1 153 ? -18.797 11.273 -9.82 1 97.06 153 ILE B O 1
ATOM 3312 N N . ASP B 1 154 ? -17.922 13.102 -10.758 1 95 154 ASP B N 1
ATOM 3313 C CA . ASP B 1 154 ? -19.203 13.805 -10.75 1 95 154 ASP B CA 1
ATOM 3314 C C . ASP B 1 154 ? -20.234 13.086 -11.609 1 95 154 ASP B C 1
ATOM 3316 O O . ASP B 1 154 ? -21.438 13.242 -11.406 1 95 154 ASP B O 1
ATOM 3320 N N . LEU B 1 155 ? -19.859 12.305 -12.555 1 95.5 155 LEU B N 1
ATOM 3321 C CA . LEU B 1 155 ? -20.734 11.602 -13.477 1 95.5 155 LEU B CA 1
ATOM 3322 C C . LEU B 1 155 ? -21.062 10.203 -12.961 1 95.5 155 LEU B C 1
ATOM 3324 O O . LEU B 1 155 ? -21.75 9.43 -13.625 1 95.5 155 LEU B O 1
ATOM 3328 N N . LEU B 1 156 ? -20.625 9.875 -11.766 1 96.06 156 LEU B N 1
ATOM 3329 C CA . LEU B 1 156 ? -20.766 8.547 -11.195 1 96.06 156 LEU B CA 1
ATOM 3330 C C . LEU B 1 156 ? -22.219 8.094 -11.242 1 96.06 156 LEU B C 1
ATOM 3332 O O . LEU B 1 156 ? -22.516 6.969 -11.664 1 96.06 156 LEU B O 1
ATOM 3336 N N . PRO B 1 157 ? -23.234 8.906 -10.883 1 96.12 157 PRO B N 1
ATOM 3337 C CA . PRO B 1 157 ? -24.625 8.469 -10.922 1 96.12 157 PRO B CA 1
ATOM 3338 C C . PRO B 1 157 ? -25.062 8.008 -12.312 1 96.12 157 PRO B C 1
ATOM 3340 O O . PRO B 1 157 ? -25.906 7.121 -12.438 1 96.12 157 PRO B O 1
ATOM 3343 N N . ASN B 1 158 ? -24.438 8.555 -13.305 1 95.75 158 ASN B N 1
ATOM 3344 C CA . ASN B 1 158 ? -24.797 8.227 -14.68 1 95.75 158 ASN B CA 1
ATOM 3345 C C . ASN B 1 158 ? -24.078 6.984 -15.172 1 95.75 158 ASN B C 1
ATOM 3347 O O . ASN B 1 158 ? -24.5 6.34 -16.125 1 95.75 158 ASN B O 1
ATOM 3351 N N . MET B 1 159 ? -23.016 6.633 -14.555 1 94.81 159 MET B N 1
ATOM 3352 C CA . MET B 1 159 ? -22.141 5.539 -15 1 94.81 159 MET B CA 1
ATOM 3353 C C . MET B 1 159 ? -22.594 4.219 -14.375 1 94.81 159 MET B C 1
ATOM 3355 O O . MET B 1 159 ? -22.281 3.148 -14.906 1 94.81 159 MET B O 1
ATOM 3359 N N . ILE B 1 160 ? -23.297 4.266 -13.336 1 95.88 160 ILE B N 1
ATOM 3360 C CA . ILE B 1 160 ? -23.594 3.096 -12.523 1 95.88 160 ILE B CA 1
ATOM 3361 C C . ILE B 1 160 ? -24.625 2.225 -13.242 1 95.88 160 ILE B C 1
ATOM 3363 O O . ILE B 1 160 ? -25.594 2.736 -13.805 1 95.88 160 ILE B O 1
ATOM 3367 N N . GLN B 1 161 ? -24.422 0.951 -13.281 1 95.62 161 GLN B N 1
ATOM 3368 C CA . GLN B 1 161 ? -25.312 -0.071 -13.82 1 95.62 161 GLN B CA 1
ATOM 3369 C C . GLN B 1 161 ? -25.75 -1.048 -12.734 1 95.62 161 GLN B C 1
ATOM 3371 O O . GLN B 1 161 ? -25.109 -1.165 -11.695 1 95.62 161 GLN B O 1
ATOM 3376 N N . PRO B 1 162 ? -26.859 -1.766 -13.078 1 94.12 162 PRO B N 1
ATOM 3377 C CA . PRO B 1 162 ? -27.281 -2.789 -12.125 1 94.12 162 PRO B CA 1
ATOM 3378 C C . PRO B 1 162 ? -26.219 -3.84 -11.859 1 94.12 162 PRO B C 1
ATOM 3380 O O . PRO B 1 162 ? -25.5 -4.25 -12.789 1 94.12 162 PRO B O 1
ATOM 3383 N N . LYS B 1 163 ? -25.953 -4.215 -10.695 1 96.31 163 LYS B N 1
ATOM 3384 C CA . LYS B 1 163 ? -25.047 -5.258 -10.234 1 96.31 163 LYS B CA 1
ATOM 3385 C C . LYS B 1 163 ? -23.594 -4.758 -10.219 1 96.31 163 LYS B C 1
ATOM 3387 O O . LYS B 1 163 ? -22.656 -5.555 -10.141 1 96.31 163 LYS B O 1
ATOM 3392 N N . ASP B 1 164 ? -23.5 -3.404 -10.383 1 98.06 164 ASP B N 1
ATOM 3393 C CA . ASP B 1 164 ? -22.203 -2.828 -10.078 1 98.06 164 ASP B CA 1
ATOM 3394 C C . ASP B 1 164 ? -21.906 -2.891 -8.586 1 98.06 164 ASP B C 1
ATOM 3396 O O . ASP B 1 164 ? -22.812 -2.871 -7.762 1 98.06 164 ASP B O 1
ATOM 3400 N N . PHE B 1 165 ? -20.703 -3.08 -8.227 1 98.5 165 PHE B N 1
ATOM 3401 C CA . PHE B 1 165 ? -20.219 -2.928 -6.863 1 98.5 165 PHE B CA 1
ATOM 3402 C C . PHE B 1 165 ? -19.297 -1.717 -6.754 1 98.5 165 PHE B C 1
ATOM 3404 O O . PHE B 1 165 ? -18.234 -1.668 -7.395 1 98.5 165 PHE B O 1
ATOM 3411 N N . ILE B 1 166 ? -19.703 -0.658 -6.012 1 98.69 166 ILE B N 1
ATOM 3412 C CA . ILE B 1 166 ? -18.969 0.602 -5.941 1 98.69 166 ILE B CA 1
ATOM 3413 C C . ILE B 1 166 ? -18.094 0.617 -4.691 1 98.69 166 ILE B C 1
ATOM 3415 O O . ILE B 1 166 ? -18.578 0.404 -3.578 1 98.69 166 ILE B O 1
ATOM 3419 N N . VAL B 1 167 ? -16.812 0.856 -4.859 1 98.81 167 VAL B N 1
ATOM 3420 C C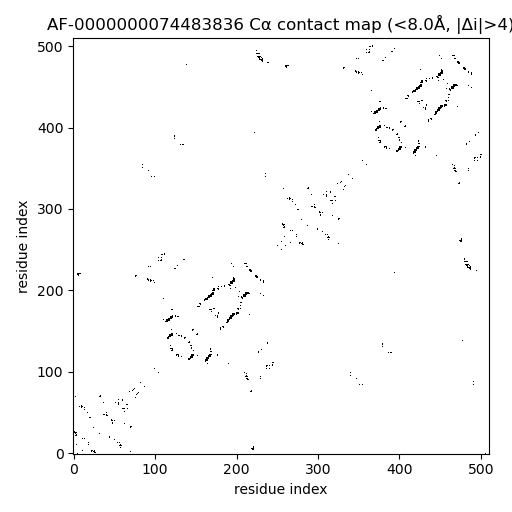A . VAL B 1 167 ? -15.852 0.902 -3.766 1 98.81 167 VAL B CA 1
ATOM 3421 C C . VAL B 1 167 ? -15.258 2.305 -3.66 1 98.81 167 VAL B C 1
ATOM 3423 O O . VAL B 1 167 ? -14.664 2.807 -4.617 1 98.81 167 VAL B O 1
ATOM 3426 N N . PHE B 1 168 ? -15.43 2.957 -2.516 1 98.81 168 PHE B N 1
ATOM 3427 C CA . PHE B 1 168 ? -14.797 4.234 -2.199 1 98.81 168 PHE B CA 1
ATOM 3428 C C . PHE B 1 168 ? -13.578 4.027 -1.309 1 98.81 168 PHE B C 1
ATOM 3430 O O . PHE B 1 168 ? -13.656 3.326 -0.299 1 98.81 168 PHE B O 1
ATOM 3437 N N . ILE B 1 169 ? -12.461 4.621 -1.694 1 98.5 169 ILE B N 1
ATOM 3438 C CA . ILE B 1 169 ? -11.25 4.562 -0.878 1 98.5 169 ILE B CA 1
ATOM 3439 C C . ILE B 1 169 ? -10.867 5.965 -0.419 1 98.5 169 ILE B C 1
ATOM 3441 O O . ILE B 1 169 ? -10.609 6.848 -1.244 1 98.5 169 ILE B O 1
ATOM 3445 N N . SER B 1 170 ? -10.875 6.172 0.809 1 96.25 170 SER B N 1
ATOM 3446 C CA . SER B 1 170 ? -10.523 7.438 1.444 1 96.25 170 SER B CA 1
ATOM 3447 C C . SER B 1 170 ? -9.883 7.211 2.812 1 96.25 170 SER B C 1
ATOM 3449 O O . SER B 1 170 ? -10.523 6.68 3.721 1 96.25 170 SER B O 1
ATOM 3451 N N . SER B 1 171 ? -8.664 7.586 2.955 1 93.75 171 SER B N 1
ATOM 3452 C CA . SER B 1 171 ? -7.949 7.34 4.207 1 93.75 171 SER B CA 1
ATOM 3453 C C . SER B 1 171 ? -8.719 7.902 5.398 1 93.75 171 SER B C 1
ATOM 3455 O O . SER B 1 171 ? -9.008 7.18 6.355 1 93.75 171 SER B O 1
ATOM 3457 N N . SER B 1 172 ? -9.125 9.117 5.344 1 88.62 172 SER B N 1
ATOM 3458 C CA . SER B 1 172 ? -9.781 9.789 6.465 1 88.62 172 SER B CA 1
ATOM 3459 C C . SER B 1 172 ? -11.273 9.461 6.504 1 88.62 172 SER B C 1
ATOM 3461 O O . SER B 1 172 ? -11.914 9.602 7.547 1 88.62 172 SER B O 1
ATOM 3463 N N . GLY B 1 173 ? -11.852 9.117 5.387 1 94.06 173 GLY B N 1
ATOM 3464 C CA . GLY B 1 173 ? -13.289 8.977 5.262 1 94.06 173 GLY B CA 1
ATOM 3465 C C . GLY B 1 173 ? -14.023 10.305 5.258 1 94.06 173 GLY B C 1
ATOM 3466 O O . GLY B 1 173 ? -15.25 10.344 5.387 1 94.06 173 GLY B O 1
ATOM 3467 N N . GLU B 1 174 ? -13.219 11.336 5.125 1 92 174 GLU B N 1
ATOM 3468 C CA . GLU B 1 174 ? -13.805 12.672 5.199 1 92 174 GLU B CA 1
ATOM 3469 C C . GLU B 1 174 ? -13.484 13.477 3.947 1 92 174 GLU B C 1
ATOM 3471 O O . GLU B 1 174 ? -13.695 14.695 3.918 1 92 174 GLU B O 1
ATOM 3476 N N . THR B 1 175 ? -12.914 12.82 2.895 1 93.12 175 THR B N 1
ATOM 3477 C CA . THR B 1 175 ? -12.586 13.516 1.651 1 93.12 175 THR B CA 1
ATOM 3478 C C . THR B 1 175 ? -13.859 14 0.958 1 93.12 175 THR B C 1
ATOM 3480 O O . THR B 1 175 ? -14.703 13.195 0.564 1 93.12 175 THR B O 1
ATOM 3483 N N . LYS B 1 176 ? -13.953 15.289 0.729 1 94.25 176 LYS B N 1
ATOM 3484 C CA . LYS B 1 176 ? -15.172 15.93 0.257 1 94.25 176 LYS B CA 1
ATOM 3485 C C . LYS B 1 176 ? -15.641 15.312 -1.061 1 94.25 176 LYS B C 1
ATOM 3487 O O . LYS B 1 176 ? -16.812 14.945 -1.198 1 94.25 176 LYS B O 1
ATOM 3492 N N . THR B 1 177 ? -14.727 15.242 -2.039 1 96.81 177 THR B N 1
ATOM 3493 C CA . THR B 1 177 ? -15.062 14.711 -3.354 1 96.81 177 THR B CA 1
ATOM 3494 C C . THR B 1 177 ? -15.641 13.297 -3.236 1 96.81 177 THR B C 1
ATOM 3496 O O . THR B 1 177 ? -16.609 12.961 -3.92 1 96.81 177 THR B O 1
ATOM 3499 N N . ILE B 1 178 ? -15.133 12.516 -2.369 1 97.94 178 ILE B N 1
ATOM 3500 C CA . ILE B 1 178 ? -15.555 11.133 -2.189 1 97.94 178 ILE B CA 1
ATOM 3501 C C . ILE B 1 178 ? -16.906 11.094 -1.473 1 97.94 178 ILE B C 1
ATOM 3503 O O . ILE B 1 178 ? -17.797 10.344 -1.858 1 97.94 178 ILE B O 1
ATOM 3507 N N . ILE B 1 179 ? -17.016 11.914 -0.437 1 97.31 179 ILE B N 1
ATOM 3508 C CA . ILE B 1 179 ? -18.266 11.984 0.324 1 97.31 179 ILE B CA 1
ATOM 3509 C C . ILE B 1 179 ? -19.406 12.422 -0.592 1 97.31 179 ILE B C 1
ATOM 3511 O O . ILE B 1 179 ? -20.484 11.82 -0.587 1 97.31 179 ILE B O 1
ATOM 3515 N N . GLN B 1 180 ? -19.172 13.398 -1.387 1 97.81 180 GLN B N 1
ATOM 3516 C CA . GLN B 1 180 ? -20.188 13.898 -2.303 1 97.81 180 GLN B CA 1
ATOM 3517 C C . GLN B 1 180 ? -20.594 12.836 -3.314 1 97.81 180 GLN B C 1
ATOM 3519 O O . GLN B 1 180 ? -21.766 12.695 -3.639 1 97.81 180 GLN B O 1
ATOM 3524 N N . ALA B 1 181 ? -19.641 12.141 -3.846 1 98 181 ALA B N 1
ATOM 3525 C CA . ALA B 1 181 ? -19.922 11.055 -4.781 1 98 181 ALA B CA 1
ATOM 3526 C C . ALA B 1 181 ? -20.797 9.992 -4.129 1 98 181 ALA B C 1
ATOM 3528 O O . ALA B 1 181 ? -21.781 9.523 -4.727 1 98 181 ALA B O 1
ATOM 3529 N N . ALA B 1 182 ? -20.438 9.625 -2.922 1 98.25 182 ALA B N 1
ATOM 3530 C CA . ALA B 1 182 ? -21.203 8.625 -2.188 1 98.25 182 ALA B CA 1
ATOM 3531 C C . ALA B 1 182 ? -22.625 9.117 -1.931 1 98.25 182 ALA B C 1
ATOM 3533 O O . ALA B 1 182 ? -23.578 8.352 -2.051 1 98.25 182 ALA B O 1
ATOM 3534 N N . GLU B 1 183 ? -22.734 10.375 -1.589 1 97.88 183 GLU B N 1
ATOM 3535 C CA . GLU B 1 183 ? -24.047 10.969 -1.333 1 97.88 183 GLU B CA 1
ATOM 3536 C C . GLU B 1 183 ? -24.922 10.93 -2.58 1 97.88 183 GLU B C 1
ATOM 3538 O O . GLU B 1 183 ? -26.109 10.641 -2.496 1 97.88 183 GLU B O 1
ATOM 3543 N N . LYS B 1 184 ? -24.359 11.219 -3.676 1 97.25 184 LYS B N 1
ATOM 3544 C CA . LYS B 1 184 ? -25.094 11.312 -4.93 1 97.25 184 LYS B CA 1
ATOM 3545 C C . LYS B 1 184 ? -25.688 9.961 -5.32 1 97.25 184 LYS B C 1
ATOM 3547 O O . LYS B 1 184 ? -26.703 9.906 -6.027 1 97.25 184 LYS B O 1
ATOM 3552 N N . ILE B 1 185 ? -25.125 8.875 -4.848 1 97.06 185 ILE B N 1
ATOM 3553 C CA . ILE B 1 185 ? -25.625 7.582 -5.312 1 97.06 185 ILE B CA 1
ATOM 3554 C C . ILE B 1 185 ? -26.281 6.832 -4.156 1 97.06 185 ILE B C 1
ATOM 3556 O O . ILE B 1 185 ? -26.578 5.641 -4.266 1 97.06 185 ILE B O 1
ATOM 3560 N N . ARG B 1 186 ? -26.453 7.496 -3.041 1 92.62 186 ARG B N 1
ATOM 3561 C CA . ARG B 1 186 ? -26.922 6.879 -1.806 1 92.62 186 ARG B CA 1
ATOM 3562 C C . ARG B 1 186 ? -28.281 6.207 -2.012 1 92.62 186 ARG B C 1
ATOM 3564 O O . ARG B 1 186 ? -28.594 5.219 -1.346 1 92.62 186 ARG B O 1
ATOM 3571 N N . PHE B 1 187 ? -29.078 6.617 -2.938 1 89.75 187 PHE B N 1
ATOM 3572 C CA . PHE B 1 187 ? -30.422 6.102 -3.123 1 89.75 187 PHE B CA 1
ATOM 3573 C C . PHE B 1 187 ? -30.484 5.152 -4.312 1 89.75 187 PHE B C 1
ATOM 3575 O O . PHE B 1 187 ? -31.547 4.621 -4.637 1 89.75 187 PHE B O 1
ATOM 3582 N N . LYS B 1 188 ? -29.406 4.941 -4.926 1 92.62 188 LYS B N 1
ATOM 3583 C CA . LYS B 1 188 ? -29.359 3.947 -5.992 1 92.62 188 LYS B CA 1
ATOM 3584 C C . LYS B 1 188 ? -29.266 2.535 -5.426 1 92.62 188 LYS B C 1
ATOM 3586 O O . LYS B 1 188 ? -28.688 2.328 -4.352 1 92.62 188 LYS B O 1
ATOM 3591 N N . ASN B 1 189 ? -29.891 1.581 -6.133 1 92.94 189 ASN B N 1
ATOM 3592 C CA . ASN B 1 189 ? -29.859 0.187 -5.707 1 92.94 189 ASN B CA 1
ATOM 3593 C C . ASN B 1 189 ? -28.562 -0.501 -6.117 1 92.94 189 ASN B C 1
ATOM 3595 O O . ASN B 1 189 ? -28.562 -1.389 -6.973 1 92.94 189 ASN B O 1
ATOM 3599 N N . VAL B 1 190 ? -27.516 -0.08 -5.516 1 96 190 VAL B N 1
ATOM 3600 C CA . VAL B 1 190 ? -26.203 -0.656 -5.797 1 96 190 VAL B CA 1
ATOM 3601 C C . VAL B 1 190 ? -25.469 -0.923 -4.484 1 96 190 VAL B C 1
ATOM 3603 O O . VAL B 1 190 ? -25.719 -0.25 -3.48 1 96 190 VAL B O 1
ATOM 3606 N N . GLU B 1 191 ? -24.641 -1.917 -4.477 1 97.31 191 GLU B N 1
ATOM 3607 C CA . GLU B 1 191 ? -23.828 -2.24 -3.309 1 97.31 191 GLU B CA 1
ATOM 3608 C 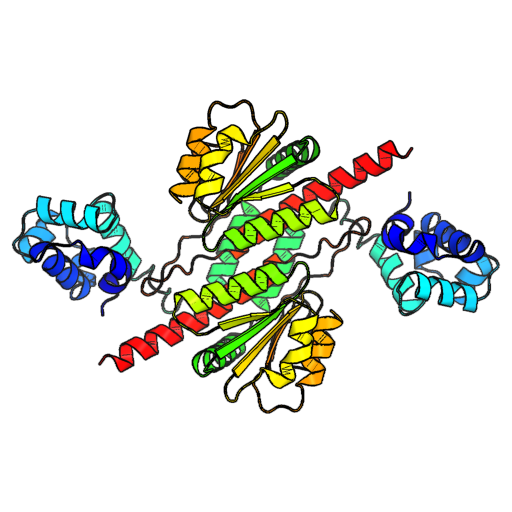C . GLU B 1 191 ? -22.609 -1.317 -3.209 1 97.31 191 GLU B C 1
ATOM 3610 O O . GLU B 1 191 ? -21.953 -1.043 -4.211 1 97.31 191 GLU B O 1
ATOM 3615 N N . THR B 1 192 ? -22.406 -0.792 -1.985 1 98.38 192 THR B N 1
ATOM 3616 C CA . THR B 1 192 ? -21.297 0.152 -1.793 1 98.38 192 THR B CA 1
ATOM 3617 C C . THR B 1 192 ? -20.406 -0.292 -0.643 1 98.38 192 THR B C 1
ATOM 3619 O O . THR B 1 192 ? -20.891 -0.83 0.357 1 98.38 192 THR B O 1
ATOM 3622 N N . LEU B 1 193 ? -19.094 -0.089 -0.816 1 98.75 193 LEU B N 1
ATOM 3623 C CA . LEU B 1 193 ? -18.062 -0.39 0.172 1 98.75 193 LEU B CA 1
ATOM 3624 C C . LEU B 1 193 ? -17.141 0.809 0.382 1 98.75 193 LEU B C 1
ATOM 3626 O O . LEU B 1 193 ? -16.734 1.46 -0.583 1 98.75 193 LEU B O 1
ATOM 3630 N N . ALA B 1 194 ? -16.891 1.168 1.619 1 98.69 194 ALA B N 1
ATOM 3631 C CA . ALA B 1 194 ? -15.852 2.133 1.951 1 98.69 194 ALA B CA 1
ATOM 3632 C C . ALA B 1 194 ? -14.633 1.437 2.551 1 98.69 194 ALA B C 1
ATOM 3634 O O . ALA B 1 194 ? -14.766 0.573 3.42 1 98.69 194 ALA B O 1
ATOM 3635 N N . ILE B 1 195 ? -13.469 1.732 2.045 1 98.44 195 ILE B N 1
ATOM 3636 C CA . ILE B 1 195 ? -12.188 1.352 2.645 1 98.44 195 ILE B CA 1
ATOM 3637 C C . ILE B 1 195 ? -11.492 2.59 3.205 1 98.44 195 ILE B C 1
ATOM 3639 O O . ILE B 1 195 ? -11.141 3.502 2.455 1 98.44 195 ILE B O 1
ATOM 3643 N N . THR B 1 196 ? -11.344 2.635 4.562 1 96.62 196 THR B N 1
ATOM 3644 C CA . THR B 1 196 ? -10.852 3.834 5.234 1 96.62 196 THR B CA 1
ATOM 3645 C C . THR B 1 196 ? -9.898 3.469 6.363 1 96.62 196 THR B C 1
ATOM 3647 O O . THR B 1 196 ? -9.703 2.289 6.664 1 96.62 196 THR B O 1
ATOM 3650 N N . ASN B 1 197 ? -9.227 4.48 6.898 1 92.75 197 ASN B N 1
ATOM 3651 C CA . ASN B 1 197 ? -8.422 4.32 8.109 1 92.75 197 ASN B CA 1
ATOM 3652 C C . ASN B 1 197 ? -9.211 4.715 9.352 1 92.75 197 ASN B C 1
ATOM 3654 O O . ASN B 1 197 ? -8.656 4.738 10.461 1 92.75 197 ASN B O 1
ATOM 3658 N N . ASN B 1 198 ? -10.445 5 9.164 1 87.81 198 ASN B N 1
ATOM 3659 C CA . ASN B 1 198 ? -11.281 5.473 10.258 1 87.81 198 ASN B CA 1
ATOM 3660 C C . ASN B 1 198 ? -12.695 4.891 10.18 1 87.81 198 ASN B C 1
ATOM 3662 O O . ASN B 1 198 ? -13.484 5.285 9.32 1 87.81 198 ASN B O 1
ATOM 3666 N N . ALA B 1 199 ? -13.008 4.016 11.156 1 88.69 199 ALA B N 1
ATOM 3667 C CA . ALA B 1 199 ? -14.289 3.322 11.141 1 88.69 199 ALA B CA 1
ATOM 3668 C C . ALA B 1 199 ? -15.438 4.277 11.461 1 88.69 199 ALA B C 1
ATOM 3670 O O . ALA B 1 199 ? -16.594 4 11.141 1 88.69 199 ALA B O 1
ATOM 3671 N N . ASP B 1 200 ? -15.18 5.316 12.148 1 88.88 200 ASP B N 1
ATOM 3672 C CA . ASP B 1 200 ? -16.172 6.328 12.484 1 88.88 200 ASP B CA 1
ATOM 3673 C C . ASP B 1 200 ? -16.016 7.578 11.633 1 88.88 200 ASP B C 1
ATOM 3675 O O . ASP B 1 200 ? -15.438 8.578 12.078 1 88.88 200 ASP B O 1
ATOM 3679 N N . SER B 1 201 ? -16.453 7.566 10.422 1 90.25 201 SER B N 1
ATOM 3680 C CA . SER B 1 201 ? -16.328 8.672 9.477 1 90.25 201 SER B CA 1
ATOM 3681 C C . SER B 1 201 ? -17.625 8.914 8.719 1 90.25 201 SER B C 1
ATOM 3683 O O . SER B 1 201 ? -18.516 8.07 8.719 1 90.25 201 SER B O 1
ATOM 3685 N N . THR B 1 202 ? -17.734 10.047 8.078 1 95.81 202 THR B N 1
ATOM 3686 C CA . THR B 1 202 ? -18.906 10.383 7.266 1 95.81 202 THR B CA 1
ATOM 3687 C C . THR B 1 202 ? -19.094 9.359 6.145 1 95.81 202 THR B C 1
ATOM 3689 O O . THR B 1 202 ? -20.203 8.898 5.902 1 95.81 202 THR B O 1
ATOM 3692 N N . LEU B 1 203 ? -18.062 8.992 5.477 1 97.75 203 LEU B N 1
ATOM 3693 C CA . LEU B 1 203 ? -18.141 8.062 4.352 1 97.75 203 LEU B CA 1
ATOM 3694 C C . LEU B 1 203 ? -18.672 6.711 4.797 1 97.75 203 LEU B C 1
ATOM 3696 O O . LEU B 1 203 ? -19.516 6.121 4.113 1 97.75 203 LEU B O 1
ATOM 3700 N N . THR B 1 204 ? -18.141 6.246 6.016 1 96.19 204 THR B N 1
ATOM 3701 C CA . THR B 1 204 ? -18.547 4.922 6.477 1 96.19 204 THR B CA 1
ATOM 3702 C C . THR B 1 204 ? -20.031 4.902 6.82 1 96.19 204 THR B C 1
ATOM 3704 O O . THR B 1 204 ? -20.672 3.848 6.781 1 96.19 204 THR B O 1
ATOM 3707 N N . ARG B 1 205 ? -20.625 6.035 7.031 1 96.19 205 ARG B N 1
ATOM 3708 C CA . ARG B 1 205 ? -22.047 6.129 7.355 1 96.19 205 ARG B CA 1
ATOM 3709 C C . ARG B 1 205 ? -22.891 6.188 6.09 1 96.19 205 ARG B C 1
ATOM 3711 O O . ARG B 1 205 ? -24.109 6 6.145 1 96.19 205 ARG B O 1
ATOM 3718 N N . LEU B 1 206 ? -22.328 6.406 4.992 1 97.69 206 LEU B N 1
ATOM 3719 C CA . LEU B 1 206 ? -23.062 6.629 3.748 1 97.69 206 LEU B CA 1
ATOM 3720 C C . LEU B 1 206 ? -23.094 5.355 2.906 1 97.69 206 LEU B C 1
ATOM 3722 O O . LEU B 1 206 ? -23.828 5.289 1.916 1 97.69 206 LEU B O 1
ATOM 3726 N N . VAL B 1 207 ? -22.328 4.328 3.256 1 97.81 207 VAL B N 1
ATOM 3727 C CA . VAL B 1 207 ? -22.188 3.145 2.412 1 97.81 207 VAL B CA 1
ATOM 3728 C C . VAL B 1 207 ? -22.844 1.945 3.104 1 97.81 207 VAL B C 1
ATOM 3730 O O . VAL B 1 207 ? -23.141 1.995 4.297 1 97.81 207 VAL B O 1
ATOM 3733 N N . HIS B 1 208 ? -23.031 0.828 2.361 1 96.81 208 HIS B N 1
ATOM 3734 C CA . HIS B 1 208 ? -23.656 -0.38 2.895 1 96.81 208 HIS B CA 1
ATOM 3735 C C . HIS B 1 208 ? -22.672 -1.173 3.75 1 96.81 208 HIS B C 1
ATOM 3737 O O . HIS B 1 208 ? -23.062 -1.786 4.746 1 96.81 208 HIS B O 1
ATOM 3743 N N . GLN B 1 209 ? -21.391 -1.227 3.338 1 97 209 GLN B N 1
ATOM 3744 C CA . GLN B 1 209 ? -20.344 -1.95 4.043 1 97 209 GLN B CA 1
ATOM 3745 C C . GLN B 1 209 ? -19.078 -1.104 4.164 1 97 209 GLN B C 1
ATOM 3747 O O . GLN B 1 209 ? -18.859 -0.183 3.373 1 97 209 GLN B O 1
ATOM 3752 N N . ASN B 1 210 ? -18.344 -1.393 5.164 1 97.06 210 ASN B N 1
ATOM 3753 C CA . ASN B 1 210 ? -17.047 -0.72 5.316 1 97.06 210 ASN B CA 1
ATOM 3754 C C . ASN B 1 210 ? -15.977 -1.671 5.84 1 97.06 210 ASN B C 1
ATOM 3756 O O . ASN B 1 210 ? -16.297 -2.678 6.477 1 97.06 210 ASN B O 1
ATOM 3760 N N . MET B 1 211 ? -14.797 -1.471 5.406 1 97.38 211 MET B N 1
ATOM 3761 C CA . MET B 1 211 ? -13.562 -2.029 5.945 1 97.38 211 MET B CA 1
ATOM 3762 C C . MET B 1 211 ? -12.602 -0.922 6.375 1 97.38 211 MET B C 1
ATOM 3764 O O . MET B 1 211 ? -12.156 -0.126 5.547 1 97.38 211 MET B O 1
ATOM 3768 N N . SER B 1 212 ? -12.375 -0.859 7.688 1 95.25 212 SER B N 1
ATOM 3769 C CA . SER B 1 212 ? -11.594 0.268 8.188 1 95.25 212 SER B CA 1
ATOM 3770 C C . SER B 1 212 ? -10.383 -0.207 8.984 1 95.25 212 SER B C 1
ATOM 3772 O O . SER B 1 212 ? -10.477 -1.168 9.75 1 95.25 212 SER B O 1
ATOM 3774 N N . ALA B 1 213 ? -9.273 0.347 8.633 1 94.88 213 ALA B N 1
ATOM 3775 C CA . ALA B 1 213 ? -8.102 0.191 9.492 1 94.88 213 ALA B CA 1
ATOM 3776 C C . ALA B 1 213 ? -8.156 1.155 10.672 1 94.88 213 ALA B C 1
ATOM 3778 O O . ALA B 1 213 ? -9.125 1.903 10.828 1 94.88 213 ALA B O 1
ATOM 3779 N N . HIS B 1 214 ? -7.254 0.896 11.578 1 84.81 214 HIS B N 1
ATOM 3780 C CA . HIS B 1 214 ? -7.145 1.742 12.766 1 84.81 214 HIS B CA 1
ATOM 3781 C C . HIS B 1 214 ? -5.832 2.516 12.773 1 84.81 214 HIS B C 1
ATOM 3783 O O . HIS B 1 214 ? -4.867 2.098 13.414 1 84.81 214 HIS B O 1
ATOM 3789 N N . ILE B 1 215 ? -5.84 3.506 11.961 1 83.06 215 ILE B N 1
ATOM 3790 C CA . ILE B 1 215 ? -4.652 4.355 11.914 1 83.06 215 ILE B CA 1
ATOM 3791 C C . ILE B 1 215 ? -5.035 5.793 12.258 1 83.06 215 ILE B C 1
ATOM 3793 O O . ILE B 1 215 ? -6.102 6.27 11.859 1 83.06 215 ILE B O 1
ATOM 3797 N N . GLN B 1 216 ? -4.258 6.266 13.008 1 67.25 216 GLN B N 1
ATOM 3798 C CA . GLN B 1 216 ? -4.496 7.668 13.336 1 67.25 216 GLN B CA 1
ATOM 3799 C C . GLN B 1 216 ? -4.043 8.586 12.211 1 67.25 216 GLN B C 1
ATOM 3801 O O . GLN B 1 216 ? -3.012 8.344 11.578 1 67.25 216 GLN B O 1
ATOM 3806 N N . HIS B 1 217 ? -4.898 9.516 11.977 1 72.62 217 HIS B N 1
ATOM 3807 C CA . HIS B 1 217 ? -4.449 10.57 11.07 1 72.62 217 HIS B CA 1
ATOM 3808 C C . HIS B 1 217 ? -3.201 11.258 11.609 1 72.62 217 HIS B C 1
ATOM 3810 O O . HIS B 1 217 ? -3.117 11.562 12.805 1 72.62 217 HIS B O 1
ATOM 3816 N N . ALA B 1 218 ? -2.197 11.328 10.734 1 72.94 218 ALA B N 1
ATOM 3817 C CA . ALA B 1 218 ? -0.949 11.953 11.172 1 72.94 218 ALA B CA 1
ATOM 3818 C C . ALA B 1 218 ? -0.559 13.102 10.25 1 72.94 218 ALA B C 1
ATOM 3820 O O . ALA B 1 218 ? -0.693 13 9.023 1 72.94 218 ALA B O 1
ATOM 3821 N N . GLN B 1 219 ? -0.328 14.203 10.844 1 70.88 219 GLN B N 1
ATOM 3822 C CA . GLN B 1 219 ? 0.216 15.367 10.156 1 70.88 219 GLN B CA 1
ATOM 3823 C C . GLN B 1 219 ? 1.536 15.805 10.781 1 70.88 219 GLN B C 1
ATOM 3825 O O . GLN B 1 219 ? 1.699 15.758 12 1 70.88 219 GLN B O 1
ATOM 3830 N N . PHE B 1 220 ? 2.484 16.109 9.859 1 69.06 220 PHE B N 1
ATOM 3831 C CA . PHE B 1 220 ? 3.77 16.625 10.32 1 69.06 220 PHE B CA 1
ATOM 3832 C C . PHE B 1 220 ? 4.172 17.859 9.523 1 69.06 220 PHE B C 1
ATOM 3834 O O . PHE B 1 220 ? 4.305 17.797 8.297 1 69.06 220 PHE B O 1
ATOM 3841 N N . ALA B 1 221 ? 4.352 18.938 10.281 1 67.81 221 ALA B N 1
ATOM 3842 C CA . ALA B 1 221 ? 4.781 20.203 9.68 1 67.81 221 ALA B CA 1
ATOM 3843 C C . ALA B 1 221 ? 3.9 20.578 8.492 1 67.81 221 ALA B C 1
ATOM 3845 O O . ALA B 1 221 ? 4.402 20.984 7.445 1 67.81 221 ALA B O 1
ATOM 3846 N N . GLY B 1 222 ? 2.582 20.297 8.586 1 69.31 222 GLY B N 1
ATOM 3847 C CA . GLY B 1 222 ? 1.634 20.672 7.547 1 69.31 222 GLY B CA 1
ATOM 3848 C C . GLY B 1 222 ? 1.491 19.625 6.461 1 69.31 222 GLY B C 1
ATOM 3849 O O . GLY B 1 222 ? 0.636 19.75 5.582 1 69.31 222 GLY B O 1
ATOM 3850 N N . TYR B 1 223 ? 2.293 18.672 6.594 1 75.06 223 TYR B N 1
ATOM 3851 C CA . TYR B 1 223 ? 2.242 17.609 5.598 1 75.06 223 TYR B CA 1
ATOM 3852 C C . TYR B 1 223 ? 1.446 16.422 6.113 1 75.06 223 TYR B C 1
ATOM 3854 O O . TYR B 1 223 ? 1.557 16.047 7.285 1 75.06 223 TYR B O 1
ATOM 3862 N N . ASP B 1 224 ? 0.568 15.883 5.219 1 79 224 ASP B N 1
ATOM 3863 C CA . ASP B 1 224 ? -0.131 14.641 5.535 1 79 224 ASP B CA 1
ATOM 3864 C C . ASP B 1 224 ? 0.818 13.445 5.477 1 79 224 ASP B C 1
ATOM 3866 O O . ASP B 1 224 ? 1.309 13.094 4.406 1 79 224 ASP B O 1
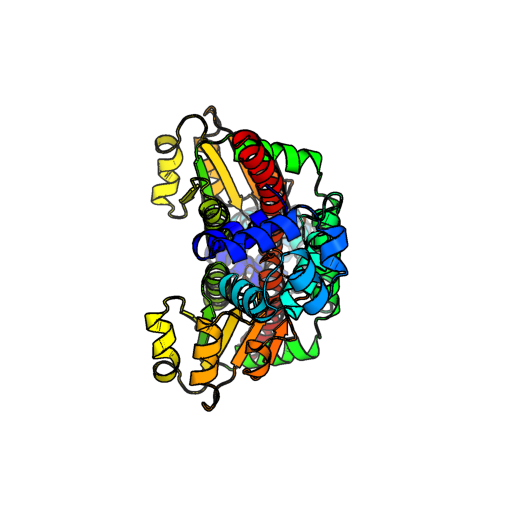ATOM 3870 N N . VAL B 1 225 ? 1.077 12.867 6.684 1 80.81 225 VAL B N 1
ATOM 3871 C CA . VAL B 1 225 ? 1.974 11.719 6.73 1 80.81 225 VAL B CA 1
ATOM 3872 C C . VAL B 1 225 ? 1.195 10.477 7.145 1 80.81 225 VAL B C 1
ATOM 3874 O O . VAL B 1 225 ? 1.781 9.492 7.609 1 80.81 225 VAL B O 1
ATOM 3877 N N . SER B 1 226 ? -0.133 10.617 6.965 1 86.81 226 SER B N 1
ATOM 3878 C CA . SER B 1 226 ? -0.956 9.469 7.312 1 86.81 226 SER B CA 1
ATOM 3879 C C . SER B 1 226 ? -0.592 8.25 6.465 1 86.81 226 SER B C 1
ATOM 3881 O O . SER B 1 226 ? -0.443 8.359 5.246 1 86.81 226 SER B O 1
ATOM 3883 N N . ALA B 1 227 ? -0.468 7.148 7.176 1 90.19 227 ALA B N 1
ATOM 3884 C CA . ALA B 1 227 ? -0.105 5.898 6.504 1 90.19 227 ALA B CA 1
ATOM 3885 C C . ALA B 1 227 ? -1.182 5.48 5.508 1 90.19 227 ALA B C 1
ATOM 3887 O O . ALA B 1 227 ? -2.375 5.555 5.805 1 90.19 227 ALA B O 1
ATOM 3888 N N . ARG B 1 228 ? -0.797 5.113 4.309 1 94.88 228 ARG B N 1
ATOM 3889 C CA . ARG B 1 228 ? -1.704 4.516 3.336 1 94.88 228 ARG B CA 1
ATOM 3890 C C . ARG B 1 228 ? -1.519 3.004 3.268 1 94.88 228 ARG B C 1
ATOM 3892 O O . ARG B 1 228 ? -2.369 2.291 2.729 1 94.88 228 ARG B O 1
ATOM 3899 N N . SER B 1 229 ? -0.445 2.541 3.926 1 96.62 229 SER B N 1
ATOM 3900 C CA . SER B 1 229 ? -0.131 1.116 3.908 1 96.62 229 SER B CA 1
ATOM 3901 C C . SER B 1 229 ? -1.27 0.292 4.5 1 96.62 229 SER B C 1
ATOM 3903 O O . SER B 1 229 ? -1.548 -0.815 4.035 1 96.62 229 SER B O 1
ATOM 3905 N N . SER B 1 230 ? -1.919 0.853 5.496 1 96.31 230 SER B N 1
ATOM 3906 C CA . SER B 1 230 ? -3.018 0.133 6.133 1 96.31 230 SER B CA 1
ATOM 3907 C C . SER B 1 230 ? -4.145 -0.139 5.141 1 96.31 230 SER B C 1
ATOM 3909 O O . SER B 1 230 ? -4.766 -1.203 5.176 1 96.31 230 SER B O 1
ATOM 3911 N N . LEU B 1 231 ? -4.449 0.788 4.273 1 97.69 231 LEU B N 1
ATOM 3912 C CA . LEU B 1 231 ? -5.469 0.597 3.246 1 97.69 231 LEU B CA 1
ATOM 3913 C C . LEU B 1 231 ? -5.082 -0.533 2.297 1 97.69 231 LEU B C 1
ATOM 3915 O O . LEU B 1 231 ? -5.93 -1.336 1.903 1 97.69 231 LEU B O 1
ATOM 3919 N N . VAL B 1 232 ? -3.801 -0.598 1.941 1 97.94 232 VAL B N 1
ATOM 3920 C CA . VAL B 1 232 ? -3.318 -1.636 1.036 1 97.94 232 VAL B CA 1
ATOM 3921 C C . VAL B 1 232 ? -3.365 -2.994 1.734 1 97.94 232 VAL B C 1
ATOM 3923 O O . VAL B 1 232 ? -3.648 -4.016 1.103 1 97.94 232 VAL B O 1
ATOM 3926 N N . VAL B 1 233 ? -3.062 -3.041 3.031 1 96.94 233 VAL B N 1
ATOM 3927 C CA . VAL B 1 233 ? -3.189 -4.277 3.797 1 96.94 233 VAL B CA 1
ATOM 3928 C C . VAL B 1 233 ? -4.625 -4.789 3.715 1 96.94 233 VAL B C 1
ATOM 3930 O O . VAL B 1 233 ? -4.852 -5.977 3.473 1 96.94 233 VAL B O 1
ATOM 3933 N N . LEU B 1 234 ? -5.609 -3.92 3.918 1 98 234 LEU B N 1
ATOM 3934 C CA . LEU B 1 234 ? -7.016 -4.297 3.834 1 98 234 LEU B CA 1
ATOM 3935 C C . LEU B 1 234 ? -7.348 -4.863 2.457 1 98 234 LEU B C 1
ATOM 3937 O O . LEU B 1 234 ? -8.023 -5.887 2.35 1 98 234 LEU B O 1
ATOM 3941 N N . ILE B 1 235 ? -6.848 -4.246 1.445 1 98.19 235 ILE B N 1
ATOM 3942 C CA . ILE B 1 235 ? -7.129 -4.645 0.071 1 98.19 235 ILE B CA 1
ATOM 3943 C C . ILE B 1 235 ? -6.484 -6 -0.214 1 98.19 235 ILE B C 1
ATOM 3945 O O . ILE B 1 235 ? -7.109 -6.875 -0.819 1 98.19 235 ILE B O 1
ATOM 3949 N N . ASP B 1 236 ? -5.18 -6.18 0.221 1 96.19 236 ASP B N 1
ATOM 3950 C CA . ASP B 1 236 ? -4.508 -7.461 0.031 1 96.19 236 ASP B CA 1
ATOM 3951 C C . ASP B 1 236 ? -5.305 -8.602 0.669 1 96.19 236 ASP B C 1
ATOM 3953 O O . ASP B 1 236 ? -5.512 -9.641 0.048 1 96.19 236 ASP B O 1
ATOM 3957 N N . ILE B 1 237 ? -5.711 -8.359 1.863 1 95.44 237 ILE B N 1
ATOM 3958 C CA . ILE B 1 237 ? -6.434 -9.391 2.6 1 95.44 237 ILE B CA 1
ATOM 3959 C C . ILE B 1 237 ? -7.777 -9.664 1.93 1 95.44 237 ILE B C 1
ATOM 3961 O O . ILE B 1 237 ? -8.148 -10.812 1.713 1 95.44 237 ILE B O 1
ATOM 3965 N N . LEU B 1 238 ? -8.539 -8.594 1.594 1 97.5 238 LEU B N 1
ATOM 3966 C CA . LEU B 1 238 ? -9.82 -8.75 0.914 1 97.5 238 LEU B CA 1
ATOM 3967 C C . LEU B 1 238 ? -9.656 -9.523 -0.386 1 97.5 238 LEU B C 1
ATOM 3969 O O . LEU B 1 238 ? -10.461 -10.406 -0.691 1 97.5 238 LEU B O 1
ATOM 3973 N N . PHE B 1 239 ? -8.68 -9.211 -1.158 1 96.69 239 PHE B N 1
ATOM 3974 C CA . PHE B 1 239 ? -8.445 -9.867 -2.438 1 96.69 239 PHE B CA 1
ATOM 3975 C C . PHE B 1 239 ? -8.172 -11.352 -2.238 1 96.69 239 PHE B C 1
ATOM 3977 O O . PHE B 1 239 ? -8.625 -12.18 -3.029 1 96.69 239 PHE B O 1
ATOM 3984 N N . GLU B 1 240 ? -7.379 -11.664 -1.24 1 91.56 240 GLU B N 1
ATOM 3985 C CA . GLU B 1 240 ? -7.109 -13.078 -0.984 1 91.56 240 GLU B CA 1
ATOM 3986 C C . GLU B 1 240 ? -8.391 -13.828 -0.638 1 91.56 240 GLU B C 1
ATOM 3988 O O . GLU B 1 240 ? -8.594 -14.961 -1.092 1 91.56 240 GLU B O 1
ATOM 3993 N N . PHE B 1 241 ? -9.258 -13.25 0.223 1 92.31 241 PHE B N 1
ATOM 3994 C CA . PHE B 1 241 ? -10.547 -13.859 0.517 1 92.31 241 PHE B CA 1
ATOM 3995 C C . PHE B 1 241 ? -11.359 -14.047 -0.758 1 92.31 241 PHE B C 1
ATOM 3997 O O . PHE B 1 241 ? -11.961 -15.109 -0.968 1 92.31 241 PHE B O 1
ATOM 4004 N N . PHE B 1 242 ? -11.375 -13.07 -1.628 1 95.5 242 PHE B N 1
ATOM 4005 C CA . PHE B 1 242 ? -12.109 -13.086 -2.889 1 95.5 242 PHE B CA 1
ATOM 4006 C C . PHE B 1 242 ? -11.594 -14.188 -3.805 1 95.5 242 PHE B C 1
ATOM 4008 O O . PHE B 1 242 ? -12.375 -14.984 -4.324 1 95.5 242 PHE B O 1
ATOM 4015 N N . ILE B 1 243 ? -10.25 -14.227 -4 1 90.62 243 ILE B N 1
ATOM 4016 C CA . ILE B 1 243 ? -9.688 -15.125 -4.996 1 90.62 243 ILE B CA 1
ATOM 4017 C C . ILE B 1 243 ? -9.883 -16.578 -4.555 1 90.62 243 ILE B C 1
ATOM 4019 O O . ILE B 1 243 ? -10.062 -17.469 -5.387 1 90.62 243 ILE B O 1
ATOM 4023 N N . LYS B 1 244 ? -9.844 -16.797 -3.232 1 83.25 244 LYS B N 1
ATOM 4024 C CA . LYS B 1 244 ? -10.102 -18.141 -2.711 1 83.25 244 LYS B CA 1
ATOM 4025 C C . LYS B 1 244 ? -11.516 -18.609 -3.055 1 83.25 244 LYS B C 1
ATOM 4027 O O . LYS B 1 244 ? -11.727 -19.766 -3.408 1 83.25 244 LYS B O 1
ATOM 4032 N N . LYS B 1 245 ? -12.43 -17.703 -2.975 1 85.75 245 LYS B N 1
ATOM 4033 C CA . LYS B 1 245 ? -13.812 -18.016 -3.338 1 85.75 245 LYS B CA 1
ATOM 4034 C C . LYS B 1 245 ? -13.969 -18.125 -4.852 1 85.75 245 LYS B C 1
ATOM 4036 O O . LYS B 1 245 ? -14.68 -19 -5.344 1 85.75 245 LYS B O 1
ATOM 4041 N N . TYR B 1 246 ? -13.328 -17.234 -5.547 1 85.5 246 TYR B N 1
ATOM 4042 C CA . TYR B 1 246 ? -13.406 -17.156 -7.004 1 85.5 246 TYR B CA 1
ATOM 4043 C C . TYR B 1 246 ? -12.914 -18.453 -7.648 1 85.5 246 TYR B C 1
ATOM 4045 O O . TYR B 1 246 ? -13.555 -18.969 -8.562 1 85.5 246 TYR B O 1
ATOM 4053 N N . VAL B 1 247 ? -11.82 -18.984 -7.199 1 76.81 247 VAL B N 1
ATOM 4054 C CA . VAL B 1 247 ? -11.219 -20.172 -7.777 1 76.81 247 VAL B CA 1
ATOM 4055 C C . VAL B 1 247 ? -12.07 -21.406 -7.438 1 76.81 247 VAL B C 1
ATOM 4057 O O . VAL B 1 247 ? -12.227 -22.297 -8.266 1 76.81 247 VAL B O 1
ATOM 4060 N N . LYS B 1 248 ? -12.602 -21.406 -6.258 1 72.06 248 LYS B N 1
ATOM 4061 C CA . LYS B 1 248 ? -13.469 -22.516 -5.859 1 72.06 248 LYS B CA 1
ATOM 4062 C C . LYS B 1 248 ? -14.68 -22.625 -6.777 1 72.06 248 LYS B C 1
ATOM 4064 O O . LYS B 1 248 ? -15.062 -23.734 -7.176 1 72.06 248 LYS B O 1
ATOM 4069 N N . ILE B 1 249 ? -15.164 -21.594 -7.152 1 74.19 249 ILE B N 1
ATOM 4070 C CA . ILE B 1 249 ? -16.359 -21.578 -7.996 1 74.19 249 ILE B CA 1
ATOM 4071 C C . ILE B 1 249 ? -15.969 -21.922 -9.438 1 74.19 249 ILE B C 1
ATOM 4073 O O . ILE B 1 249 ? -16.656 -22.688 -10.102 1 74.19 249 ILE B O 1
ATOM 4077 N N . LYS B 1 250 ? -14.906 -21.344 -9.906 1 68.62 250 LYS B N 1
ATOM 4078 C CA . LYS B 1 250 ? -14.453 -21.609 -11.273 1 68.62 250 LYS B CA 1
ATOM 4079 C C . LYS B 1 250 ? -14.117 -23.078 -11.469 1 68.62 250 LYS B C 1
ATOM 4081 O O . LYS B 1 250 ? -14.375 -23.641 -12.531 1 68.62 250 LYS B O 1
ATOM 4086 N N . TRP B 1 251 ? -13.539 -23.656 -10.469 1 56.34 251 TRP B N 1
ATOM 4087 C CA . TRP B 1 251 ? -13.172 -25.062 -10.539 1 56.34 251 TRP B CA 1
ATOM 4088 C C . TRP B 1 251 ? -14.406 -25.953 -10.445 1 56.34 251 TRP B C 1
ATOM 4090 O O . TRP B 1 251 ? -14.484 -27 -11.094 1 56.34 251 TRP B O 1
ATOM 4100 N N . LYS B 1 252 ? -15.352 -25.484 -9.758 1 58.72 252 LYS B N 1
ATOM 4101 C CA . LYS B 1 252 ? -16.609 -26.234 -9.664 1 58.72 252 LYS B CA 1
ATOM 4102 C C . LYS B 1 252 ? -17.375 -26.188 -10.977 1 58.72 252 LYS B C 1
ATOM 4104 O O . LYS B 1 252 ? -17.969 -27.188 -11.383 1 58.72 252 LYS B O 1
ATOM 4109 N N . ASN B 1 253 ? -17.281 -25.125 -11.484 1 57.91 253 ASN B N 1
ATOM 4110 C CA . ASN B 1 253 ? -18.031 -24.984 -12.727 1 57.91 253 ASN B CA 1
ATOM 4111 C C . ASN B 1 253 ? -17.344 -25.703 -13.883 1 57.91 253 ASN B C 1
ATOM 4113 O O . ASN B 1 253 ? -17.969 -26.031 -14.883 1 57.91 253 ASN B O 1
ATOM 4117 N N . LYS B 1 254 ? -16.141 -25.969 -13.852 1 49.03 254 LYS B N 1
ATOM 4118 C CA . LYS B 1 254 ? -15.438 -26.734 -14.883 1 49.03 254 LYS B CA 1
ATOM 4119 C C . LYS B 1 254 ? -15.641 -28.234 -14.688 1 49.03 254 LYS B C 1
ATOM 4121 O O . LYS B 1 254 ? -15.281 -29.031 -15.555 1 49.03 254 LYS B O 1
ATOM 4126 N N . LYS B 1 255 ? -16.203 -28.719 -13.711 1 44.38 255 LYS B N 1
ATOM 4127 C CA . LYS B 1 255 ? -16.703 -30.094 -13.594 1 44.38 255 LYS B CA 1
ATOM 4128 C C . LYS B 1 255 ? -18.141 -30.203 -14.086 1 44.38 255 LYS B C 1
ATOM 4130 O O . LYS B 1 255 ? -18.953 -29.312 -13.852 1 44.38 255 LYS B O 1
#

Solvent-accessible surface area (backbone atoms only — not comparable to full-atom values): 26939 Å² total; per-residue (Å²): 128,39,77,51,49,29,61,38,49,88,32,52,80,78,45,51,72,71,40,44,52,46,52,51,48,37,35,76,37,41,78,58,47,45,71,46,48,69,64,56,48,15,60,78,62,75,49,51,56,64,50,54,38,51,40,25,42,60,60,70,35,92,23,61,69,52,48,39,48,43,50,57,28,38,66,56,53,31,63,49,75,90,51,53,65,64,56,50,51,51,51,29,51,50,50,23,57,66,68,58,50,66,67,60,48,52,51,53,25,50,49,60,67,69,28,69,29,36,42,28,38,16,46,78,84,39,28,38,54,32,48,42,53,32,50,60,36,44,76,72,71,37,52,53,47,64,45,58,50,69,76,58,46,71,44,43,72,76,67,63,53,87,47,30,32,40,36,40,40,33,60,67,20,67,52,62,74,59,42,51,45,45,59,68,43,55,84,49,90,56,53,34,35,27,41,19,26,32,72,86,26,66,37,46,71,57,36,81,39,67,50,50,28,51,47,70,88,36,50,46,82,57,36,82,63,46,68,60,22,58,55,39,41,53,49,47,53,46,47,51,54,26,50,57,53,51,50,54,49,55,52,52,66,72,98,129,40,77,53,49,36,52,37,48,89,31,51,80,79,46,50,72,72,38,44,51,46,52,50,47,37,36,76,36,42,77,59,46,44,71,45,49,69,65,55,49,16,57,77,62,74,49,51,58,65,50,54,39,51,39,26,43,59,61,72,33,94,22,61,69,52,48,39,48,44,49,59,28,38,67,60,50,31,62,50,77,90,51,54,65,62,56,52,52,50,50,29,51,49,51,21,58,66,68,58,51,67,67,60,49,51,51,52,24,50,50,60,68,68,27,69,30,36,43,30,39,15,48,78,84,39,28,38,56,33,48,43,52,33,50,60,35,45,76,73,72,38,53,53,46,64,46,57,49,70,76,58,48,70,42,42,72,77,67,64,54,87,48,31,28,38,35,40,42,32,59,66,20,66,49,62,74,58,43,52,46,46,58,68,42,55,85,50,89,55,53,34,34,28,41,20,26,33,70,87,26,66,36,45,70,57,38,80,39,67,50,50,29,49,48,70,86,37,52,47,77,62,36,83,62,45,69,60,25,56,54,39,42,54,49,48,52,46,48,52,55,26,51,58,52,51,51,54,49,55,53,52,64,73,100

Secondary structure (DSSP, 8-state):
--HHHHHTHHHHTT--HHHHHHHHHHHHTHHHHHH--HHHHHHHTT--HHHHHHHHHHTT-SSHHHHHHHHHHHTTTSS-SS--HHHHHHHHHHHHHHH--HHHHHHHHHHHHH-SEEEEEE-GGGHHHHHHHHHHHHHTT--EEEE--HHHHTTHHHH--TTEEEEEE-SSS--HHHHHHHHHTTTSS-EEEEEES-SSSHHHHHSSEEEE------EETTEE---SHHHHHHHHHHHHHHHHHHHHHHHHHT-/--HHHHHTHHHHTT--HHHHHHHHHHHHTHHHHHH--HHHHHHHTT--HHHHHHHHHHTT-SSHHHHHHHHHHHTTSSS-SS--HHHHHHHHHHHHHHH--HHHHHHHHHHHHH-SEEEEEE-GGGHHHHHHHHHHHHHTT--EEEE--HHHHTTHHHH--TTEEEEEE-SSS--HHHHHHHHHTTTSS-EEEEEES-SSSHHHHHSSEEEE------EETTEE---SHHHHHHHHHHHHHHHHHHHHHHHHHT-